Protein AF-A0AAV9I7T6-F1 (afdb_monomer)

pLDDT: mean 76.09, std 20.74, range [23.44, 98.38]

InterPro domains:
  IPR002125 Cytidine and deoxycytidylate deaminase domain [PF00383] (442-607)
  IPR002125 Cytidine and deoxycytidylate deaminase domain [PS51747] (498-638)
  IPR016193 Cytidine deaminase-like [SSF53927] (424-639)
  IPR018641 Transferase 1, rSAM/selenodomain-associated [PF09837] (99-188)
  IPR018641 Transferase 1, rSAM/selenodomain-associated [PTHR36529] (4-234)
  IPR029044 Nucleotide-diphospho-sugar transferases [G3DSA:3.90.550.10] (1-243)
  IPR029044 Nucleotide-diphospho-sugar transferases [SSF53448] (7-227)

Secondary structure (DSSP, 8-state):
--EEEEEEEE---TTTS-TTTHHHH-HHHHHHHHHHHHHHHHHHHHHHHHHHT--EEEEEEEESSS-HHHHHHHHHHHHHHHH-SPEEEETTEEEETTTEEEEEEEPPSS-HHHHHHHHHHHHHHTT-S-EEEEESS-TT--HHHHHHHHHHTTT-SEEEEEBTTSSEEEEEESS--GGGGTT--TTSTTHHHHHHHHHHHTT--EEEPPPB--S-SGGGGHHHHHHHHH-TGGGGGHHHHHHHHTTTS------SB-HHHHHT-SS--HHHHHHH-EEETTS--TTS-STT----TT-TT--S----EEEEEEEEE-HHHHHHHHHHHHHHSPPPGGGTTB-SEEEE---EEE-TTS-EEEPPPEEEEEEEEHHHHHT--HHHHHHHGGG---EEEEEEESS-BSSHHHHHHHHHHS-B-B-PPPPPPPPPPHHHHHHHHHHHHHHHHHHHHHHHHSSB---EEEEEETTTTEEEEEEE--SBGGGGS--S--GGGTT--TT--HHHHHHHHHHHHHHHHHHHTS-----------THHHHHHHHHTTSS--------B-TTSPBPPSS-TT--TTTT-EEEEEEPPBHHHHHHHHHHT-SEEEEEE--TTTBSSS-STT---GGG-TTSS---EEEEETTGGGTB--SS-TTS------

Sequence (661 aa):
MKNRLLFFCKAPQPGYAKSRLAPFLGESTAAELSGALTEYVLEQLLEHFCATNEEIDFVVCYTGEEQVSYWHNWLLPIFTHYFGKATVDDGDHFSFGRSFHLFFEEQSNGPLGDRLWRSFRNSFKVGAKKVVVVGTDIPDLDGFLVKTAFNSLETCDIVVGPSLDGGYYLLGMRTFCEEVFKDIPWSTCKVLNTTRNQAAVGGHKMDILPALEDIDEVENLFILERLAATTDKGKRWIKFLDKWFLEDRHTFPSCSFTLEEIGNKKEIDETLLAALNPRWVGEHNDNRNHSKKETDSRLANRCPASVDTISVYVSVVKPQLVGKLLRILGRLLPLGKELSHVKRVKRENGRSHLDQDGKRHRSEPHITVLLGSKEEFESLDSSVLHSLNEFELEPFIMSIPSRAATTREEYVSLCITWPVLYQPPPPPRQLPSNGEMLSILRYMSICFDVAWRHEKNSSFLGICAMMVRPSNEEIIAISCDTSCRAHMSCPREKEKCENCQPFRHAVMNCIESASRKVGSYKRRHSLHYKALSDCSSSFCDEAESFVTADSDLHSLESETDTEGNEKPLFPEDAYMCTGMDVYTTREPCLMCCMALVHARVKRVIFVSPNKCFGGLGGGPKGIQLHKLGALNHHFDVLHLEGFEKIWKPSVSTDNIKISPE

Mean predicted aligned error: 19.09 Å

Nearest PDB structures (foldseek):
  3cgx-assembly1_A  TM=8.755E-01  e=1.220E-19  Oleidesulfovibrio alaskensis G20
  7bv5-assembly2_D  TM=5.077E-01  e=1.236E-16  Saccharomyces cerevisiae S288C
  1wwr-assembly1_A  TM=8.696E-01  e=4.812E-09  Aquifex aeolicus
  7bv5-assembly1_C  TM=5.815E-01  e=3.924E-11  Saccharomyces cerevisiae S288C
  2a8n-assembly1_A  TM=8.457E-01  e=1.362E-07  Agrobacterium tumefaciens

Organism: NCBI:txid3028027

Structure (mmCIF, N/CA/C/O backbone):
data_AF-A0AAV9I7T6-F1
#
_entry.id   AF-A0AAV9I7T6-F1
#
loop_
_atom_site.group_PDB
_atom_site.id
_atom_site.type_symbol
_atom_site.label_atom_id
_atom_site.label_alt_id
_atom_site.label_comp_id
_atom_site.label_asym_id
_atom_site.label_entity_id
_atom_site.label_seq_id
_atom_site.pdbx_PDB_ins_code
_atom_site.Cartn_x
_atom_site.Cartn_y
_atom_site.Cartn_z
_atom_site.occupancy
_atom_site.B_iso_or_equiv
_atom_site.auth_seq_id
_atom_site.auth_comp_id
_atom_site.auth_asym_id
_atom_site.auth_atom_id
_atom_site.pdbx_PDB_model_num
ATOM 1 N N . MET A 1 1 ? 24.925 -1.494 -37.153 1.00 63.53 1 MET A N 1
ATOM 2 C CA . MET A 1 1 ? 23.567 -1.563 -36.574 1.00 63.53 1 MET A CA 1
ATOM 3 C C . MET A 1 1 ? 23.674 -2.260 -35.229 1.00 63.53 1 MET A C 1
ATOM 5 O O . MET A 1 1 ? 24.034 -3.437 -35.209 1.00 63.53 1 MET A O 1
ATOM 9 N N . LYS A 1 2 ? 23.471 -1.510 -34.143 1.00 85.31 2 LYS A N 1
ATOM 10 C CA . LYS A 1 2 ? 23.580 -1.978 -32.755 1.00 85.31 2 LYS A CA 1
ATOM 11 C C . LYS A 1 2 ? 22.185 -2.229 -32.169 1.00 85.31 2 LYS A C 1
ATOM 13 O O . LYS A 1 2 ? 21.173 -1.852 -32.771 1.00 85.31 2 LYS A O 1
ATOM 18 N N . ASN A 1 3 ? 22.134 -2.926 -31.040 1.00 94.38 3 ASN A N 1
ATOM 19 C CA . ASN A 1 3 ? 20.924 -3.013 -30.225 1.00 94.38 3 ASN A CA 1
ATOM 20 C C . ASN A 1 3 ? 20.733 -1.688 -29.474 1.00 94.38 3 ASN A C 1
ATOM 22 O O . ASN A 1 3 ? 21.719 -1.018 -29.173 1.00 94.38 3 ASN A O 1
ATOM 26 N N . ARG A 1 4 ? 19.484 -1.319 -29.173 1.00 96.75 4 ARG A N 1
ATOM 27 C CA . ARG A 1 4 ? 19.148 -0.127 -28.385 1.00 96.75 4 ARG A CA 1
ATOM 28 C C . ARG A 1 4 ? 18.435 -0.499 -27.091 1.00 96.75 4 ARG A C 1
ATOM 30 O O . ARG A 1 4 ? 17.449 -1.236 -27.136 1.00 96.75 4 ARG A O 1
ATOM 37 N N . LEU A 1 5 ? 18.907 0.045 -25.972 1.00 97.44 5 LEU A N 1
ATOM 38 C CA . LEU A 1 5 ? 18.234 0.002 -24.675 1.00 97.44 5 LEU A CA 1
ATOM 39 C C . LEU A 1 5 ? 17.729 1.401 -24.316 1.00 97.44 5 LEU A C 1
ATOM 41 O O . LEU A 1 5 ? 18.515 2.336 -24.181 1.00 97.44 5 LEU A O 1
ATOM 45 N N . LEU A 1 6 ? 16.415 1.532 -24.181 1.00 97.94 6 LEU A N 1
ATOM 46 C CA . LEU A 1 6 ? 15.717 2.774 -23.883 1.00 97.94 6 LEU A CA 1
ATOM 47 C C . LEU A 1 6 ? 15.342 2.801 -22.399 1.00 97.94 6 LEU A C 1
ATOM 49 O O . LEU A 1 6 ? 14.656 1.902 -21.916 1.00 97.94 6 LEU A O 1
ATOM 53 N N . PHE A 1 7 ? 15.729 3.862 -21.701 1.00 97.19 7 PHE A N 1
ATOM 54 C CA . PHE A 1 7 ? 15.300 4.155 -20.337 1.00 97.19 7 PHE A CA 1
ATOM 55 C C . PHE A 1 7 ? 14.178 5.183 -20.388 1.00 97.19 7 PHE A C 1
ATOM 57 O O . PHE A 1 7 ? 14.396 6.313 -20.822 1.00 97.19 7 PHE A O 1
ATOM 64 N N . PHE A 1 8 ? 12.971 4.804 -19.974 1.00 95.56 8 PHE A N 1
ATOM 65 C CA . PHE A 1 8 ? 11.846 5.735 -19.907 1.00 95.56 8 PHE A CA 1
ATOM 66 C C . PHE A 1 8 ? 11.838 6.445 -18.555 1.00 95.56 8 PHE A C 1
ATOM 68 O O . PHE A 1 8 ? 11.341 5.923 -17.562 1.00 95.56 8 PHE A O 1
ATOM 75 N N . CYS A 1 9 ? 12.387 7.658 -18.535 1.00 93.44 9 CYS A N 1
ATOM 76 C CA . CYS A 1 9 ? 12.597 8.438 -17.323 1.00 93.44 9 CYS A CA 1
ATOM 77 C C . CYS A 1 9 ? 11.566 9.562 -17.183 1.00 93.44 9 CYS A C 1
ATOM 79 O O . CYS A 1 9 ? 11.227 10.250 -18.150 1.00 93.44 9 CYS A O 1
ATOM 81 N N . LYS A 1 10 ? 11.129 9.814 -15.948 1.00 91.44 10 LYS A N 1
ATOM 82 C CA . LYS A 1 10 ? 10.330 10.984 -15.560 1.00 91.44 10 LYS A CA 1
ATOM 83 C C . LYS A 1 10 ? 11.135 11.845 -14.590 1.00 91.44 10 LYS A C 1
ATOM 85 O O . LYS A 1 10 ? 11.780 11.295 -13.702 1.00 91.44 10 LYS A O 1
ATOM 90 N N . ALA A 1 11 ? 11.117 13.170 -14.761 1.00 91.81 11 ALA A N 1
ATOM 91 C CA . ALA A 1 11 ? 11.880 14.071 -13.894 1.00 91.81 11 ALA A CA 1
ATOM 92 C C . ALA A 1 11 ? 11.489 13.883 -12.408 1.00 91.81 11 ALA A C 1
ATOM 94 O O . ALA A 1 11 ? 10.292 13.912 -12.097 1.00 91.81 11 ALA A O 1
ATOM 95 N N . PRO A 1 12 ? 12.450 13.704 -11.480 1.00 93.44 12 PRO A N 1
ATOM 96 C CA . PRO A 1 12 ? 12.180 13.531 -10.054 1.00 93.44 12 PRO A CA 1
ATOM 97 C C . PRO A 1 12 ? 11.866 14.880 -9.388 1.00 93.44 12 PRO A C 1
ATOM 99 O O . PRO A 1 12 ? 12.648 15.408 -8.601 1.00 93.44 12 PRO A O 1
ATOM 102 N N . GLN A 1 13 ? 10.712 15.459 -9.722 1.00 91.94 13 GLN A N 1
ATOM 103 C CA . GLN A 1 13 ? 10.249 16.739 -9.182 1.00 91.94 13 GLN A CA 1
ATOM 104 C C . GLN A 1 13 ? 9.115 16.545 -8.155 1.00 91.94 13 GLN A C 1
ATOM 106 O O . GLN A 1 13 ? 8.217 15.722 -8.392 1.00 91.94 13 GLN A O 1
ATOM 111 N N . PRO A 1 14 ? 9.110 17.303 -7.037 1.00 91.62 14 PRO A N 1
ATOM 112 C CA . PRO A 1 14 ? 8.014 17.295 -6.066 1.00 91.62 14 PRO A CA 1
ATOM 113 C C . PRO A 1 14 ? 6.663 17.583 -6.734 1.00 91.62 14 PRO A C 1
ATOM 115 O O . PRO A 1 14 ? 6.562 18.462 -7.585 1.00 91.62 14 PRO A O 1
ATOM 118 N N . GLY A 1 15 ? 5.637 16.797 -6.402 1.00 86.38 15 GLY A N 1
ATOM 119 C CA . GLY A 1 15 ? 4.295 16.909 -6.994 1.00 86.38 15 GLY A CA 1
ATOM 120 C C . GLY A 1 15 ? 4.160 16.333 -8.415 1.00 86.38 15 GLY A C 1
ATOM 121 O O . GLY A 1 15 ? 3.043 16.082 -8.868 1.00 86.38 15 GLY A O 1
ATOM 122 N N . TYR A 1 16 ? 5.270 16.046 -9.105 1.00 87.06 16 TYR A N 1
ATOM 123 C CA . TYR A 1 16 ? 5.276 15.461 -10.451 1.00 87.06 16 TYR A CA 1
ATOM 124 C C . TYR A 1 16 ? 5.600 13.960 -10.442 1.00 87.06 16 TYR A C 1
ATOM 126 O O . TYR A 1 16 ? 4.941 13.178 -11.137 1.00 87.06 16 TYR A O 1
ATOM 134 N N . ALA A 1 17 ? 6.590 13.532 -9.656 1.00 87.69 17 ALA A N 1
ATOM 135 C CA . ALA A 1 17 ? 6.995 12.131 -9.528 1.00 87.69 17 ALA A CA 1
ATOM 136 C C . ALA A 1 17 ? 6.334 11.443 -8.322 1.00 87.69 17 ALA A C 1
ATOM 138 O O . ALA A 1 17 ? 6.088 12.074 -7.296 1.00 87.69 17 ALA A O 1
ATOM 139 N N . LYS A 1 18 ? 6.049 10.138 -8.459 1.00 90.12 18 LYS A N 1
ATOM 140 C CA . LYS A 1 18 ? 5.516 9.262 -7.396 1.00 90.12 18 LYS A CA 1
ATOM 141 C C . LYS A 1 18 ? 4.368 9.894 -6.588 1.00 90.12 18 LYS A C 1
ATOM 143 O O . LYS A 1 18 ? 4.345 9.870 -5.359 1.00 90.12 18 LYS A O 1
ATOM 148 N N . SER A 1 19 ? 3.373 10.440 -7.292 1.00 89.12 19 SER A N 1
ATOM 149 C CA . SER A 1 19 ? 2.233 11.150 -6.691 1.00 89.12 19 SER A CA 1
ATOM 150 C C . SER A 1 19 ? 1.369 10.281 -5.769 1.00 89.12 19 SER A C 1
ATOM 152 O O . SER A 1 19 ? 0.716 10.818 -4.881 1.00 89.12 19 SER A O 1
ATOM 154 N N . ARG A 1 20 ? 1.383 8.950 -5.929 1.00 84.62 20 ARG A N 1
ATOM 155 C CA . ARG A 1 20 ? 0.713 8.004 -5.017 1.00 84.62 20 ARG A CA 1
ATOM 156 C C . ARG A 1 20 ? 1.456 7.820 -3.687 1.00 84.62 20 ARG A C 1
ATOM 158 O O . ARG A 1 20 ? 0.809 7.589 -2.668 1.00 84.62 20 ARG A O 1
ATOM 165 N N . LEU A 1 21 ? 2.780 8.001 -3.675 1.00 84.19 21 LEU A N 1
ATOM 166 C CA . LEU A 1 21 ? 3.615 7.976 -2.466 1.00 84.19 21 LEU A CA 1
ATOM 167 C C . LEU A 1 21 ? 3.682 9.337 -1.764 1.00 84.19 21 LEU A C 1
ATOM 169 O O . LEU A 1 21 ? 3.899 9.399 -0.555 1.00 84.19 21 LEU A O 1
ATOM 173 N N . ALA A 1 22 ? 3.483 10.434 -2.497 1.00 84.75 22 ALA A N 1
ATOM 174 C CA . ALA A 1 22 ? 3.571 11.792 -1.962 1.00 84.75 22 ALA A CA 1
ATOM 175 C C . ALA A 1 22 ? 2.680 12.068 -0.725 1.00 84.75 22 ALA A C 1
ATOM 177 O O . ALA A 1 22 ? 3.188 12.695 0.205 1.00 84.75 22 ALA A O 1
ATOM 178 N N . PRO A 1 23 ? 1.425 11.571 -0.617 1.00 78.12 23 PRO A N 1
ATOM 179 C CA . PRO A 1 23 ? 0.596 11.736 0.585 1.00 78.12 23 PRO A CA 1
ATOM 180 C C . PRO A 1 23 ? 1.191 11.128 1.859 1.00 78.12 23 PRO A C 1
ATOM 182 O O . PRO A 1 23 ? 0.733 11.435 2.956 1.00 78.12 23 PRO A O 1
ATOM 185 N N . PHE A 1 24 ? 2.171 10.242 1.709 1.00 71.62 24 PHE A N 1
ATOM 186 C CA . PHE A 1 24 ? 2.750 9.460 2.787 1.00 71.62 24 PHE A CA 1
ATOM 187 C C . PHE A 1 24 ? 4.179 9.889 3.111 1.00 71.62 24 PHE A C 1
ATOM 189 O O . PHE A 1 24 ? 4.513 10.102 4.270 1.00 71.62 24 PHE A O 1
ATOM 196 N N . LEU A 1 25 ? 5.016 10.049 2.085 1.00 74.38 25 LEU A N 1
ATOM 197 C CA . LEU A 1 25 ? 6.422 10.435 2.239 1.00 74.38 25 LEU A CA 1
ATOM 198 C C . LEU A 1 25 ? 6.621 11.961 2.258 1.00 74.38 25 LEU A C 1
ATOM 200 O O . LEU A 1 25 ? 7.693 12.450 2.627 1.00 74.38 25 LEU A O 1
ATOM 204 N N . GLY A 1 26 ? 5.611 12.716 1.825 1.00 81.50 26 GLY A N 1
ATOM 205 C CA . GLY A 1 26 ? 5.746 14.106 1.406 1.00 81.50 26 GLY A CA 1
ATOM 206 C C . GLY A 1 26 ? 6.277 14.212 -0.027 1.00 81.50 26 GLY A C 1
ATOM 207 O O . GLY A 1 26 ? 7.070 13.384 -0.480 1.00 81.50 26 GLY A O 1
ATOM 208 N N . GLU A 1 27 ? 5.861 15.258 -0.746 1.00 87.75 27 GLU A N 1
ATOM 209 C CA . GLU A 1 27 ? 6.204 15.464 -2.162 1.00 87.75 27 GLU A CA 1
ATOM 210 C C . GLU A 1 27 ? 7.719 15.498 -2.420 1.00 87.75 27 GLU A C 1
ATOM 212 O O . GLU A 1 27 ? 8.191 14.893 -3.379 1.00 87.75 27 GLU A O 1
ATOM 217 N N . SER A 1 28 ? 8.488 16.150 -1.539 1.00 89.00 28 SER A N 1
ATOM 218 C CA . SER A 1 28 ? 9.955 16.226 -1.645 1.00 89.00 28 SER A CA 1
ATOM 219 C C . SER A 1 28 ? 10.605 14.849 -1.527 1.00 89.00 28 SER A C 1
ATOM 221 O O . SER A 1 28 ? 11.393 14.454 -2.380 1.00 89.00 28 SER A O 1
ATOM 223 N N . THR A 1 29 ? 10.236 14.076 -0.503 1.00 86.56 29 THR A N 1
ATOM 224 C CA . THR A 1 29 ? 10.798 12.736 -0.286 1.00 86.56 29 THR A CA 1
ATOM 225 C C . THR A 1 29 ? 10.392 11.764 -1.395 1.00 86.56 29 THR A C 1
ATOM 227 O O . THR A 1 29 ? 11.197 10.929 -1.794 1.00 86.56 29 THR A O 1
ATOM 230 N N . ALA A 1 30 ? 9.159 11.857 -1.903 1.00 90.00 30 ALA A N 1
ATOM 231 C CA . ALA A 1 30 ? 8.694 11.012 -3.003 1.00 90.00 30 ALA A CA 1
ATOM 232 C C . ALA A 1 30 ? 9.481 11.281 -4.298 1.00 90.00 30 ALA A C 1
ATOM 234 O O . ALA A 1 30 ? 9.862 10.344 -5.001 1.00 90.00 30 ALA A O 1
ATOM 235 N N . ALA A 1 31 ? 9.788 12.550 -4.579 1.00 92.81 31 ALA A N 1
ATOM 236 C CA . ALA A 1 31 ? 10.644 12.938 -5.692 1.00 92.81 31 ALA A CA 1
ATOM 237 C C . ALA A 1 31 ? 12.092 12.451 -5.511 1.00 92.81 31 ALA A C 1
ATOM 239 O O . ALA A 1 31 ? 12.641 11.824 -6.417 1.00 92.81 31 ALA A O 1
ATOM 240 N N . GLU A 1 32 ? 12.682 12.645 -4.326 1.00 92.75 32 GLU A N 1
ATOM 241 C CA . GLU A 1 32 ? 14.018 12.127 -3.988 1.00 92.75 32 GLU A CA 1
ATOM 242 C C . GLU A 1 32 ? 14.101 10.600 -4.146 1.00 92.75 32 GLU A C 1
ATOM 244 O O . GLU A 1 32 ? 15.079 10.085 -4.691 1.00 92.75 32 GLU A O 1
ATOM 249 N N . LEU A 1 33 ? 13.067 9.873 -3.707 1.00 91.94 33 LEU A N 1
ATOM 250 C CA . LEU A 1 33 ? 12.977 8.424 -3.874 1.00 91.94 33 LEU A CA 1
ATOM 251 C C . LEU A 1 33 ? 12.934 8.039 -5.359 1.00 91.94 33 LEU A C 1
ATOM 253 O O . LEU A 1 33 ? 13.660 7.142 -5.775 1.00 91.94 33 LEU A O 1
ATOM 257 N N . SER A 1 34 ? 12.133 8.738 -6.169 1.00 94.44 34 SER A N 1
ATOM 258 C CA . SER A 1 34 ? 12.057 8.508 -7.618 1.00 94.44 34 SER A CA 1
ATOM 259 C C . SER A 1 34 ? 13.408 8.698 -8.316 1.00 94.44 34 SER A C 1
ATOM 261 O O . SER A 1 34 ? 13.761 7.916 -9.203 1.00 94.44 34 SER A O 1
ATOM 263 N N . GLY A 1 35 ? 14.166 9.727 -7.923 1.00 94.69 35 GLY A N 1
ATOM 264 C CA . GLY A 1 35 ? 15.515 9.966 -8.437 1.00 94.69 35 GLY A CA 1
ATOM 265 C C . GLY A 1 35 ? 16.467 8.837 -8.048 1.00 94.69 35 GLY A C 1
ATOM 266 O O . GLY A 1 35 ? 17.110 8.243 -8.911 1.00 94.69 35 GLY A O 1
ATOM 267 N N . ALA A 1 36 ? 16.471 8.460 -6.768 1.00 93.81 36 ALA A N 1
ATOM 268 C CA . ALA A 1 36 ? 17.314 7.381 -6.264 1.00 93.81 36 ALA A CA 1
ATOM 269 C C . ALA A 1 36 ? 16.996 6.015 -6.905 1.00 93.81 36 ALA A C 1
ATOM 271 O O . ALA A 1 36 ? 17.917 5.236 -7.146 1.00 93.81 36 ALA A O 1
ATOM 272 N N . LEU A 1 37 ? 15.722 5.720 -7.200 1.00 94.88 37 LEU A N 1
ATOM 273 C CA . LEU A 1 37 ? 15.313 4.521 -7.949 1.00 94.88 37 LEU A CA 1
ATOM 274 C C . LEU A 1 37 ? 15.903 4.511 -9.357 1.00 94.88 37 LEU A C 1
ATOM 276 O O . LEU A 1 37 ? 16.497 3.514 -9.762 1.00 94.88 37 LEU A O 1
ATOM 280 N N . THR A 1 38 ? 15.818 5.647 -10.052 1.00 95.62 38 THR A N 1
ATOM 281 C CA . THR A 1 38 ? 16.358 5.786 -11.409 1.00 95.62 38 THR A CA 1
ATOM 282 C C . THR A 1 38 ? 17.868 5.564 -11.433 1.00 95.62 38 THR A C 1
ATOM 284 O O . THR A 1 38 ? 18.362 4.790 -12.252 1.00 95.62 38 THR A O 1
ATOM 287 N N . GLU A 1 39 ? 18.596 6.180 -10.500 1.00 95.06 39 GLU A N 1
ATOM 288 C CA . GLU A 1 39 ? 20.039 5.974 -10.339 1.00 95.06 39 GLU A CA 1
ATOM 289 C C . GLU A 1 39 ? 20.372 4.509 -10.043 1.00 95.06 39 GLU A C 1
ATOM 291 O O . GLU A 1 39 ? 21.262 3.942 -10.670 1.00 95.06 39 GLU A O 1
ATOM 296 N N . TYR A 1 40 ? 19.635 3.875 -9.127 1.00 94.44 40 TYR A N 1
ATOM 297 C CA . TYR A 1 40 ? 19.872 2.486 -8.742 1.00 94.44 40 TYR A CA 1
ATOM 298 C C . TYR A 1 40 ? 19.688 1.520 -9.917 1.00 94.44 40 TYR A C 1
ATOM 300 O O . TYR A 1 40 ? 20.568 0.699 -10.168 1.00 94.44 40 TYR A O 1
ATOM 308 N N . VAL A 1 41 ? 18.583 1.636 -10.662 1.00 94.94 41 VAL A N 1
ATOM 309 C CA . VAL A 1 41 ? 18.317 0.790 -11.837 1.00 94.94 41 VAL A CA 1
ATOM 310 C C . VAL A 1 41 ? 19.379 1.014 -12.913 1.00 94.94 41 VAL A C 1
ATOM 312 O O . VAL A 1 41 ? 19.919 0.049 -13.453 1.00 94.94 41 VAL A O 1
ATOM 315 N N . LEU A 1 42 ? 19.742 2.270 -13.194 1.00 95.12 42 LEU A N 1
ATOM 316 C CA . LEU A 1 42 ? 20.812 2.578 -14.143 1.00 95.12 42 LEU A CA 1
ATOM 317 C C . LEU A 1 42 ? 22.134 1.944 -13.712 1.00 95.12 42 LEU A C 1
ATOM 319 O O . LEU A 1 42 ? 22.740 1.224 -14.495 1.00 95.12 42 LEU A O 1
ATOM 323 N N . GLU A 1 43 ? 22.568 2.143 -12.470 1.00 93.62 43 GLU A N 1
ATOM 324 C CA . GLU A 1 43 ? 23.813 1.563 -11.963 1.00 93.62 43 GLU A CA 1
ATOM 325 C C . GLU A 1 43 ? 23.854 0.034 -12.095 1.00 93.62 43 GLU A C 1
ATOM 327 O O . GLU A 1 43 ? 24.897 -0.504 -12.459 1.00 93.62 43 GLU A O 1
ATOM 332 N N . GLN A 1 44 ? 22.750 -0.667 -11.809 1.00 91.88 44 GLN A N 1
ATOM 333 C CA . GLN A 1 44 ? 22.666 -2.128 -11.954 1.00 91.88 44 GLN A CA 1
ATOM 334 C C . GLN A 1 44 ? 22.847 -2.567 -13.414 1.00 91.88 44 GLN A C 1
ATOM 336 O O . GLN A 1 44 ? 23.578 -3.514 -13.714 1.00 91.88 44 GLN A O 1
ATOM 341 N N . LEU A 1 45 ? 22.194 -1.864 -14.340 1.00 94.19 45 LEU A N 1
ATOM 342 C CA . LEU A 1 45 ? 22.250 -2.178 -15.764 1.00 94.19 45 LEU A CA 1
ATOM 343 C C . LEU A 1 45 ? 23.614 -1.824 -16.367 1.00 94.19 45 LEU A C 1
ATOM 345 O O . LEU A 1 45 ? 24.202 -2.631 -17.088 1.00 94.19 45 LEU A O 1
ATOM 349 N N . LEU A 1 46 ? 24.151 -0.649 -16.041 1.00 93.62 46 LEU A N 1
ATOM 350 C CA . LEU A 1 46 ? 25.436 -0.176 -16.553 1.00 93.62 46 LEU A CA 1
ATOM 351 C C . LEU A 1 46 ? 26.610 -1.015 -16.051 1.00 93.62 46 LEU A C 1
ATOM 353 O O . LEU A 1 46 ? 27.504 -1.318 -16.839 1.00 93.62 46 LEU A O 1
ATOM 357 N N . GLU A 1 47 ? 26.590 -1.449 -14.789 1.00 92.50 47 GLU A N 1
ATOM 358 C CA . GLU A 1 47 ? 27.600 -2.363 -14.247 1.00 92.50 47 GLU A CA 1
ATOM 359 C C . GLU A 1 47 ? 27.667 -3.662 -15.057 1.00 92.50 47 GLU A C 1
ATOM 361 O O . GLU A 1 47 ? 28.751 -4.100 -15.447 1.00 92.50 47 GLU A O 1
ATOM 366 N N . HIS A 1 48 ? 26.508 -4.240 -15.390 1.00 92.12 48 HIS A N 1
ATOM 367 C CA . HIS A 1 48 ? 26.442 -5.452 -16.199 1.00 92.12 48 HIS A CA 1
ATOM 368 C C . HIS A 1 48 ? 27.022 -5.245 -17.604 1.00 92.12 48 HIS A C 1
ATOM 370 O O . HIS A 1 48 ? 27.876 -6.020 -18.031 1.00 92.12 48 HIS A O 1
ATOM 376 N N . PHE A 1 49 ? 26.592 -4.202 -18.324 1.00 90.56 49 PHE A N 1
ATOM 377 C CA . PHE A 1 49 ? 27.071 -3.939 -19.689 1.00 90.56 49 PHE A CA 1
ATOM 378 C C . PHE A 1 49 ? 28.547 -3.533 -19.736 1.00 90.56 49 PHE A C 1
ATOM 380 O O . PHE A 1 49 ? 29.260 -3.901 -20.672 1.00 90.56 49 PHE A O 1
ATOM 387 N N . CYS A 1 50 ? 29.033 -2.833 -18.710 1.00 90.00 50 CYS A N 1
ATOM 388 C CA . CYS A 1 50 ? 30.453 -2.551 -18.546 1.00 90.00 50 CYS A CA 1
ATOM 389 C C . CYS A 1 50 ? 31.263 -3.844 -18.360 1.00 90.00 50 CYS A C 1
ATOM 391 O O . CYS A 1 50 ? 32.335 -3.984 -18.945 1.00 90.00 50 CYS A O 1
ATOM 393 N N . ALA A 1 51 ? 30.753 -4.801 -17.578 1.00 89.75 51 ALA A N 1
ATOM 394 C CA . ALA A 1 51 ? 31.433 -6.068 -17.319 1.00 89.75 51 ALA A CA 1
ATOM 395 C C . ALA A 1 51 ? 31.427 -7.022 -18.527 1.00 89.75 51 ALA A C 1
ATOM 397 O O . ALA A 1 51 ? 32.399 -7.745 -18.746 1.00 89.75 51 ALA A O 1
ATOM 398 N N . THR A 1 52 ? 30.349 -7.044 -19.318 1.00 87.00 52 THR A N 1
ATOM 399 C CA . THR A 1 52 ? 30.222 -7.937 -20.485 1.00 87.00 52 THR A CA 1
ATOM 400 C C . THR A 1 52 ? 30.831 -7.365 -21.765 1.00 87.00 52 THR A C 1
ATOM 402 O O . THR A 1 52 ? 31.114 -8.128 -22.689 1.00 87.00 52 THR A O 1
ATOM 405 N N . ASN A 1 53 ? 31.061 -6.048 -21.817 1.00 81.88 53 ASN A N 1
ATOM 406 C CA . ASN A 1 53 ? 31.571 -5.318 -22.980 1.00 81.88 53 ASN A CA 1
ATOM 407 C C . ASN A 1 53 ? 30.734 -5.543 -24.260 1.00 81.88 53 ASN A C 1
ATOM 409 O O . ASN A 1 53 ? 31.262 -5.582 -25.373 1.00 81.88 53 ASN A O 1
ATOM 413 N N . GLU A 1 54 ? 29.422 -5.731 -24.098 1.00 81.94 54 GLU A N 1
ATOM 414 C CA . GLU A 1 54 ? 28.485 -5.907 -25.208 1.00 81.94 54 GLU A CA 1
ATOM 415 C C . GLU A 1 54 ? 28.192 -4.568 -25.893 1.00 81.94 54 GLU A C 1
ATOM 417 O O . GLU A 1 54 ? 27.810 -3.599 -25.244 1.00 81.94 54 GLU A O 1
ATOM 422 N N . GLU A 1 55 ? 28.337 -4.506 -27.220 1.00 86.75 55 GLU A N 1
ATOM 423 C CA . GLU A 1 55 ? 28.041 -3.282 -27.970 1.00 86.75 55 GLU A CA 1
ATOM 424 C C . GLU A 1 55 ? 26.541 -2.962 -27.956 1.00 86.75 55 GLU A C 1
ATOM 426 O O . GLU A 1 55 ? 25.727 -3.658 -28.575 1.00 86.75 55 GLU A O 1
ATOM 431 N N . ILE A 1 56 ? 26.187 -1.858 -27.302 1.00 91.06 56 ILE A N 1
ATOM 432 C CA . ILE A 1 56 ? 24.809 -1.395 -27.175 1.00 91.06 56 ILE A CA 1
ATOM 433 C C . ILE A 1 56 ? 24.737 0.133 -27.184 1.00 91.06 56 ILE A C 1
ATOM 435 O O . ILE A 1 56 ? 25.629 0.825 -26.688 1.00 91.06 56 ILE A O 1
ATOM 439 N N . ASP A 1 57 ? 23.654 0.643 -27.760 1.00 94.56 57 ASP A N 1
ATOM 440 C CA . ASP A 1 57 ? 23.293 2.053 -27.714 1.00 94.56 57 ASP A CA 1
ATOM 441 C C . ASP A 1 57 ? 22.283 2.270 -26.581 1.00 94.56 57 ASP A C 1
ATOM 443 O O . ASP A 1 57 ? 21.220 1.644 -26.544 1.00 94.56 57 ASP A O 1
ATOM 447 N N . PHE A 1 58 ? 22.596 3.179 -25.669 1.00 96.12 58 PHE A N 1
ATOM 448 C CA . PHE A 1 58 ? 21.709 3.603 -24.597 1.00 96.12 58 PHE A CA 1
ATOM 449 C C . PHE A 1 58 ? 20.945 4.855 -25.014 1.00 96.12 58 PHE A C 1
ATOM 451 O O . PHE A 1 58 ? 21.522 5.792 -25.562 1.00 96.12 58 PHE A O 1
ATOM 458 N N . VAL A 1 59 ? 19.648 4.895 -24.729 1.00 96.75 59 VAL A N 1
ATOM 459 C CA . VAL A 1 59 ? 18.802 6.057 -25.010 1.00 96.75 59 VAL A CA 1
ATOM 460 C C . VAL A 1 59 ? 18.045 6.428 -23.744 1.00 96.75 59 VAL A C 1
ATOM 462 O O . VAL A 1 59 ? 17.236 5.648 -23.250 1.00 96.75 59 VAL A O 1
ATOM 465 N N . VAL A 1 60 ? 18.291 7.617 -23.208 1.00 96.69 60 VAL A N 1
ATOM 466 C CA . VAL A 1 60 ? 17.487 8.182 -22.123 1.00 96.69 60 VAL A CA 1
ATOM 467 C C . VAL A 1 60 ? 16.309 8.908 -22.755 1.00 96.69 60 VAL A C 1
ATOM 469 O O . VAL A 1 60 ? 16.456 10.001 -23.300 1.00 96.69 60 VAL A O 1
ATOM 472 N N . CYS A 1 61 ? 15.134 8.290 -22.681 1.00 96.19 61 CYS A N 1
ATOM 473 C CA . CYS A 1 61 ? 13.879 8.885 -23.110 1.00 96.19 61 CYS A CA 1
ATOM 474 C C . CYS A 1 61 ? 13.266 9.648 -21.933 1.00 96.19 61 CYS A C 1
ATOM 476 O O . CYS A 1 61 ? 12.723 9.025 -21.019 1.00 96.19 61 CYS A O 1
ATOM 478 N N . TYR A 1 62 ? 13.317 10.977 -21.932 1.00 93.69 62 TYR A N 1
ATOM 479 C CA . TYR A 1 62 ? 12.944 11.779 -20.762 1.00 93.69 62 TYR A CA 1
ATOM 480 C C . TYR A 1 62 ? 11.642 12.573 -20.927 1.00 93.69 62 TYR A C 1
ATOM 482 O O . TYR A 1 62 ? 11.272 12.959 -22.028 1.00 93.69 62 TYR A O 1
ATOM 490 N N . THR A 1 63 ? 10.945 12.856 -19.823 1.00 90.75 63 THR A N 1
ATOM 491 C CA . THR A 1 63 ? 9.781 13.763 -19.785 1.00 90.75 63 THR A CA 1
ATOM 492 C C . THR A 1 63 ? 9.852 14.706 -18.579 1.00 90.75 63 THR A C 1
ATOM 494 O O . THR A 1 63 ? 10.238 14.292 -17.481 1.00 90.75 63 THR A O 1
ATOM 497 N N . GLY A 1 64 ? 9.435 15.960 -18.771 1.00 80.88 64 GLY A N 1
ATOM 498 C CA . GLY A 1 64 ? 9.401 17.020 -17.756 1.00 80.88 64 GLY A CA 1
ATOM 499 C C . GLY A 1 64 ? 9.478 18.410 -18.398 1.00 80.88 64 GLY A C 1
ATOM 500 O O . GLY A 1 64 ? 9.724 18.508 -19.594 1.00 80.88 64 GLY A O 1
ATOM 501 N N . GLU A 1 65 ? 9.277 19.476 -17.618 1.00 75.25 65 GLU A N 1
ATOM 502 C CA . GLU A 1 65 ? 9.445 20.868 -18.096 1.00 75.25 65 GLU A CA 1
ATOM 503 C C . GLU A 1 65 ? 10.921 21.305 -18.168 1.00 75.25 65 GLU A C 1
ATOM 505 O O . GLU A 1 65 ? 11.241 22.399 -18.631 1.00 75.25 65 GLU A O 1
ATOM 510 N N . GLU A 1 66 ? 11.825 20.448 -17.697 1.00 78.88 66 GLU A N 1
ATOM 511 C CA . GLU A 1 66 ? 13.257 20.712 -17.659 1.00 78.88 66 GLU A CA 1
ATOM 512 C C . GLU A 1 66 ? 13.892 20.666 -19.048 1.00 78.88 66 GLU A C 1
ATOM 514 O O . GLU A 1 66 ? 13.543 19.853 -19.906 1.00 78.88 66 GLU A O 1
ATOM 519 N N . GLN A 1 67 ? 14.913 21.498 -19.235 1.00 83.25 67 GLN A N 1
ATOM 520 C CA . GLN A 1 67 ? 15.752 21.442 -20.428 1.00 83.25 67 GLN A CA 1
ATOM 521 C C . GLN A 1 67 ? 16.602 20.165 -20.437 1.00 83.25 67 GLN A C 1
ATOM 523 O O . GLN A 1 67 ? 16.959 19.629 -19.388 1.00 83.25 67 GLN A O 1
ATOM 528 N N . VAL A 1 68 ? 17.022 19.718 -21.623 1.00 86.44 68 VAL A N 1
ATOM 529 C CA . VAL A 1 68 ? 17.909 18.548 -21.785 1.00 86.44 68 VAL A CA 1
ATOM 530 C C . VAL A 1 68 ? 19.201 18.651 -20.954 1.00 86.44 68 VAL A C 1
ATOM 532 O O . VAL A 1 68 ? 19.712 17.656 -20.443 1.00 86.44 68 VAL A O 1
ATOM 535 N N . SER A 1 69 ? 19.679 19.875 -20.703 1.00 88.44 69 SER A N 1
ATOM 536 C CA . SER A 1 69 ? 20.847 20.161 -19.861 1.00 88.44 69 SER A CA 1
ATOM 537 C C . SER A 1 69 ? 20.708 19.656 -18.418 1.00 88.44 69 SER A C 1
ATOM 539 O O . SER A 1 69 ? 21.706 19.242 -17.827 1.00 88.44 69 SER A O 1
ATOM 541 N N . TYR A 1 70 ? 19.494 19.629 -17.858 1.00 92.00 70 TYR A N 1
ATOM 542 C CA . TYR A 1 70 ? 19.220 19.023 -16.551 1.00 92.00 70 TYR A CA 1
ATOM 543 C C . TYR A 1 70 ? 19.567 17.528 -16.558 1.00 92.00 70 TYR A C 1
ATOM 545 O O . TYR A 1 70 ? 20.298 17.044 -15.694 1.00 92.00 70 TYR A O 1
ATOM 553 N N . TRP A 1 71 ? 19.106 16.814 -17.586 1.00 93.38 71 TRP A N 1
ATOM 554 C CA . TRP A 1 71 ? 19.335 15.381 -17.757 1.00 93.38 71 TRP A CA 1
ATOM 555 C C . TRP A 1 71 ? 20.802 15.059 -18.019 1.00 93.38 71 TRP A C 1
ATOM 557 O O . TRP A 1 71 ? 21.323 14.098 -17.451 1.00 93.38 71 TRP A O 1
ATOM 567 N N . HIS A 1 72 ? 21.487 15.895 -18.805 1.00 92.69 72 HIS A N 1
ATOM 568 C CA . HIS A 1 72 ? 22.931 15.792 -19.003 1.00 92.69 72 HIS A CA 1
ATOM 569 C C . HIS A 1 72 ? 23.679 15.908 -17.675 1.00 92.69 72 HIS A C 1
ATOM 571 O O . HIS A 1 72 ? 24.482 15.041 -17.349 1.00 92.69 72 HIS A O 1
ATOM 577 N N . ASN A 1 73 ? 23.388 16.936 -16.877 1.00 93.25 73 ASN A N 1
ATOM 578 C CA . ASN A 1 73 ? 24.082 17.164 -15.609 1.00 93.25 73 ASN A CA 1
ATOM 579 C C . ASN A 1 73 ? 23.834 16.054 -14.580 1.00 93.25 73 ASN A C 1
ATOM 581 O O . ASN A 1 73 ? 24.696 15.809 -13.739 1.00 93.25 73 ASN A O 1
ATOM 585 N N . TRP A 1 74 ? 22.678 15.391 -14.644 1.00 94.69 74 TRP A N 1
ATOM 586 C CA . TRP A 1 74 ? 22.319 14.330 -13.709 1.00 94.69 74 TRP A CA 1
ATOM 587 C C . TRP A 1 74 ? 22.823 12.949 -14.141 1.00 94.69 74 TRP A C 1
ATOM 589 O O . TRP A 1 74 ? 23.533 12.290 -13.382 1.00 94.69 74 TRP A O 1
ATOM 599 N N . LEU A 1 75 ? 22.479 12.499 -15.351 1.00 95.38 75 LEU A N 1
ATOM 600 C CA . LEU A 1 75 ? 22.678 11.103 -15.748 1.00 95.38 75 LEU A CA 1
ATOM 601 C C . LEU A 1 75 ? 24.012 10.860 -16.457 1.00 95.38 75 LEU A C 1
ATOM 603 O O . LEU A 1 75 ? 24.613 9.807 -16.251 1.00 95.38 75 LEU A O 1
ATOM 607 N N . LEU A 1 76 ? 24.533 11.815 -17.238 1.00 94.12 76 LEU A N 1
ATOM 608 C CA . LEU A 1 76 ? 25.814 11.640 -17.944 1.00 94.12 76 LEU A CA 1
ATOM 609 C C . LEU A 1 76 ? 26.992 11.300 -17.004 1.00 94.12 76 LEU A C 1
ATOM 611 O O . LEU A 1 76 ? 27.806 10.447 -17.379 1.00 94.12 76 LEU A O 1
ATOM 615 N N . PRO A 1 77 ? 27.109 11.882 -15.789 1.00 95.69 77 PRO A N 1
ATOM 616 C CA . PRO A 1 77 ? 28.141 11.485 -14.832 1.00 95.69 77 PRO A CA 1
ATOM 617 C C . PRO A 1 77 ? 28.089 10.003 -14.443 1.00 95.69 77 PRO A C 1
ATOM 619 O O . PRO A 1 77 ? 29.142 9.392 -14.271 1.00 95.69 77 PRO A O 1
ATOM 622 N N . ILE A 1 78 ? 26.895 9.406 -14.358 1.00 95.44 78 ILE A N 1
ATOM 623 C CA . ILE A 1 78 ? 26.720 7.984 -14.024 1.00 95.44 78 ILE A CA 1
ATOM 624 C C . ILE A 1 78 ? 27.288 7.118 -15.153 1.00 95.44 78 ILE A C 1
ATOM 626 O O . ILE A 1 78 ? 28.094 6.227 -14.904 1.00 95.44 78 ILE A O 1
ATOM 630 N N . PHE A 1 79 ? 26.959 7.424 -16.410 1.00 95.25 79 PHE A N 1
ATOM 631 C CA . PHE A 1 79 ? 27.535 6.719 -17.562 1.00 95.25 79 PHE A CA 1
ATOM 632 C C . PHE A 1 79 ? 29.054 6.909 -17.649 1.00 95.25 79 PHE A C 1
ATOM 634 O O . PHE A 1 79 ? 29.783 5.955 -17.910 1.00 95.25 79 PHE A O 1
ATOM 641 N N . THR A 1 80 ? 29.538 8.119 -17.362 1.00 94.31 80 THR A N 1
ATOM 642 C CA . THR A 1 80 ? 30.972 8.443 -17.351 1.00 94.31 80 THR A CA 1
ATOM 643 C C . THR A 1 80 ? 31.734 7.657 -16.283 1.00 94.31 80 THR A C 1
ATOM 645 O O . THR A 1 80 ? 32.886 7.281 -16.495 1.00 94.31 80 THR A O 1
ATOM 648 N N . HIS A 1 81 ? 31.098 7.374 -15.143 1.00 94.12 81 HIS A N 1
ATOM 649 C CA . HIS A 1 81 ? 31.680 6.544 -14.093 1.00 94.12 81 HIS A CA 1
ATOM 650 C C . HIS A 1 81 ? 31.955 5.111 -14.575 1.00 94.12 81 HIS A C 1
ATOM 652 O O . HIS A 1 81 ? 33.034 4.588 -14.308 1.00 94.12 81 HIS A O 1
ATOM 658 N N . TYR A 1 82 ? 31.019 4.502 -15.312 1.00 92.31 82 TYR A N 1
ATOM 659 C CA . TYR A 1 82 ? 31.155 3.120 -15.787 1.00 92.31 82 TYR A CA 1
ATOM 660 C C . TYR A 1 82 ? 31.969 3.001 -17.083 1.00 92.31 82 TYR A C 1
ATOM 662 O O . TYR A 1 82 ? 32.817 2.122 -17.194 1.00 92.31 82 TYR A O 1
ATOM 670 N N . PHE A 1 83 ? 31.762 3.889 -18.059 1.00 91.88 83 PHE A N 1
ATOM 671 C CA . PHE A 1 83 ? 32.368 3.764 -19.394 1.00 91.88 83 PHE A CA 1
ATOM 672 C C . PHE A 1 83 ? 33.544 4.719 -19.651 1.00 91.88 83 PHE A C 1
ATOM 674 O O . PHE A 1 83 ? 34.129 4.714 -20.736 1.00 91.88 83 PHE A O 1
ATOM 681 N N . GLY A 1 84 ? 33.923 5.532 -18.663 1.00 90.31 84 GLY A N 1
ATOM 682 C CA . GLY A 1 84 ? 35.000 6.512 -18.779 1.00 90.31 84 GLY A CA 1
ATOM 683 C C . GLY A 1 84 ? 34.563 7.815 -19.452 1.00 90.31 84 GLY A C 1
ATOM 684 O O . GLY A 1 84 ? 33.384 8.132 -19.558 1.00 90.31 84 GLY A O 1
ATOM 685 N N . LYS A 1 85 ? 35.530 8.629 -19.885 1.00 89.69 85 LYS A N 1
ATOM 686 C CA . LYS A 1 85 ? 35.256 9.977 -20.405 1.00 89.69 85 LYS A CA 1
ATOM 687 C C . LYS A 1 85 ? 34.507 9.930 -21.744 1.00 89.69 85 LYS A C 1
ATOM 689 O O . LYS A 1 85 ? 35.018 9.365 -22.707 1.00 89.69 85 LYS A O 1
ATOM 694 N N . ALA A 1 86 ? 33.357 10.601 -21.807 1.00 90.69 86 ALA A N 1
ATOM 695 C CA . ALA A 1 86 ? 32.589 10.777 -23.036 1.00 90.69 86 ALA A CA 1
ATOM 696 C C . ALA A 1 86 ? 33.277 11.728 -24.033 1.00 90.69 86 ALA A C 1
ATOM 698 O O . ALA A 1 86 ? 33.859 12.747 -23.639 1.00 90.69 86 ALA A O 1
ATOM 699 N N . THR A 1 87 ? 33.141 11.440 -25.327 1.00 89.19 87 THR A N 1
ATOM 700 C CA . THR A 1 87 ? 33.265 12.431 -26.405 1.00 89.19 87 THR A CA 1
ATOM 701 C C . THR A 1 87 ? 31.876 12.924 -26.789 1.00 89.19 87 THR A C 1
ATOM 703 O O . THR A 1 87 ? 30.940 12.132 -26.868 1.00 89.19 87 THR A O 1
ATOM 706 N N . VAL A 1 88 ? 31.734 14.235 -26.982 1.00 87.25 88 VAL A N 1
ATOM 707 C CA . VAL A 1 88 ? 30.482 14.836 -27.459 1.00 87.25 88 VAL A CA 1
ATOM 708 C C . VAL A 1 88 ? 30.525 14.825 -28.979 1.00 87.25 88 VAL A C 1
ATOM 710 O O . VAL A 1 88 ? 31.407 15.464 -29.555 1.00 87.25 88 VAL A O 1
ATOM 713 N N . ASP A 1 89 ? 29.601 14.099 -29.601 1.00 78.56 89 ASP A N 1
ATOM 714 C CA . ASP A 1 89 ? 29.567 13.946 -31.057 1.00 78.56 89 ASP A CA 1
ATOM 715 C C . ASP A 1 89 ? 28.562 14.919 -31.691 1.00 78.56 89 ASP A C 1
ATOM 717 O O . ASP A 1 89 ? 28.898 15.612 -32.650 1.00 78.56 89 ASP A O 1
ATOM 721 N N . ASP A 1 90 ? 27.359 15.024 -31.120 1.00 75.50 90 ASP A N 1
ATOM 722 C CA . ASP A 1 90 ? 26.312 15.965 -31.537 1.00 75.50 90 ASP A CA 1
ATOM 723 C C . ASP A 1 90 ? 25.385 16.265 -30.357 1.00 75.50 90 ASP A C 1
ATOM 725 O O . ASP A 1 90 ? 24.548 15.428 -30.055 1.00 75.50 90 ASP A O 1
ATOM 729 N N . GLY A 1 91 ? 25.562 17.410 -29.681 1.00 79.50 91 GLY A N 1
ATOM 730 C CA . GLY A 1 91 ? 24.698 17.962 -28.615 1.00 79.50 91 GLY A CA 1
ATOM 731 C C . GLY A 1 91 ? 24.263 17.001 -27.495 1.00 79.50 91 GLY A C 1
ATOM 732 O O . GLY A 1 91 ? 24.758 17.083 -26.371 1.00 79.50 91 GLY A O 1
ATOM 733 N N . ASP A 1 92 ? 23.335 16.114 -27.838 1.00 87.44 92 ASP A N 1
ATOM 734 C CA . ASP A 1 92 ? 22.656 15.118 -27.011 1.00 87.44 92 ASP A CA 1
ATOM 735 C C . ASP A 1 92 ? 23.170 13.674 -27.255 1.00 87.44 92 ASP A C 1
ATOM 737 O O . ASP A 1 92 ? 22.635 12.710 -26.702 1.00 87.44 92 ASP A O 1
ATOM 741 N N . HIS A 1 93 ? 24.207 13.506 -28.088 1.00 91.88 93 HIS A N 1
ATOM 742 C CA . HIS A 1 93 ? 24.890 12.247 -28.402 1.00 91.88 93 HIS A CA 1
ATOM 743 C C . HIS A 1 93 ? 26.310 12.226 -27.826 1.00 91.88 93 HIS A C 1
ATOM 745 O O . HIS A 1 93 ? 27.177 13.033 -28.178 1.00 91.88 93 HIS A O 1
ATOM 751 N N . PHE A 1 94 ? 26.547 11.241 -26.963 1.00 93.06 94 PHE A N 1
ATOM 752 C CA . PHE A 1 94 ? 27.805 11.007 -26.270 1.00 93.06 94 PHE A CA 1
ATOM 753 C C . PHE A 1 94 ? 28.352 9.622 -26.611 1.00 93.06 94 PHE A C 1
ATOM 755 O O . PHE A 1 94 ? 27.624 8.629 -26.568 1.00 93.06 94 PHE A O 1
ATOM 762 N N . SER A 1 95 ? 29.648 9.535 -26.895 1.00 91.88 95 SER A N 1
ATOM 763 C CA . SER A 1 95 ? 30.325 8.273 -27.206 1.00 91.88 9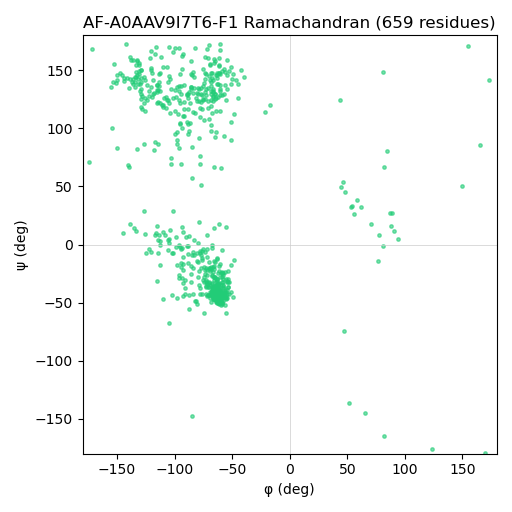5 SER A CA 1
ATOM 764 C C . SER A 1 95 ? 31.368 7.918 -26.154 1.00 91.88 95 SER A C 1
ATOM 766 O O . SER A 1 95 ? 32.155 8.761 -25.722 1.00 91.88 95 SER A O 1
ATOM 768 N N . PHE A 1 96 ? 31.403 6.643 -25.769 1.00 89.25 96 PHE A N 1
ATOM 769 C CA . PHE A 1 96 ? 32.376 6.085 -24.832 1.00 89.25 96 PHE A CA 1
ATOM 770 C C . PHE A 1 96 ? 33.212 5.026 -25.556 1.00 89.25 96 PHE A C 1
ATOM 772 O O . PHE A 1 96 ? 32.876 3.839 -25.621 1.00 89.25 96 PHE A O 1
ATOM 779 N N . GLY A 1 97 ? 34.297 5.481 -26.186 1.00 80.94 97 GLY A N 1
ATOM 780 C CA . GLY A 1 97 ? 35.079 4.647 -27.097 1.00 80.94 97 GLY A CA 1
ATOM 781 C C . GLY A 1 97 ? 34.282 4.261 -28.350 1.00 80.94 97 GLY A C 1
ATOM 782 O O . GLY A 1 97 ? 33.503 5.054 -28.867 1.00 80.94 97 GLY A O 1
ATOM 783 N N . ARG A 1 98 ? 34.500 3.047 -28.876 1.00 68.50 98 ARG A N 1
ATOM 784 C CA . ARG A 1 98 ? 33.772 2.534 -30.060 1.00 68.50 98 ARG A CA 1
ATOM 785 C C . ARG A 1 98 ? 32.541 1.692 -29.709 1.00 68.50 98 ARG A C 1
ATOM 787 O O . ARG A 1 98 ? 31.707 1.437 -30.579 1.00 68.50 98 ARG A O 1
ATOM 794 N N . SER A 1 99 ? 32.433 1.246 -28.460 1.00 76.88 99 SER A N 1
ATOM 795 C CA . SER A 1 99 ? 31.482 0.205 -28.067 1.00 76.88 99 SER A CA 1
ATOM 796 C C . SER A 1 99 ? 30.135 0.770 -27.624 1.00 76.88 99 SER A C 1
ATOM 798 O O . SER A 1 99 ? 29.109 0.213 -28.015 1.00 76.88 99 SER A O 1
ATOM 800 N N . PHE A 1 100 ? 30.119 1.907 -26.920 1.00 87.56 100 PHE A N 1
ATOM 801 C CA . PHE A 1 100 ? 28.914 2.436 -26.277 1.00 87.56 100 PHE A CA 1
ATOM 802 C C . PHE A 1 100 ? 28.590 3.858 -26.724 1.00 87.56 100 PHE A C 1
ATOM 804 O O . PHE A 1 100 ? 29.470 4.721 -26.783 1.00 87.56 100 PHE A O 1
ATOM 811 N N . HIS A 1 101 ? 27.308 4.099 -26.979 1.00 92.31 101 HIS A N 1
ATOM 812 C CA . HIS A 1 101 ? 26.768 5.422 -27.270 1.00 92.31 101 HIS A CA 1
ATOM 813 C C . HIS A 1 101 ? 25.605 5.713 -26.327 1.00 92.31 101 HIS A C 1
ATOM 815 O O . HIS A 1 101 ? 24.845 4.809 -25.986 1.00 92.31 101 HIS A O 1
ATOM 821 N N . LEU A 1 102 ? 25.469 6.969 -25.921 1.00 94.88 102 LEU A N 1
ATOM 822 C CA . LEU A 1 102 ? 24.371 7.479 -25.115 1.00 94.88 102 LEU A CA 1
ATOM 823 C C . LEU A 1 102 ? 23.686 8.612 -25.874 1.00 94.88 102 LEU A C 1
ATOM 825 O O . LEU A 1 102 ? 24.345 9.558 -26.299 1.00 94.88 102 LEU A O 1
ATOM 829 N N . PHE A 1 103 ? 22.371 8.510 -26.004 1.00 95.12 103 PHE A N 1
ATOM 830 C CA . PHE A 1 103 ? 21.512 9.516 -26.614 1.00 95.12 103 PHE A CA 1
ATOM 831 C C . PHE A 1 103 ? 20.494 10.017 -25.589 1.00 95.12 103 PHE A C 1
ATOM 833 O O . PHE A 1 103 ? 19.956 9.217 -24.820 1.00 95.12 103 PHE A O 1
ATOM 840 N N . PHE A 1 104 ? 20.189 11.310 -25.606 1.00 94.81 104 PHE A N 1
ATOM 841 C CA . PHE A 1 104 ? 19.055 11.877 -24.879 1.00 94.81 104 PHE A CA 1
ATOM 842 C C . PHE A 1 104 ? 17.946 12.229 -25.873 1.00 94.81 104 PHE A C 1
ATOM 844 O O . PHE A 1 104 ? 18.170 12.951 -26.838 1.00 94.81 104 PHE A O 1
ATOM 851 N N . GLU A 1 105 ? 16.746 11.690 -25.656 1.00 94.00 105 GLU A N 1
ATOM 852 C CA . GLU A 1 105 ? 15.588 11.912 -26.527 1.00 94.00 105 GLU A CA 1
ATOM 853 C C . GLU A 1 105 ? 14.380 12.349 -25.683 1.00 94.00 105 GLU A C 1
ATOM 855 O O . GLU A 1 105 ? 13.974 11.659 -24.746 1.00 94.00 105 GLU A O 1
ATOM 860 N N . GLU A 1 106 ? 13.767 13.487 -26.010 1.00 93.06 106 GLU A N 1
ATOM 861 C CA . GLU A 1 106 ? 12.539 13.919 -25.339 1.00 93.06 106 GLU A CA 1
ATOM 862 C C . GLU A 1 106 ? 11.376 12.980 -25.696 1.00 93.06 106 GLU A C 1
ATOM 864 O O . GLU A 1 106 ? 11.113 12.668 -26.864 1.00 93.06 106 GLU A O 1
ATOM 869 N N . GLN A 1 107 ? 10.635 12.538 -24.682 1.00 92.00 107 GLN A N 1
ATOM 870 C CA . GLN A 1 107 ? 9.384 11.834 -24.887 1.00 92.00 107 GLN A CA 1
ATOM 871 C C . GLN A 1 107 ? 8.362 12.812 -25.465 1.00 92.00 107 GLN A C 1
ATOM 873 O O . GLN A 1 107 ? 7.972 13.789 -24.839 1.00 92.00 107 GLN A O 1
ATOM 878 N N . SER A 1 108 ? 7.872 12.506 -26.661 1.00 85.19 108 SER A N 1
ATOM 879 C CA . SER A 1 108 ? 6.810 13.272 -27.315 1.00 85.19 108 SER A CA 1
ATOM 880 C C . SER A 1 108 ? 5.583 13.495 -26.418 1.00 85.19 108 SER A C 1
ATOM 882 O O . SER A 1 108 ? 5.233 12.629 -25.621 1.00 85.19 108 SER A O 1
ATOM 884 N N . ASN A 1 109 ? 4.830 14.569 -26.642 1.00 83.12 109 ASN A N 1
ATOM 885 C CA . ASN A 1 109 ? 3.558 14.772 -25.947 1.00 83.12 109 ASN A CA 1
ATOM 886 C C . ASN A 1 109 ? 2.538 13.649 -26.226 1.00 83.12 109 ASN A C 1
ATOM 888 O O . ASN A 1 109 ? 2.459 13.110 -27.337 1.00 83.12 109 ASN A O 1
ATOM 892 N N . GLY A 1 110 ? 1.717 13.343 -25.219 1.00 87.12 110 GLY A N 1
ATOM 893 C CA . GLY A 1 110 ? 0.579 12.429 -25.327 1.00 87.12 110 GLY A CA 1
ATOM 894 C C . GLY A 1 110 ? 0.600 11.255 -24.339 1.00 87.12 110 GLY A C 1
ATOM 895 O O . GLY A 1 110 ? 1.468 11.172 -23.463 1.00 87.12 110 GLY A O 1
ATOM 896 N N . PRO A 1 111 ? -0.381 10.342 -24.456 1.00 89.50 111 PRO A N 1
ATOM 897 C CA . PRO A 1 111 ? -0.470 9.129 -23.648 1.00 89.50 111 PRO A CA 1
ATOM 898 C C . PRO A 1 111 ? 0.801 8.271 -23.707 1.00 89.50 111 PRO A C 1
ATOM 900 O O . PRO A 1 111 ? 1.602 8.365 -24.635 1.00 89.50 111 PRO A O 1
ATOM 903 N N . LEU A 1 112 ? 0.991 7.404 -22.707 1.00 90.06 112 LEU A N 1
ATOM 904 C CA . LEU A 1 112 ? 2.165 6.523 -22.629 1.00 90.06 112 LEU A CA 1
ATOM 905 C C . LEU A 1 112 ? 2.340 5.650 -23.884 1.00 90.06 112 LEU A C 1
ATOM 907 O O . LEU A 1 112 ? 3.458 5.513 -24.371 1.00 90.06 112 LEU A O 1
ATOM 911 N N . GLY A 1 113 ? 1.247 5.117 -24.436 1.00 92.75 113 GLY A N 1
ATOM 912 C CA . GLY A 1 113 ? 1.294 4.306 -25.653 1.00 92.75 113 GLY A CA 1
ATOM 913 C C . GLY A 1 113 ? 1.876 5.032 -26.857 1.00 92.75 113 GLY A C 1
ATOM 914 O O . GLY A 1 113 ? 2.755 4.494 -27.522 1.00 92.75 113 GLY A O 1
ATOM 915 N N . ASP A 1 114 ? 1.457 6.276 -27.087 1.00 92.44 114 ASP A N 1
ATOM 916 C CA . ASP A 1 114 ? 1.965 7.096 -28.191 1.00 92.44 114 ASP A CA 1
ATOM 917 C C . ASP A 1 114 ? 3.455 7.398 -28.020 1.00 92.44 114 ASP A C 1
ATOM 919 O O . ASP A 1 114 ? 4.215 7.384 -28.990 1.00 92.44 114 ASP A O 1
ATOM 923 N N . ARG A 1 115 ? 3.882 7.650 -26.777 1.00 94.56 115 ARG A N 1
ATOM 924 C CA . ARG A 1 115 ? 5.290 7.877 -26.432 1.00 94.56 115 ARG A CA 1
ATOM 925 C C . ARG A 1 115 ? 6.140 6.653 -26.746 1.00 94.56 115 ARG A C 1
ATOM 927 O O . ARG A 1 115 ? 7.118 6.770 -27.480 1.00 94.56 115 ARG A O 1
ATOM 934 N N . LEU A 1 116 ? 5.724 5.479 -26.268 1.00 95.25 116 LEU A N 1
ATOM 935 C CA . LEU A 1 116 ? 6.394 4.209 -26.557 1.00 95.25 116 LEU A CA 1
ATOM 936 C C . LEU A 1 116 ? 6.439 3.934 -28.064 1.00 95.25 116 LEU A C 1
ATOM 938 O O . LEU A 1 116 ? 7.512 3.673 -28.608 1.00 95.25 116 LEU A O 1
ATOM 942 N N . TRP A 1 117 ? 5.302 4.060 -28.755 1.00 96.00 117 TRP A N 1
ATOM 943 C CA . TRP A 1 117 ? 5.205 3.852 -30.201 1.00 96.00 117 TRP A CA 1
ATOM 944 C C . TRP A 1 117 ? 6.207 4.724 -30.967 1.00 96.00 117 TRP A C 1
ATOM 946 O O . TRP A 1 117 ? 6.925 4.221 -31.835 1.00 96.00 117 TRP A O 1
ATOM 956 N N . ARG A 1 118 ? 6.317 6.018 -30.624 1.00 95.44 118 ARG A N 1
ATOM 957 C CA . ARG A 1 118 ? 7.252 6.944 -31.287 1.00 95.44 118 ARG A CA 1
ATOM 958 C C . ARG A 1 118 ? 8.706 6.580 -31.003 1.00 95.44 118 ARG A C 1
ATOM 960 O O . ARG A 1 118 ? 9.496 6.555 -31.945 1.00 95.44 118 ARG A O 1
ATOM 967 N N . SER A 1 119 ? 9.056 6.241 -29.762 1.00 95.81 119 SER A N 1
ATOM 968 C CA . SER A 1 119 ? 10.425 5.845 -29.403 1.00 95.81 119 SER A CA 1
ATOM 969 C C . SER A 1 119 ? 10.871 4.561 -30.111 1.00 95.81 119 SER A C 1
ATOM 971 O O . SER A 1 119 ? 11.985 4.504 -30.642 1.00 95.81 119 SER A O 1
ATOM 973 N N . PHE A 1 120 ? 9.992 3.556 -30.217 1.00 97.12 120 PHE A N 1
ATOM 974 C CA . PHE A 1 120 ? 10.266 2.352 -31.007 1.00 97.12 120 PHE A CA 1
ATOM 975 C C . PHE A 1 120 ? 10.415 2.676 -32.495 1.00 97.12 120 PHE A C 1
ATOM 977 O O . PHE A 1 120 ? 11.410 2.291 -33.114 1.00 97.12 120 PHE A O 1
ATOM 984 N N . ARG A 1 121 ? 9.468 3.429 -33.071 1.00 96.12 121 ARG A N 1
ATOM 985 C CA . ARG A 1 121 ? 9.503 3.815 -34.488 1.00 96.12 121 ARG A CA 1
ATOM 986 C C . ARG A 1 121 ? 10.788 4.562 -34.841 1.00 96.12 121 ARG A C 1
ATOM 988 O O . ARG A 1 121 ? 11.411 4.254 -35.856 1.00 96.12 121 ARG A O 1
ATOM 995 N N . ASN A 1 122 ? 11.193 5.522 -34.012 1.00 94.69 122 ASN A N 1
ATOM 996 C CA . ASN A 1 122 ? 12.409 6.305 -34.217 1.00 94.69 122 ASN A CA 1
ATOM 997 C C . ASN A 1 122 ? 13.661 5.428 -34.119 1.00 94.69 122 ASN A C 1
ATOM 999 O O . ASN A 1 122 ? 14.513 5.495 -35.003 1.00 94.69 122 ASN A O 1
ATOM 1003 N N . SER A 1 123 ? 13.726 4.542 -33.121 1.00 95.88 123 SER A N 1
ATOM 1004 C CA . SER A 1 123 ? 14.850 3.617 -32.938 1.00 95.88 123 SER A CA 1
ATOM 1005 C C . SER A 1 123 ? 15.034 2.668 -34.127 1.00 95.88 123 SER A C 1
ATOM 1007 O O . SER A 1 123 ? 16.156 2.465 -34.592 1.00 95.88 123 SER A O 1
ATOM 1009 N N . PHE A 1 124 ? 13.948 2.129 -34.687 1.00 96.62 124 PHE A N 1
ATOM 1010 C CA . PHE A 1 124 ? 14.036 1.307 -35.897 1.00 96.62 124 PHE A CA 1
ATOM 1011 C C . PHE A 1 124 ? 14.353 2.129 -37.152 1.00 96.62 124 PHE A C 1
ATOM 1013 O O . PHE A 1 124 ? 15.095 1.661 -38.015 1.00 96.62 124 PHE A O 1
ATOM 1020 N N . LYS A 1 125 ? 13.865 3.373 -37.249 1.00 95.06 125 LYS A N 1
ATOM 1021 C CA . LYS A 1 125 ? 14.155 4.273 -38.379 1.00 95.06 125 LYS A CA 1
ATOM 1022 C C . LYS A 1 125 ? 15.648 4.590 -38.513 1.00 95.06 125 LYS A C 1
ATOM 1024 O O . LYS A 1 125 ? 16.130 4.741 -39.632 1.00 95.06 125 LYS A O 1
ATOM 1029 N N . VAL A 1 126 ? 16.377 4.663 -37.400 1.00 92.25 126 VAL A N 1
ATOM 1030 C CA . VAL A 1 126 ? 17.838 4.870 -37.385 1.00 92.25 126 VAL A CA 1
ATOM 1031 C C . VAL A 1 126 ? 18.643 3.564 -37.474 1.00 92.25 126 VAL A C 1
ATOM 1033 O O . VAL A 1 126 ? 19.868 3.580 -37.375 1.00 92.25 126 VAL A O 1
ATOM 1036 N N . GLY A 1 127 ? 17.978 2.427 -37.709 1.00 94.50 127 GLY A N 1
ATOM 1037 C CA . GLY A 1 127 ? 18.626 1.147 -38.001 1.00 94.50 127 GLY A CA 1
ATOM 1038 C C . GLY A 1 127 ? 19.007 0.312 -36.775 1.00 94.50 127 GLY A C 1
ATOM 1039 O O . GLY A 1 127 ? 19.962 -0.466 -36.847 1.00 94.50 127 GLY A O 1
ATOM 1040 N N . ALA A 1 128 ? 18.306 0.452 -35.645 1.00 95.62 128 ALA A N 1
ATOM 1041 C CA . ALA A 1 128 ? 18.478 -0.467 -34.519 1.00 95.62 128 ALA A CA 1
ATOM 1042 C C . ALA A 1 128 ? 18.059 -1.897 -34.904 1.00 95.62 128 ALA A C 1
ATOM 1044 O O . ALA A 1 128 ? 17.034 -2.096 -35.555 1.00 95.62 128 ALA A O 1
ATOM 1045 N N . LYS A 1 129 ? 18.843 -2.902 -34.488 1.00 95.06 129 LYS A N 1
ATOM 1046 C CA . LYS A 1 129 ? 18.527 -4.322 -34.758 1.00 95.06 129 LYS A CA 1
ATOM 1047 C C . LYS A 1 129 ? 17.427 -4.860 -33.851 1.00 95.06 129 LYS A C 1
ATOM 1049 O O . LYS A 1 129 ? 16.579 -5.628 -34.283 1.00 95.06 129 LYS A O 1
ATOM 1054 N N . LYS A 1 130 ? 17.514 -4.499 -32.577 1.00 97.44 130 LYS A N 1
ATOM 1055 C CA . LYS A 1 130 ? 16.591 -4.861 -31.507 1.00 97.44 130 LYS A CA 1
ATOM 1056 C C . LYS A 1 130 ? 16.480 -3.667 -30.587 1.00 97.44 130 LYS A C 1
ATOM 1058 O O . LYS A 1 130 ? 17.487 -3.005 -30.325 1.00 97.44 130 LYS A O 1
ATOM 1063 N N . VAL A 1 131 ? 15.277 -3.412 -30.108 1.00 98.31 131 VAL A N 1
ATOM 1064 C CA . VAL A 1 131 ? 14.979 -2.287 -29.228 1.00 98.31 131 VAL A CA 1
ATOM 1065 C C . VAL A 1 131 ? 14.311 -2.851 -27.988 1.00 98.31 131 VAL A C 1
ATOM 1067 O O . VAL A 1 131 ? 13.336 -3.587 -28.106 1.00 98.31 131 VAL A O 1
ATOM 1070 N N . VAL A 1 132 ? 14.838 -2.531 -26.814 1.00 98.38 132 VAL A N 1
ATOM 1071 C CA . VAL A 1 132 ? 14.234 -2.866 -25.521 1.00 98.38 132 VAL A CA 1
ATOM 1072 C C . VAL A 1 132 ? 14.018 -1.565 -24.770 1.00 98.38 132 VAL A C 1
ATOM 1074 O O . VAL A 1 132 ? 14.924 -0.742 -24.717 1.00 98.38 132 VAL A O 1
ATOM 1077 N N . VAL A 1 133 ? 12.830 -1.369 -24.208 1.00 97.88 133 VAL A N 1
ATOM 1078 C CA . VAL A 1 133 ? 12.510 -0.251 -23.322 1.00 97.88 133 VAL A CA 1
ATOM 1079 C C . VAL A 1 133 ? 12.239 -0.766 -21.920 1.00 97.88 133 VAL A C 1
ATOM 1081 O O . VAL A 1 133 ? 11.590 -1.802 -21.763 1.00 97.88 133 VAL A O 1
ATOM 1084 N N . VAL A 1 134 ? 12.733 -0.041 -20.919 1.00 97.31 134 VAL A N 1
ATOM 1085 C CA . VAL A 1 134 ? 12.551 -0.349 -19.499 1.00 97.31 134 VAL A CA 1
ATOM 1086 C C . VAL A 1 134 ? 12.091 0.880 -18.715 1.00 97.31 134 VAL A C 1
ATOM 1088 O O . VAL A 1 134 ? 12.479 2.011 -19.031 1.00 97.31 134 VAL A O 1
ATOM 1091 N N . GLY A 1 135 ? 11.268 0.649 -17.692 1.00 92.62 135 GLY A N 1
ATOM 1092 C CA . GLY A 1 135 ? 11.002 1.630 -16.637 1.00 92.62 135 GLY A CA 1
ATOM 1093 C C . GLY A 1 135 ? 12.193 1.776 -15.684 1.00 92.62 135 GLY A C 1
ATOM 1094 O O . GLY A 1 135 ? 13.071 0.913 -15.635 1.00 92.62 135 GLY A O 1
ATOM 1095 N N . THR A 1 136 ? 12.238 2.876 -14.930 1.00 92.12 136 THR A N 1
ATOM 1096 C CA . THR A 1 136 ? 13.351 3.192 -14.011 1.00 92.12 136 THR A CA 1
ATOM 1097 C C . THR A 1 136 ? 12.983 3.098 -12.530 1.00 92.12 136 THR A C 1
ATOM 1099 O O . THR A 1 136 ? 13.752 3.500 -11.662 1.00 92.12 136 THR A O 1
ATOM 1102 N N . ASP A 1 137 ? 11.814 2.549 -12.227 1.00 91.50 137 ASP A N 1
ATOM 1103 C CA . ASP A 1 137 ? 11.227 2.428 -10.895 1.00 91.50 137 ASP A CA 1
ATOM 1104 C C . ASP A 1 137 ? 11.058 0.981 -10.409 1.00 91.50 137 ASP A C 1
ATOM 1106 O O . ASP A 1 137 ? 10.368 0.725 -9.421 1.00 91.50 137 ASP A O 1
ATOM 1110 N N . ILE A 1 138 ? 11.748 0.049 -11.069 1.00 92.44 138 ILE A N 1
ATOM 1111 C CA . ILE A 1 138 ? 11.730 -1.387 -10.787 1.00 92.44 138 ILE A CA 1
ATOM 1112 C C . ILE A 1 138 ? 13.122 -1.798 -10.306 1.00 92.44 138 ILE A C 1
ATOM 1114 O O . ILE A 1 138 ? 13.961 -2.189 -11.116 1.00 92.44 138 ILE A O 1
ATOM 1118 N N . PRO A 1 139 ? 13.428 -1.695 -9.004 1.00 91.38 139 PRO A N 1
ATOM 1119 C CA . PRO A 1 139 ? 14.792 -1.900 -8.520 1.00 91.38 139 PRO A CA 1
ATOM 1120 C C . PRO A 1 139 ? 15.258 -3.363 -8.599 1.00 91.38 139 PRO A C 1
ATOM 1122 O O . PRO A 1 139 ? 16.454 -3.615 -8.517 1.00 91.38 139 PRO A O 1
ATOM 1125 N N . ASP A 1 140 ? 14.351 -4.325 -8.788 1.00 89.88 140 ASP A N 1
ATOM 1126 C CA . ASP A 1 140 ? 14.714 -5.726 -9.054 1.00 89.88 140 ASP A CA 1
ATOM 1127 C C . ASP A 1 140 ? 15.160 -5.981 -10.500 1.00 89.88 140 ASP A C 1
ATOM 1129 O O . ASP A 1 140 ? 15.594 -7.086 -10.826 1.00 89.88 140 ASP A O 1
ATOM 1133 N N . LEU A 1 141 ? 15.044 -4.986 -11.384 1.00 93.81 141 LEU A N 1
ATOM 1134 C CA . LEU A 1 141 ? 15.532 -5.098 -12.749 1.00 93.81 141 LEU A CA 1
ATOM 1135 C C . LEU A 1 141 ? 17.065 -5.094 -12.762 1.00 93.81 141 LEU A C 1
ATOM 1137 O O . LEU A 1 141 ? 17.700 -4.099 -12.413 1.00 93.81 141 LEU A O 1
ATOM 1141 N N . ASP A 1 142 ? 17.652 -6.191 -13.234 1.00 90.81 142 ASP A N 1
ATOM 1142 C CA . ASP A 1 142 ? 19.094 -6.339 -13.396 1.00 90.81 142 ASP A CA 1
ATOM 1143 C C . ASP A 1 142 ? 19.510 -6.514 -14.867 1.00 90.81 142 ASP A C 1
ATOM 1145 O O . ASP A 1 142 ? 18.696 -6.692 -15.784 1.00 90.81 142 ASP A O 1
ATOM 1149 N N . GLY A 1 143 ? 20.822 -6.444 -15.111 1.00 92.00 143 GLY A N 1
ATOM 1150 C CA . GLY A 1 143 ? 21.362 -6.563 -16.464 1.00 92.00 143 GLY A CA 1
ATOM 1151 C C . GLY A 1 143 ? 21.187 -7.959 -17.063 1.00 92.00 143 GLY A C 1
ATOM 1152 O O . GLY A 1 143 ? 21.061 -8.090 -18.281 1.00 92.00 143 GLY A O 1
ATOM 1153 N N . PHE A 1 144 ? 21.103 -8.997 -16.225 1.00 91.19 144 PHE A N 1
ATOM 1154 C CA . PHE A 1 144 ? 20.867 -10.365 -16.680 1.00 91.19 144 PHE A CA 1
ATOM 1155 C C . PHE A 1 144 ? 19.479 -10.507 -17.315 1.00 91.19 144 PHE A C 1
ATOM 1157 O O . PHE A 1 144 ? 19.336 -11.133 -18.370 1.00 91.19 144 PHE A O 1
ATOM 1164 N N . LEU A 1 145 ? 18.462 -9.884 -16.725 1.00 94.62 145 LEU A N 1
ATOM 1165 C CA . LEU A 1 145 ? 17.096 -9.913 -17.226 1.00 94.62 145 LEU A CA 1
ATOM 1166 C C . LEU A 1 145 ? 16.954 -9.137 -18.540 1.00 94.62 145 LEU A C 1
ATOM 1168 O O . LEU A 1 145 ? 16.323 -9.623 -19.480 1.00 94.62 145 LEU A O 1
ATOM 1172 N N . VAL A 1 146 ? 17.611 -7.978 -18.655 1.00 96.44 146 VAL A N 1
ATOM 1173 C CA . VAL A 1 146 ? 17.658 -7.209 -19.911 1.00 96.44 146 VAL A CA 1
ATOM 1174 C C . VAL A 1 146 ? 18.388 -7.986 -21.011 1.00 96.44 146 VAL A C 1
ATOM 1176 O O . VAL A 1 146 ? 17.913 -8.055 -22.146 1.00 96.44 146 VAL A O 1
ATOM 1179 N N . LYS A 1 147 ? 19.505 -8.644 -20.688 1.00 94.94 147 LYS A N 1
ATOM 1180 C CA . LYS A 1 147 ? 20.209 -9.529 -21.625 1.00 94.94 147 LYS A CA 1
ATOM 1181 C C . LYS A 1 147 ? 19.344 -10.714 -22.054 1.00 94.94 147 LYS A C 1
ATOM 1183 O O . LYS A 1 147 ? 19.305 -11.057 -23.235 1.00 94.94 147 LYS A O 1
ATOM 1188 N N . THR A 1 148 ? 18.607 -11.308 -21.117 1.00 95.69 148 THR A N 1
ATOM 1189 C CA . THR A 1 148 ? 17.631 -12.365 -21.410 1.00 95.69 148 THR A CA 1
ATOM 1190 C C . THR A 1 148 ? 16.576 -11.863 -22.393 1.00 95.69 148 THR A C 1
ATOM 1192 O O . THR A 1 148 ? 16.304 -12.545 -23.376 1.00 95.69 148 THR A O 1
ATOM 1195 N N . ALA A 1 149 ? 16.080 -10.633 -22.223 1.00 97.44 149 ALA A N 1
ATOM 1196 C CA . ALA A 1 149 ? 15.160 -10.009 -23.170 1.00 97.44 149 ALA A CA 1
ATOM 1197 C C . ALA A 1 149 ? 15.752 -9.918 -24.590 1.00 97.44 149 ALA A C 1
ATOM 1199 O O . ALA A 1 149 ? 15.117 -10.332 -25.563 1.00 97.44 149 ALA A O 1
ATOM 1200 N N . PHE A 1 150 ? 16.992 -9.435 -24.729 1.00 97.19 150 PHE A N 1
ATOM 1201 C CA . PHE A 1 150 ? 17.666 -9.377 -26.032 1.00 97.19 150 PHE A CA 1
ATOM 1202 C C . PHE A 1 150 ? 17.884 -10.762 -26.658 1.00 97.19 150 PHE A C 1
ATOM 1204 O O . PHE A 1 150 ? 17.738 -10.905 -27.878 1.00 97.19 150 PHE A O 1
ATOM 1211 N N . ASN A 1 151 ? 18.191 -11.776 -25.847 1.00 95.69 151 ASN A N 1
ATOM 1212 C CA . ASN A 1 151 ? 18.346 -13.159 -26.299 1.00 95.69 151 ASN A CA 1
ATOM 1213 C C . ASN A 1 151 ? 17.011 -13.761 -26.760 1.00 95.69 151 ASN A C 1
ATOM 1215 O O . ASN A 1 151 ? 16.961 -14.389 -27.817 1.00 95.69 151 ASN A O 1
ATOM 1219 N N . SER A 1 152 ? 15.911 -13.520 -26.041 1.00 97.12 152 SER A N 1
ATOM 1220 C CA . SER A 1 152 ? 14.567 -13.949 -26.455 1.00 97.12 152 SER A CA 1
ATOM 1221 C C . SER A 1 152 ? 14.194 -13.394 -27.831 1.00 97.12 152 SER A C 1
ATOM 1223 O O . SER A 1 152 ? 13.648 -14.114 -28.672 1.00 97.12 152 SER A O 1
ATOM 1225 N N . LEU A 1 153 ? 14.598 -12.153 -28.123 1.00 97.62 153 LEU A N 1
ATOM 1226 C CA . LEU A 1 153 ? 14.424 -11.520 -29.432 1.00 97.62 153 LEU A CA 1
ATOM 1227 C C . LEU A 1 153 ? 15.269 -12.150 -30.561 1.00 97.62 153 LEU A C 1
ATOM 1229 O O . LEU A 1 153 ? 15.165 -11.730 -31.709 1.00 97.62 153 LEU A O 1
ATOM 1233 N N . GLU A 1 154 ? 16.129 -13.144 -30.298 1.00 95.69 154 GLU A N 1
ATOM 1234 C CA . GLU A 1 154 ? 16.710 -13.989 -31.361 1.00 95.69 154 GLU A CA 1
ATOM 1235 C C . GLU A 1 154 ? 15.688 -14.981 -31.932 1.00 95.69 154 GLU A C 1
ATOM 1237 O O . GLU A 1 154 ? 15.780 -15.375 -33.093 1.00 95.69 154 GLU A O 1
ATOM 1242 N N . THR A 1 155 ? 14.659 -15.354 -31.167 1.00 95.19 155 THR A N 1
ATOM 1243 C CA . THR A 1 155 ? 13.683 -16.382 -31.576 1.00 95.19 155 THR A CA 1
ATOM 1244 C C . THR A 1 155 ? 12.229 -15.919 -31.534 1.00 95.19 155 THR A C 1
ATOM 1246 O O . THR A 1 155 ? 11.357 -16.652 -32.009 1.00 95.19 155 THR A O 1
ATOM 1249 N N . CYS A 1 156 ? 11.967 -14.724 -31.004 1.00 96.25 156 CYS A N 1
ATOM 1250 C CA . CYS A 1 156 ? 10.648 -14.106 -30.875 1.00 96.25 156 CYS A CA 1
ATOM 1251 C C . CYS A 1 156 ? 10.673 -12.666 -31.402 1.00 96.25 156 CYS A C 1
ATOM 1253 O O . CYS A 1 156 ? 11.727 -12.032 -31.457 1.00 96.25 156 CYS A O 1
ATOM 1255 N N . ASP A 1 157 ? 9.517 -12.157 -31.808 1.00 97.19 157 ASP A N 1
ATOM 1256 C CA . ASP A 1 157 ? 9.385 -10.818 -32.390 1.00 97.19 157 ASP A CA 1
ATOM 1257 C C . ASP A 1 157 ? 9.222 -9.760 -31.303 1.00 97.19 157 ASP A C 1
ATOM 1259 O O . ASP A 1 157 ? 9.718 -8.641 -31.448 1.00 97.19 157 ASP A O 1
ATOM 1263 N N . ILE A 1 158 ? 8.578 -10.156 -30.201 1.00 98.19 158 ILE A N 1
ATOM 1264 C CA . ILE A 1 158 ? 8.252 -9.317 -29.052 1.00 98.19 158 ILE A CA 1
ATOM 1265 C C . ILE A 1 158 ? 8.657 -10.045 -27.768 1.00 98.19 158 ILE A C 1
ATOM 1267 O O . ILE A 1 158 ? 8.483 -11.257 -27.650 1.00 98.19 158 ILE A O 1
ATOM 1271 N N . VAL A 1 159 ? 9.166 -9.308 -26.788 1.00 98.31 159 VAL A N 1
ATOM 1272 C CA . VAL A 1 159 ? 9.386 -9.790 -25.421 1.00 98.31 159 VAL A CA 1
ATOM 1273 C C . VAL A 1 159 ? 8.765 -8.810 -24.437 1.00 98.31 159 VAL A C 1
ATOM 1275 O O . VAL A 1 159 ? 8.846 -7.599 -24.641 1.00 98.31 159 VAL A O 1
ATOM 1278 N N . VAL A 1 160 ? 8.135 -9.315 -23.380 1.00 97.62 160 VAL A N 1
ATOM 1279 C CA . VAL A 1 160 ? 7.569 -8.479 -22.318 1.00 97.62 160 VAL A CA 1
ATOM 1280 C C . VAL A 1 160 ? 8.025 -8.953 -20.950 1.00 97.62 160 VAL A C 1
ATOM 1282 O O . VAL A 1 160 ? 7.959 -10.140 -20.647 1.00 97.62 160 VAL A O 1
ATOM 1285 N N . GLY A 1 161 ? 8.453 -8.004 -20.124 1.00 95.81 161 GLY A N 1
ATOM 1286 C CA . GLY A 1 161 ? 8.605 -8.163 -18.685 1.00 95.81 161 GLY A CA 1
ATOM 1287 C C . GLY A 1 161 ? 7.354 -7.660 -17.972 1.00 95.81 161 GLY A C 1
ATOM 1288 O O . GLY A 1 161 ? 7.154 -6.446 -17.932 1.00 95.81 161 GLY A O 1
ATOM 1289 N N . PRO A 1 162 ? 6.485 -8.548 -17.464 1.00 92.25 162 PRO A N 1
ATOM 1290 C CA . PRO A 1 162 ? 5.216 -8.150 -16.872 1.00 92.25 162 PRO A CA 1
ATOM 1291 C C . PRO A 1 162 ? 5.413 -7.511 -15.494 1.00 92.25 162 PRO A C 1
ATOM 1293 O O . PRO A 1 162 ? 6.253 -7.956 -14.713 1.00 92.25 162 PRO A O 1
ATOM 1296 N N . SER A 1 163 ? 4.615 -6.489 -15.186 1.00 86.88 163 SER A N 1
ATOM 1297 C CA . SER A 1 163 ? 4.474 -5.972 -13.822 1.00 86.88 163 SER A CA 1
ATOM 1298 C C . SER A 1 163 ? 3.285 -6.639 -13.130 1.00 86.88 163 SER A C 1
ATOM 1300 O O . SER A 1 163 ? 2.329 -7.075 -13.785 1.00 86.88 163 SER A O 1
ATOM 1302 N N . LEU A 1 164 ? 3.343 -6.770 -11.805 1.00 79.12 164 LEU A N 1
ATOM 1303 C CA . LEU A 1 164 ? 2.293 -7.438 -11.025 1.00 79.12 164 LEU A CA 1
ATOM 1304 C C . LEU A 1 164 ? 0.964 -6.659 -10.985 1.00 79.12 164 LEU A C 1
ATOM 1306 O O . LEU A 1 164 ? -0.089 -7.268 -10.794 1.00 79.12 164 LEU A O 1
ATOM 1310 N N . ASP A 1 165 ? 0.981 -5.358 -11.284 1.00 76.69 165 ASP A N 1
ATOM 1311 C CA . ASP A 1 165 ? -0.212 -4.517 -11.455 1.00 76.69 165 ASP A CA 1
ATOM 1312 C C . ASP A 1 165 ? -0.983 -4.776 -12.776 1.00 76.69 165 ASP A C 1
ATOM 1314 O O . ASP A 1 165 ? -2.078 -4.246 -12.989 1.00 76.69 165 ASP A O 1
ATOM 1318 N N . GLY A 1 166 ? -0.438 -5.621 -13.663 1.00 77.50 166 GLY A N 1
ATOM 1319 C CA . GLY A 1 166 ? -1.007 -5.995 -14.962 1.00 77.50 166 GLY A CA 1
ATOM 1320 C C . GLY A 1 166 ? -0.518 -5.162 -16.157 1.00 77.50 166 GLY A C 1
ATOM 1321 O O . GLY A 1 166 ? -1.004 -5.359 -17.281 1.00 77.50 166 GLY A O 1
ATOM 1322 N N . GLY A 1 167 ? 0.436 -4.255 -15.936 1.00 88.50 167 GLY A N 1
ATOM 1323 C CA . GLY A 1 167 ? 1.230 -3.583 -16.962 1.00 88.50 167 GLY A CA 1
ATOM 1324 C C . GLY A 1 167 ? 2.464 -4.382 -17.404 1.00 88.50 167 GLY A C 1
ATOM 1325 O O . GLY A 1 167 ? 2.463 -5.617 -17.462 1.00 88.50 167 GLY A O 1
ATOM 1326 N N . TYR A 1 168 ? 3.529 -3.660 -17.755 1.00 92.12 168 TYR A N 1
ATOM 1327 C CA . TYR A 1 168 ? 4.849 -4.235 -17.994 1.00 92.12 168 TYR A CA 1
ATOM 1328 C C . TYR A 1 168 ? 5.966 -3.239 -17.668 1.00 92.12 168 TYR A C 1
ATOM 1330 O O . TYR A 1 168 ? 5.894 -2.067 -18.036 1.00 92.12 168 TYR A O 1
ATOM 1338 N N . TYR A 1 169 ? 7.029 -3.735 -17.035 1.00 94.06 169 TYR A N 1
ATOM 1339 C CA . TYR A 1 169 ? 8.246 -2.971 -16.752 1.00 94.06 169 TYR A CA 1
ATOM 1340 C C . TYR A 1 169 ? 9.223 -2.964 -17.935 1.00 94.06 169 TYR A C 1
ATOM 1342 O O . TYR A 1 169 ? 10.109 -2.111 -18.005 1.00 94.06 169 TYR A O 1
ATOM 1350 N N . LEU A 1 170 ? 9.081 -3.927 -18.855 1.00 97.12 170 LEU A N 1
ATOM 1351 C CA . LEU A 1 170 ? 9.932 -4.085 -20.030 1.00 97.12 170 LEU A CA 1
ATOM 1352 C C . LEU A 1 170 ? 9.093 -4.457 -21.250 1.00 97.12 170 LEU A C 1
ATOM 1354 O O . LEU A 1 170 ? 8.276 -5.375 -21.199 1.00 97.12 170 LEU A O 1
ATOM 1358 N N . LEU A 1 171 ? 9.358 -3.793 -22.372 1.00 98.06 171 LEU A N 1
ATOM 1359 C CA . LEU A 1 171 ? 8.866 -4.191 -23.690 1.00 98.06 171 LEU A CA 1
ATOM 1360 C C . LEU A 1 171 ? 10.047 -4.212 -24.657 1.00 98.06 171 LEU A C 1
ATOM 1362 O O . LEU A 1 171 ? 10.837 -3.277 -24.709 1.00 98.06 171 LEU A O 1
ATOM 1366 N N . GLY A 1 172 ? 10.191 -5.277 -25.430 1.00 98.25 172 GLY A N 1
ATOM 1367 C CA . GLY A 1 172 ? 11.257 -5.411 -26.410 1.00 98.25 172 GLY A CA 1
ATOM 1368 C C . GLY A 1 172 ? 10.733 -5.913 -27.739 1.00 98.25 172 GLY A C 1
ATOM 1369 O O . GLY A 1 172 ? 9.771 -6.675 -27.786 1.00 98.25 172 GLY A O 1
ATOM 1370 N N . MET A 1 173 ? 11.372 -5.478 -28.820 1.00 98.19 173 MET A N 1
ATOM 1371 C CA . MET A 1 173 ? 11.002 -5.836 -30.181 1.00 98.19 173 MET A CA 1
ATOM 1372 C C . MET A 1 173 ? 12.236 -6.052 -31.053 1.00 98.19 173 MET A C 1
ATOM 1374 O O . MET A 1 173 ? 13.229 -5.323 -30.953 1.00 98.19 173 MET A O 1
ATOM 1378 N N . ARG A 1 174 ? 12.154 -7.028 -31.957 1.00 96.38 174 ARG A N 1
ATOM 1379 C CA . ARG A 1 174 ? 13.139 -7.244 -33.030 1.00 96.38 174 ARG A CA 1
ATOM 1380 C C . ARG A 1 174 ? 12.775 -6.492 -34.310 1.00 96.38 174 ARG A C 1
ATOM 1382 O O . ARG A 1 174 ? 13.652 -6.084 -35.061 1.00 96.38 174 ARG A O 1
ATOM 1389 N N . THR A 1 175 ? 11.488 -6.301 -34.555 1.00 92.75 175 THR A N 1
ATOM 1390 C CA . THR A 1 175 ? 10.944 -5.514 -35.666 1.00 92.75 175 THR A CA 1
ATOM 1391 C C . THR A 1 175 ? 9.853 -4.605 -35.135 1.00 92.75 175 THR A C 1
ATOM 1393 O O . THR A 1 175 ? 9.236 -4.920 -34.123 1.00 92.75 175 THR A O 1
ATOM 1396 N N . PHE A 1 176 ? 9.594 -3.480 -35.798 1.00 95.50 176 PHE A N 1
ATOM 1397 C CA . PHE A 1 176 ? 8.543 -2.573 -35.350 1.00 95.50 176 PHE A CA 1
ATOM 1398 C C . PHE A 1 176 ? 7.152 -3.198 -35.543 1.00 95.50 176 PHE A C 1
ATOM 1400 O O . PHE A 1 176 ? 6.646 -3.244 -36.662 1.00 95.50 176 PHE A O 1
ATOM 1407 N N . CYS A 1 177 ? 6.554 -3.675 -34.451 1.00 94.38 177 CYS A N 1
ATOM 1408 C CA . CYS A 1 177 ? 5.209 -4.248 -34.418 1.00 94.38 177 CYS A CA 1
ATOM 1409 C C . CYS A 1 177 ? 4.227 -3.170 -33.945 1.00 94.38 177 CYS A C 1
ATOM 1411 O O . CYS A 1 177 ? 4.105 -2.912 -32.750 1.00 94.38 177 CYS A O 1
ATOM 1413 N N . GLU A 1 178 ? 3.548 -2.494 -34.869 1.00 94.44 178 GLU A N 1
ATOM 1414 C CA . GLU A 1 178 ? 2.649 -1.381 -34.537 1.00 94.44 178 GLU A CA 1
ATOM 1415 C C . GLU A 1 178 ? 1.355 -1.849 -33.846 1.00 94.44 178 GLU A C 1
ATOM 1417 O O . GLU A 1 178 ? 0.752 -1.106 -33.069 1.00 94.44 178 GLU A O 1
ATOM 1422 N N . GLU A 1 179 ? 0.927 -3.087 -34.099 1.00 93.19 179 GLU A N 1
ATOM 1423 C CA . GLU A 1 179 ? -0.339 -3.640 -33.610 1.00 93.19 179 GLU A CA 1
ATOM 1424 C C . GLU A 1 179 ? -0.439 -3.609 -32.085 1.00 93.19 179 GLU A C 1
ATOM 1426 O O . GLU A 1 179 ? -1.506 -3.322 -31.546 1.00 93.19 179 GLU A O 1
ATOM 1431 N N . VAL A 1 180 ? 0.673 -3.825 -31.378 1.00 94.19 180 VAL A N 1
ATOM 1432 C CA . VAL A 1 180 ? 0.679 -3.948 -29.911 1.00 94.19 180 VAL A CA 1
ATOM 1433 C C . VAL A 1 180 ? 0.435 -2.641 -29.160 1.00 94.19 180 VAL A C 1
ATOM 1435 O O . VAL A 1 180 ? 0.316 -2.660 -27.937 1.00 94.19 180 VAL A O 1
ATOM 1438 N N . PHE A 1 181 ? 0.323 -1.522 -29.878 1.00 94.25 181 PHE A N 1
ATOM 1439 C CA . PHE A 1 181 ? -0.051 -0.220 -29.327 1.00 94.25 181 PHE A CA 1
ATOM 1440 C C . PHE A 1 181 ? -1.517 0.155 -29.604 1.00 94.25 181 PHE A C 1
ATOM 1442 O O . PHE A 1 181 ? -1.994 1.156 -29.068 1.00 94.25 181 PHE A O 1
ATOM 1449 N N . LYS A 1 182 ? -2.247 -0.625 -30.415 1.00 90.19 182 LYS A N 1
ATOM 1450 C CA . LYS A 1 182 ? -3.632 -0.321 -30.808 1.00 90.19 182 LYS A CA 1
ATOM 1451 C C . LYS A 1 182 ? -4.625 -0.720 -29.717 1.00 90.19 182 LYS A C 1
ATOM 1453 O O . LYS A 1 182 ? -4.602 -1.846 -29.224 1.00 90.19 182 LYS A O 1
ATOM 1458 N N . ASP A 1 183 ? -5.513 0.213 -29.371 1.00 89.44 183 ASP A N 1
ATOM 1459 C CA . ASP A 1 183 ? -6.630 0.023 -28.432 1.00 89.44 183 ASP A CA 1
ATOM 1460 C C . ASP A 1 183 ? -6.224 -0.552 -27.061 1.00 89.44 183 ASP A C 1
ATOM 1462 O O . ASP A 1 183 ? -6.979 -1.283 -26.419 1.00 89.44 183 ASP A O 1
ATOM 1466 N N . ILE A 1 184 ? -5.016 -0.220 -26.594 1.00 91.56 184 ILE A N 1
ATOM 1467 C CA . ILE A 1 184 ? -4.529 -0.646 -25.280 1.00 91.56 184 ILE A CA 1
ATOM 1468 C C . ILE A 1 184 ? -5.144 0.246 -24.190 1.00 91.56 184 ILE A C 1
ATOM 1470 O O . ILE A 1 184 ? -4.953 1.467 -24.220 1.00 91.56 184 ILE A O 1
ATOM 1474 N N . PRO A 1 185 ? -5.839 -0.324 -23.189 1.00 89.38 185 PRO A N 1
ATOM 1475 C CA . PRO A 1 185 ? -6.359 0.432 -22.056 1.00 89.38 185 PRO A CA 1
ATOM 1476 C C . PRO A 1 185 ? -5.228 0.731 -21.061 1.00 89.38 185 PRO A C 1
ATOM 1478 O O . PRO A 1 185 ? -5.099 0.065 -20.033 1.00 89.38 185 PRO A O 1
ATOM 1481 N N . TRP A 1 186 ? -4.375 1.705 -21.390 1.00 88.12 186 TRP A N 1
ATOM 1482 C CA . TRP A 1 186 ? -3.240 2.128 -20.559 1.00 88.12 186 TRP A CA 1
ATOM 1483 C C . TRP A 1 186 ? -3.657 2.457 -19.121 1.00 88.12 186 TRP A C 1
ATOM 1485 O O . TRP A 1 186 ? -4.768 2.929 -18.882 1.00 88.12 186 TRP A O 1
ATOM 1495 N N . SER A 1 187 ? -2.743 2.230 -18.171 1.00 81.25 187 SER A N 1
ATOM 1496 C CA . SER A 1 187 ? -2.980 2.433 -16.731 1.00 81.25 187 SER A CA 1
ATOM 1497 C C . SER A 1 187 ? -4.094 1.546 -16.150 1.00 81.25 187 SER A C 1
ATOM 1499 O O . SER A 1 187 ? -4.794 1.947 -15.222 1.00 81.25 187 SER A O 1
ATOM 1501 N N . THR A 1 188 ? -4.265 0.335 -16.689 1.00 82.56 188 THR A N 1
ATOM 1502 C CA . THR A 1 188 ? -5.179 -0.684 -16.153 1.00 82.56 188 THR A CA 1
ATOM 1503 C C . THR A 1 188 ? -4.491 -2.045 -16.069 1.00 82.56 188 THR A C 1
ATOM 1505 O O . THR A 1 188 ? -3.581 -2.332 -16.844 1.00 82.56 188 THR A O 1
ATOM 1508 N N . CYS A 1 189 ? -5.006 -2.948 -15.232 1.00 83.12 189 CYS A N 1
ATOM 1509 C CA . CYS A 1 189 ? -4.506 -4.325 -15.131 1.00 83.12 189 CYS A CA 1
ATOM 1510 C C . CYS A 1 189 ? -4.755 -5.192 -16.384 1.00 83.12 189 CYS A C 1
ATOM 1512 O O . CYS A 1 189 ? -4.404 -6.370 -16.423 1.00 83.12 189 CYS A O 1
ATOM 1514 N N . LYS A 1 190 ? -5.395 -4.633 -17.423 1.00 82.38 190 LYS A N 1
ATOM 1515 C CA . LYS A 1 190 ? -5.689 -5.314 -18.693 1.00 82.38 190 LYS A CA 1
ATOM 1516 C C . LYS A 1 190 ? -4.634 -5.059 -19.768 1.00 82.38 190 LYS A C 1
ATOM 1518 O O . LYS A 1 190 ? -4.761 -5.636 -20.851 1.00 82.38 190 LYS A O 1
ATOM 1523 N N . VAL A 1 191 ? -3.634 -4.213 -19.506 1.00 90.00 191 VAL A N 1
ATOM 1524 C CA . VAL A 1 191 ? -2.614 -3.812 -20.489 1.00 90.00 191 VAL A CA 1
ATOM 1525 C C . VAL A 1 191 ? -1.915 -5.038 -21.069 1.00 90.00 191 VAL A C 1
ATOM 1527 O O . VAL A 1 191 ? -2.061 -5.289 -22.263 1.00 90.00 191 VAL A O 1
ATOM 1530 N N . LEU A 1 192 ? -1.277 -5.867 -20.236 1.00 90.56 192 LEU A N 1
ATOM 1531 C CA . LEU A 1 192 ? -0.531 -7.044 -20.693 1.00 90.56 192 LEU A CA 1
ATOM 1532 C C . LEU A 1 192 ? -1.384 -7.998 -21.539 1.00 90.56 192 LEU A C 1
ATOM 1534 O O . LEU A 1 192 ? -0.964 -8.451 -22.606 1.00 90.56 192 LEU A O 1
ATOM 1538 N N . ASN A 1 193 ? -2.597 -8.302 -21.070 1.00 90.19 193 ASN A N 1
ATOM 1539 C CA . ASN A 1 193 ? -3.482 -9.233 -21.765 1.00 90.19 193 ASN A CA 1
ATOM 1540 C C . ASN A 1 193 ? -3.941 -8.674 -23.121 1.00 90.19 193 ASN A C 1
ATOM 1542 O O . ASN A 1 193 ? -4.013 -9.404 -24.106 1.00 90.19 193 ASN A O 1
ATOM 1546 N N . THR A 1 194 ? -4.202 -7.367 -23.192 1.00 91.94 194 THR A N 1
ATOM 1547 C CA . THR A 1 194 ? -4.588 -6.704 -24.445 1.00 91.94 194 THR A CA 1
ATOM 1548 C C . THR A 1 194 ? -3.411 -6.655 -25.420 1.00 91.94 194 THR A C 1
ATOM 1550 O O . THR A 1 194 ? -3.579 -7.019 -26.581 1.00 91.94 194 THR A O 1
ATOM 1553 N N . THR A 1 195 ? -2.204 -6.323 -24.951 1.00 93.94 195 THR A N 1
ATOM 1554 C CA . THR A 1 195 ? -0.964 -6.360 -25.746 1.00 93.94 195 THR A CA 1
ATOM 1555 C C . THR A 1 195 ? -0.712 -7.750 -26.327 1.00 93.94 195 THR A C 1
ATOM 1557 O O . THR A 1 195 ? -0.410 -7.875 -27.513 1.00 93.94 195 THR A O 1
ATOM 1560 N N . ARG A 1 196 ? -0.906 -8.811 -25.532 1.00 94.00 196 ARG A N 1
ATOM 1561 C CA . ARG A 1 196 ? -0.775 -10.201 -25.992 1.00 94.00 196 ARG A CA 1
ATOM 1562 C C . ARG A 1 196 ? -1.774 -10.542 -27.097 1.00 94.00 196 ARG A C 1
ATOM 1564 O O . ARG A 1 196 ? -1.399 -11.169 -28.085 1.00 94.00 196 ARG A O 1
ATOM 1571 N N . ASN A 1 197 ? -3.026 -10.114 -26.948 1.00 93.44 197 ASN A N 1
ATOM 1572 C CA . ASN A 1 197 ? -4.050 -10.326 -27.969 1.00 93.44 197 ASN A CA 1
ATOM 1573 C C . ASN A 1 197 ? -3.704 -9.588 -29.266 1.00 93.44 197 ASN A C 1
ATOM 1575 O O . ASN A 1 197 ? -3.805 -10.176 -30.338 1.00 93.44 197 ASN A O 1
ATOM 1579 N N . GLN A 1 198 ? -3.232 -8.342 -29.177 1.00 95.00 198 GLN A N 1
ATOM 1580 C CA . GLN A 1 198 ? -2.804 -7.585 -30.355 1.00 95.00 198 GLN A CA 1
ATOM 1581 C C . GLN A 1 198 ? -1.587 -8.212 -31.045 1.00 95.00 198 GLN A C 1
ATOM 1583 O O . GLN A 1 198 ? -1.546 -8.286 -32.272 1.00 95.00 198 GLN A O 1
ATOM 1588 N N . ALA A 1 199 ? -0.622 -8.726 -30.276 1.00 94.38 199 ALA A N 1
ATOM 1589 C CA . ALA A 1 199 ? 0.515 -9.459 -30.827 1.00 94.38 199 ALA A CA 1
ATOM 1590 C C . ALA A 1 199 ? 0.054 -10.706 -31.601 1.00 94.38 199 ALA A C 1
ATOM 1592 O O . ALA A 1 199 ? 0.500 -10.932 -32.724 1.00 94.38 199 ALA A O 1
ATOM 1593 N N . ALA A 1 200 ? -0.893 -11.468 -31.041 1.00 92.88 200 ALA A N 1
ATOM 1594 C CA . ALA A 1 200 ? -1.464 -12.645 -31.693 1.00 92.88 200 ALA A CA 1
ATOM 1595 C C . ALA A 1 200 ? -2.245 -12.293 -32.971 1.00 92.88 200 ALA A C 1
ATOM 1597 O O . ALA A 1 200 ? -2.087 -12.972 -33.984 1.00 92.88 200 ALA A O 1
ATOM 1598 N N . VAL A 1 201 ? -3.040 -11.216 -32.953 1.00 92.19 201 VAL A N 1
ATOM 1599 C CA . VAL A 1 201 ? -3.749 -10.701 -34.141 1.00 92.19 201 VAL A CA 1
ATOM 1600 C C . VAL A 1 201 ? -2.763 -10.292 -35.240 1.00 92.19 201 VAL A C 1
ATOM 1602 O O . VAL A 1 201 ? -3.012 -10.564 -36.411 1.00 92.19 201 VAL A O 1
ATOM 1605 N N . GLY A 1 202 ? -1.630 -9.691 -34.868 1.00 91.69 202 GLY A N 1
ATOM 1606 C CA . GLY A 1 202 ? -0.546 -9.341 -35.790 1.00 91.69 202 GLY A CA 1
ATOM 1607 C C . GLY A 1 202 ? 0.312 -10.523 -36.260 1.00 91.69 202 GLY A C 1
ATOM 1608 O O . GLY A 1 202 ? 1.192 -10.330 -37.092 1.00 91.69 202 GLY A O 1
ATOM 1609 N N . GLY A 1 203 ? 0.078 -11.740 -35.751 1.00 94.75 203 GLY A N 1
ATOM 1610 C CA . GLY A 1 203 ? 0.877 -12.926 -36.076 1.00 94.75 203 GLY A CA 1
ATOM 1611 C C . GLY A 1 203 ? 2.291 -12.919 -35.482 1.00 94.75 203 GLY A C 1
ATOM 1612 O O . GLY A 1 203 ? 3.144 -13.675 -35.942 1.00 94.75 203 GLY A O 1
ATOM 1613 N N . HIS A 1 204 ? 2.545 -12.082 -34.472 1.00 96.25 204 HIS A N 1
ATOM 1614 C CA . HIS A 1 204 ? 3.860 -11.910 -33.852 1.00 96.25 204 HIS A CA 1
ATOM 1615 C C . HIS A 1 204 ? 4.091 -12.939 -32.748 1.00 96.25 204 HIS A C 1
ATOM 1617 O O . HIS A 1 204 ? 3.237 -13.154 -31.881 1.00 96.25 204 HIS A O 1
ATOM 1623 N N . LYS A 1 205 ? 5.281 -13.546 -32.721 1.00 95.94 205 LYS A N 1
ATOM 1624 C CA . LYS A 1 205 ? 5.673 -14.441 -31.631 1.00 95.94 205 LYS A CA 1
ATOM 1625 C C . LYS A 1 205 ? 6.149 -13.624 -30.432 1.00 95.94 205 LYS A C 1
ATOM 1627 O O . LYS A 1 205 ? 7.097 -12.847 -30.540 1.00 95.94 205 LYS A O 1
ATOM 1632 N N . MET A 1 206 ? 5.520 -13.845 -29.282 1.00 96.75 206 MET A N 1
ATOM 1633 C CA . MET A 1 206 ? 5.773 -13.100 -28.051 1.00 96.75 206 MET A CA 1
ATOM 1634 C C . MET A 1 206 ? 6.351 -14.004 -26.960 1.00 96.75 206 MET A C 1
ATOM 1636 O O . MET A 1 206 ? 5.800 -15.074 -26.699 1.00 96.75 206 MET A O 1
ATOM 1640 N N . ASP A 1 207 ? 7.417 -13.548 -26.306 1.00 96.75 207 ASP A N 1
ATOM 1641 C CA . ASP A 1 207 ? 7.989 -14.169 -25.109 1.00 96.75 207 ASP A CA 1
ATOM 1642 C C . ASP A 1 207 ? 7.676 -13.350 -23.846 1.00 96.75 207 ASP A C 1
ATOM 1644 O O . ASP A 1 207 ? 7.477 -12.134 -23.921 1.00 96.75 207 ASP A O 1
ATOM 1648 N N . ILE A 1 208 ? 7.619 -14.013 -22.690 1.00 94.38 208 ILE A N 1
ATOM 1649 C CA . ILE A 1 208 ? 7.271 -13.402 -21.400 1.00 94.38 208 ILE A CA 1
ATOM 1650 C C . ILE A 1 208 ? 8.367 -13.710 -20.378 1.00 94.38 208 ILE A C 1
ATOM 1652 O O . ILE A 1 208 ? 8.643 -14.871 -20.084 1.00 94.38 208 ILE A O 1
ATOM 1656 N N . LEU A 1 209 ? 8.962 -12.661 -19.815 1.00 92.81 209 LEU A N 1
ATOM 1657 C CA . LEU A 1 209 ? 9.963 -12.743 -18.752 1.00 92.81 209 LEU A CA 1
ATOM 1658 C C . LEU A 1 209 ? 9.294 -12.900 -17.369 1.00 92.81 209 LEU A C 1
ATOM 1660 O O . LEU A 1 209 ? 8.075 -12.743 -17.251 1.00 92.81 209 LEU A O 1
ATOM 1664 N N . PRO A 1 210 ? 10.065 -13.205 -16.307 1.00 91.31 210 PRO A N 1
ATOM 1665 C CA . PRO A 1 210 ? 9.576 -13.158 -14.931 1.00 91.31 210 PRO A CA 1
ATOM 1666 C C . PRO A 1 210 ? 8.871 -11.844 -14.582 1.00 91.31 210 PRO A C 1
ATOM 1668 O O . PRO A 1 210 ? 9.293 -10.773 -15.012 1.00 91.31 210 PRO A O 1
ATOM 1671 N N . ALA A 1 211 ? 7.810 -11.934 -13.781 1.00 88.94 211 ALA A N 1
ATOM 1672 C CA . ALA A 1 211 ? 7.106 -10.755 -13.297 1.00 88.94 211 ALA A CA 1
ATOM 1673 C C . ALA A 1 211 ? 7.901 -10.047 -12.196 1.00 88.94 211 ALA A C 1
ATOM 1675 O O . ALA A 1 211 ? 8.411 -10.710 -11.291 1.00 88.94 211 ALA A O 1
ATOM 1676 N N . LEU A 1 212 ? 7.962 -8.718 -12.270 1.00 88.56 212 LEU A N 1
ATOM 1677 C CA . LEU A 1 212 ? 8.548 -7.853 -11.245 1.00 88.56 212 LEU A CA 1
ATOM 1678 C C . LEU A 1 212 ? 7.504 -6.863 -10.716 1.00 88.56 212 LEU A C 1
ATOM 1680 O O . LEU A 1 212 ? 6.435 -6.696 -11.299 1.00 88.56 212 LEU A O 1
ATOM 1684 N N . GLU A 1 213 ? 7.822 -6.211 -9.605 1.00 85.12 213 GLU A N 1
ATOM 1685 C CA . GLU A 1 213 ? 6.981 -5.191 -8.978 1.00 85.12 213 GLU A CA 1
ATOM 1686 C C . GLU A 1 213 ? 7.711 -3.845 -9.023 1.00 85.12 213 GLU A C 1
ATOM 1688 O O . GLU A 1 213 ? 8.893 -3.754 -8.673 1.00 85.12 213 GLU A O 1
ATOM 1693 N N . ASP A 1 214 ? 7.014 -2.810 -9.470 1.00 89.56 214 ASP A N 1
ATOM 1694 C CA . ASP A 1 214 ? 7.452 -1.423 -9.406 1.00 89.56 214 ASP A CA 1
ATOM 1695 C C . ASP A 1 214 ? 7.090 -0.790 -8.055 1.00 89.56 214 ASP A C 1
ATOM 1697 O O . ASP A 1 214 ? 6.220 -1.254 -7.321 1.00 89.56 214 ASP A O 1
ATOM 1701 N N . ILE A 1 215 ? 7.798 0.276 -7.677 1.00 89.38 215 ILE A N 1
ATOM 1702 C CA . ILE A 1 215 ? 7.524 0.973 -6.413 1.00 89.38 215 ILE A CA 1
ATOM 1703 C C . ILE A 1 215 ? 6.653 2.190 -6.681 1.00 89.38 215 ILE A C 1
ATOM 1705 O O . ILE A 1 215 ? 7.171 3.293 -6.861 1.00 89.38 215 ILE A O 1
ATOM 1709 N N . ASP A 1 216 ? 5.338 1.995 -6.701 1.00 86.50 216 ASP A N 1
ATOM 1710 C CA . ASP A 1 216 ? 4.354 3.050 -6.973 1.00 86.50 216 ASP A CA 1
ATOM 1711 C C . ASP A 1 216 ? 3.442 3.355 -5.780 1.00 86.50 216 ASP A C 1
ATOM 1713 O O . ASP A 1 216 ? 3.041 4.507 -5.582 1.00 86.50 216 ASP A O 1
ATOM 1717 N N . GLU A 1 217 ? 3.151 2.353 -4.954 1.00 82.62 217 GLU A N 1
ATOM 1718 C CA . GLU A 1 217 ? 2.294 2.458 -3.777 1.00 82.62 217 GLU A CA 1
ATOM 1719 C C . GLU A 1 217 ? 3.071 2.157 -2.490 1.00 82.62 217 GLU A C 1
ATOM 1721 O O . GLU A 1 217 ? 4.199 1.656 -2.500 1.00 82.62 217 GLU A O 1
ATOM 1726 N N . VAL A 1 218 ? 2.497 2.531 -1.346 1.00 75.06 218 VAL A N 1
ATOM 1727 C CA . VAL A 1 218 ? 3.173 2.391 -0.043 1.00 75.06 218 VAL A CA 1
ATOM 1728 C C . VAL A 1 218 ? 3.438 0.932 0.280 1.00 75.06 218 VAL A C 1
ATOM 1730 O O . VAL A 1 218 ? 4.465 0.581 0.857 1.00 75.06 218 VAL A O 1
ATOM 1733 N N . GLU A 1 219 ? 2.520 0.085 -0.152 1.00 70.12 219 GLU A N 1
ATOM 1734 C CA . GLU A 1 219 ? 2.579 -1.354 -0.085 1.00 70.12 219 GLU A CA 1
ATOM 1735 C C . GLU A 1 219 ? 3.801 -1.896 -0.824 1.00 70.12 219 GLU A C 1
ATOM 1737 O O . GLU A 1 219 ? 4.275 -2.948 -0.439 1.00 70.12 219 GLU A O 1
ATOM 1742 N N . ASN A 1 220 ? 4.370 -1.193 -1.810 1.00 79.69 220 ASN A N 1
ATOM 1743 C CA . ASN A 1 220 ? 5.577 -1.634 -2.512 1.00 79.69 220 ASN A CA 1
ATOM 1744 C C . ASN A 1 220 ? 6.879 -1.249 -1.780 1.00 79.69 220 ASN A C 1
ATOM 1746 O O . ASN A 1 220 ? 7.954 -1.727 -2.141 1.00 79.69 220 ASN A O 1
ATOM 1750 N N . LEU A 1 221 ? 6.832 -0.421 -0.725 1.00 79.69 221 LEU A N 1
ATOM 1751 C CA . LEU A 1 221 ? 8.044 0.039 -0.026 1.00 79.69 221 LEU A CA 1
ATOM 1752 C C . LEU A 1 221 ? 8.808 -1.088 0.694 1.00 79.69 221 LEU A C 1
ATOM 1754 O O . LEU A 1 221 ? 10.005 -0.926 0.939 1.00 79.69 221 LEU A O 1
ATOM 1758 N N . PHE A 1 222 ? 8.191 -2.250 0.962 1.00 73.56 222 PHE A N 1
ATOM 1759 C CA . PHE A 1 222 ? 8.916 -3.417 1.504 1.00 73.56 222 PHE A CA 1
ATOM 1760 C C . PHE A 1 222 ? 10.039 -3.891 0.566 1.00 73.56 222 PHE A C 1
ATOM 1762 O O . PHE A 1 222 ? 11.004 -4.506 1.017 1.00 73.56 222 PHE A O 1
ATOM 1769 N N . ILE A 1 223 ? 9.947 -3.600 -0.738 1.00 79.56 223 ILE A N 1
ATOM 1770 C CA . ILE A 1 223 ? 10.990 -3.925 -1.719 1.00 79.56 223 ILE A CA 1
ATOM 1771 C C . ILE A 1 223 ? 12.298 -3.231 -1.336 1.00 79.56 223 ILE A C 1
ATOM 1773 O O . ILE A 1 223 ? 13.362 -3.851 -1.353 1.00 79.56 223 ILE A O 1
ATOM 1777 N N . LEU A 1 224 ? 12.220 -1.964 -0.924 1.00 82.81 224 LEU A N 1
ATOM 1778 C CA . LEU A 1 224 ? 13.379 -1.198 -0.473 1.00 82.81 224 LEU A CA 1
ATOM 1779 C C . LEU A 1 224 ? 13.990 -1.801 0.791 1.00 82.81 224 LEU A C 1
ATOM 1781 O O . LEU A 1 224 ? 15.211 -1.856 0.911 1.00 82.81 224 LEU A O 1
ATOM 1785 N N . GLU A 1 225 ? 13.152 -2.273 1.714 1.00 72.44 225 GLU A N 1
ATOM 1786 C CA . GLU A 1 225 ? 13.589 -2.923 2.952 1.00 72.44 225 GLU A CA 1
ATOM 1787 C C . GLU A 1 225 ? 14.319 -4.235 2.684 1.00 72.44 225 GLU A C 1
ATOM 1789 O O . GLU A 1 225 ? 15.426 -4.447 3.189 1.00 72.44 225 GLU A O 1
ATOM 1794 N N . ARG A 1 226 ? 13.757 -5.069 1.805 1.00 80.31 226 ARG A N 1
ATOM 1795 C CA . ARG A 1 226 ? 14.420 -6.286 1.344 1.00 80.31 226 ARG A CA 1
ATOM 1796 C C . ARG A 1 226 ? 15.785 -5.950 0.747 1.00 80.31 226 ARG A C 1
ATOM 1798 O O . ARG A 1 226 ? 16.786 -6.522 1.168 1.00 80.31 226 ARG A O 1
ATOM 1805 N N . LEU A 1 227 ? 15.840 -5.003 -0.194 1.00 78.81 227 LEU A N 1
ATOM 1806 C CA . LEU A 1 227 ? 17.082 -4.615 -0.872 1.00 78.81 227 LEU A CA 1
ATOM 1807 C C . LEU A 1 227 ? 18.126 -4.041 0.091 1.00 78.81 227 LEU A C 1
ATOM 1809 O O . LEU A 1 227 ? 19.315 -4.328 -0.069 1.00 78.81 227 LEU A O 1
ATOM 1813 N N . ALA A 1 228 ? 17.693 -3.266 1.091 1.00 77.62 228 ALA A N 1
ATOM 1814 C CA . ALA A 1 228 ? 18.551 -2.698 2.129 1.00 77.62 228 ALA A CA 1
ATOM 1815 C C . ALA A 1 228 ? 19.317 -3.750 2.926 1.00 77.62 228 ALA A C 1
ATOM 1817 O O . ALA A 1 228 ? 20.445 -3.498 3.353 1.00 77.62 228 ALA A O 1
ATOM 1818 N N . ALA A 1 229 ? 18.721 -4.923 3.106 1.00 66.50 229 ALA A N 1
ATOM 1819 C CA . ALA A 1 229 ? 19.337 -5.997 3.859 1.00 66.50 229 ALA A CA 1
ATOM 1820 C C . ALA A 1 229 ? 20.063 -7.034 3.011 1.00 66.50 229 ALA A C 1
ATOM 1822 O O . ALA A 1 229 ? 20.984 -7.682 3.510 1.00 66.50 229 ALA A O 1
ATOM 1823 N N . THR A 1 230 ? 19.661 -7.214 1.754 1.00 65.94 230 THR A N 1
ATOM 1824 C CA . THR A 1 230 ? 20.229 -8.257 0.893 1.00 65.94 230 THR A CA 1
ATOM 1825 C C . THR A 1 230 ? 21.402 -7.778 0.046 1.00 65.94 230 THR A C 1
ATOM 1827 O O . THR A 1 230 ? 22.203 -8.609 -0.374 1.00 65.94 230 THR A O 1
ATOM 1830 N N . THR A 1 231 ? 21.544 -6.470 -0.205 1.00 72.62 231 THR A N 1
ATOM 1831 C CA . THR A 1 231 ? 22.567 -5.942 -1.125 1.00 72.62 231 THR A CA 1
ATOM 1832 C C . THR A 1 231 ? 23.327 -4.751 -0.545 1.00 72.62 231 THR A C 1
ATOM 1834 O O . THR A 1 231 ? 22.748 -3.881 0.105 1.00 72.62 231 THR A O 1
ATOM 1837 N N . ASP A 1 232 ? 24.628 -4.651 -0.838 1.00 77.56 232 ASP A N 1
ATOM 1838 C CA . ASP A 1 232 ? 25.434 -3.498 -0.412 1.00 77.56 232 ASP A CA 1
ATOM 1839 C C . ASP A 1 232 ? 24.942 -2.186 -1.035 1.00 77.56 232 ASP A C 1
ATOM 1841 O O . ASP A 1 232 ? 24.798 -1.189 -0.327 1.00 77.56 232 ASP A O 1
ATOM 1845 N N . LYS A 1 233 ? 24.594 -2.187 -2.332 1.00 80.94 233 LYS A N 1
ATOM 1846 C CA . LYS A 1 233 ? 23.992 -1.016 -2.994 1.00 80.94 233 LYS A CA 1
ATOM 1847 C C . LYS A 1 233 ? 22.644 -0.643 -2.379 1.00 80.94 233 LYS A C 1
ATOM 1849 O O . LYS A 1 233 ? 22.327 0.544 -2.310 1.00 80.94 233 LYS A O 1
ATOM 1854 N N . GLY A 1 234 ? 21.867 -1.628 -1.926 1.00 79.81 234 GLY A N 1
ATOM 1855 C CA . GLY A 1 234 ? 20.557 -1.421 -1.320 1.00 79.81 234 GLY A CA 1
ATOM 1856 C C . GLY A 1 234 ? 20.615 -0.770 0.058 1.00 79.81 234 GLY A C 1
ATOM 1857 O O . GLY A 1 234 ? 19.650 -0.118 0.445 1.00 79.81 234 GLY A O 1
ATOM 1858 N N . LYS A 1 235 ? 21.747 -0.813 0.777 1.00 78.88 235 LYS A N 1
ATOM 1859 C CA . LYS A 1 235 ? 21.913 -0.074 2.047 1.00 78.88 235 LYS A CA 1
ATOM 1860 C C . LYS A 1 235 ? 21.610 1.424 1.910 1.00 78.88 235 LYS A C 1
ATOM 1862 O O . LYS A 1 235 ? 21.229 2.057 2.891 1.00 78.88 235 LYS A O 1
ATOM 1867 N N . ARG A 1 236 ? 21.698 1.996 0.698 1.00 85.62 236 ARG A N 1
ATOM 1868 C CA . ARG A 1 236 ? 21.287 3.385 0.416 1.00 85.62 236 ARG A CA 1
ATOM 1869 C C . ARG A 1 236 ? 19.824 3.662 0.761 1.00 85.62 236 ARG A C 1
ATOM 1871 O O . ARG A 1 236 ? 19.485 4.805 1.055 1.00 85.62 236 ARG A O 1
ATOM 1878 N N . TRP A 1 237 ? 18.972 2.637 0.736 1.00 86.06 237 TRP A N 1
ATOM 1879 C CA . TRP A 1 237 ? 17.555 2.753 1.054 1.00 86.06 237 TRP A CA 1
ATOM 1880 C C . TRP A 1 237 ? 17.305 2.976 2.539 1.00 86.06 237 TRP A C 1
ATOM 1882 O O . TRP A 1 237 ? 16.293 3.580 2.876 1.00 86.06 237 TRP A O 1
ATOM 1892 N N . ILE A 1 238 ? 18.248 2.601 3.413 1.00 73.19 238 ILE A N 1
ATOM 1893 C CA . ILE A 1 238 ? 18.133 2.783 4.866 1.00 73.19 238 ILE A CA 1
ATOM 1894 C C . ILE A 1 238 ? 17.825 4.240 5.213 1.00 73.19 238 ILE A C 1
ATOM 1896 O O . ILE A 1 238 ? 17.001 4.468 6.075 1.00 73.19 238 ILE A O 1
ATOM 1900 N N . LYS A 1 239 ? 18.364 5.239 4.500 1.00 76.56 239 LYS A N 1
ATOM 1901 C CA . LYS A 1 239 ? 18.041 6.654 4.776 1.00 76.56 239 LYS A CA 1
ATOM 1902 C C . LYS A 1 239 ? 16.564 7.006 4.522 1.00 76.56 239 LYS A C 1
ATOM 1904 O O . LYS A 1 239 ? 15.987 7.813 5.245 1.00 76.56 239 LYS A O 1
ATOM 1909 N N . PHE A 1 240 ? 15.956 6.412 3.491 1.00 74.06 240 PHE A N 1
ATOM 1910 C CA . PHE A 1 240 ? 14.547 6.620 3.143 1.00 74.06 240 PHE A CA 1
ATOM 1911 C C . PHE A 1 240 ? 13.645 5.817 4.077 1.00 74.06 240 PHE A C 1
ATOM 1913 O O . PHE A 1 240 ? 12.654 6.333 4.586 1.00 74.06 240 PHE A O 1
ATOM 1920 N N . LEU A 1 241 ? 14.048 4.576 4.348 1.00 68.50 241 LEU A N 1
ATOM 1921 C CA . LEU A 1 241 ? 13.394 3.688 5.292 1.00 68.50 241 LEU A CA 1
ATOM 1922 C C . LEU A 1 241 ? 13.472 4.234 6.712 1.00 68.50 241 LEU A C 1
ATOM 1924 O O . LEU A 1 241 ? 12.481 4.182 7.406 1.00 68.50 241 LEU A O 1
ATOM 1928 N N . ASP A 1 242 ? 14.575 4.826 7.152 1.00 62.34 242 ASP A N 1
ATOM 1929 C CA . ASP A 1 242 ? 14.680 5.441 8.471 1.00 62.34 242 ASP A CA 1
ATOM 1930 C C . ASP A 1 242 ? 13.739 6.636 8.579 1.00 62.34 242 ASP A C 1
ATOM 1932 O O . ASP A 1 242 ? 13.071 6.764 9.595 1.00 62.34 242 ASP A O 1
ATOM 1936 N N . LYS A 1 243 ? 13.597 7.458 7.533 1.00 56.97 243 LYS A N 1
ATOM 1937 C CA . LYS A 1 243 ? 12.619 8.559 7.504 1.00 56.97 243 LYS A CA 1
ATOM 1938 C C . LYS A 1 243 ? 11.166 8.054 7.571 1.00 56.97 243 LYS A C 1
ATOM 1940 O O . LYS A 1 243 ? 10.333 8.713 8.178 1.00 56.97 243 LYS A O 1
ATOM 1945 N N . TRP A 1 244 ? 10.886 6.878 7.003 1.00 56.50 244 TRP A N 1
ATOM 1946 C CA . TRP A 1 244 ? 9.575 6.212 7.014 1.00 56.50 244 TRP A CA 1
ATOM 1947 C C . TRP A 1 244 ? 9.286 5.458 8.328 1.00 56.50 244 TRP A C 1
ATOM 1949 O O . TRP A 1 244 ? 8.277 5.676 8.992 1.00 56.50 244 TRP A O 1
ATOM 1959 N N . PHE A 1 245 ? 10.219 4.615 8.763 1.00 47.22 245 PHE A N 1
ATOM 1960 C CA . PHE A 1 245 ? 10.158 3.803 9.973 1.00 47.22 245 PHE A CA 1
ATOM 1961 C C . PHE A 1 245 ? 10.431 4.599 11.252 1.00 47.22 245 PHE A C 1
ATOM 1963 O O . PHE A 1 245 ? 10.031 4.140 12.313 1.00 47.22 245 PHE A O 1
ATOM 1970 N N . LEU A 1 246 ? 11.071 5.775 11.241 1.00 38.28 246 LEU A N 1
ATOM 1971 C CA . LEU A 1 246 ? 11.130 6.632 12.444 1.00 38.28 246 LEU A CA 1
ATOM 1972 C C . LEU A 1 246 ? 9.732 7.084 12.888 1.00 38.28 246 LEU A C 1
ATOM 1974 O O . LEU A 1 246 ? 9.537 7.330 14.073 1.00 38.28 246 LEU A O 1
ATOM 1978 N N . GLU A 1 247 ? 8.759 7.124 11.977 1.00 41.59 247 GLU A N 1
ATOM 1979 C CA . GLU A 1 247 ? 7.372 7.457 12.301 1.00 41.59 247 GLU A CA 1
ATOM 1980 C C . GLU A 1 247 ? 6.470 6.246 12.600 1.00 41.59 247 GLU A C 1
ATOM 1982 O O . GLU A 1 247 ? 5.337 6.447 13.048 1.00 41.59 247 GLU A O 1
ATOM 1987 N N . ASP A 1 248 ? 6.937 5.018 12.340 1.00 38.75 248 ASP A N 1
ATOM 1988 C CA . ASP A 1 248 ? 6.178 3.766 12.531 1.00 38.75 248 ASP A CA 1
ATOM 1989 C C . ASP A 1 248 ? 6.876 2.777 13.495 1.00 38.75 248 ASP A C 1
ATOM 1991 O O . ASP A 1 248 ? 6.324 1.732 13.849 1.00 38.75 248 ASP A O 1
ATOM 1995 N N . ARG A 1 249 ? 8.088 3.101 13.969 1.00 43.19 249 ARG A N 1
ATOM 1996 C CA . ARG A 1 249 ? 8.746 2.414 15.084 1.00 43.19 249 ARG A CA 1
ATOM 1997 C C . ARG A 1 249 ? 7.966 2.723 16.357 1.00 43.19 249 ARG A C 1
ATOM 1999 O O . ARG A 1 249 ? 7.763 3.888 16.696 1.00 43.19 249 ARG A O 1
ATOM 2006 N N . HIS A 1 250 ? 7.616 1.674 17.102 1.00 45.19 250 HIS A N 1
ATOM 2007 C CA . HIS A 1 250 ? 7.412 1.803 18.541 1.00 45.19 250 HIS A CA 1
ATOM 2008 C C . HIS A 1 250 ? 8.706 2.360 19.130 1.00 45.19 250 HIS A C 1
ATOM 2010 O O . HIS A 1 250 ? 9.660 1.633 19.388 1.00 45.19 250 HIS A O 1
ATOM 2016 N N . THR A 1 251 ? 8.782 3.675 19.268 1.00 41.97 251 THR A N 1
ATOM 2017 C CA . THR A 1 251 ? 9.772 4.286 20.137 1.00 41.97 251 THR A CA 1
ATOM 2018 C C . THR A 1 251 ? 9.144 4.238 21.513 1.00 41.97 251 THR A C 1
ATOM 2020 O O . THR A 1 251 ? 8.097 4.837 21.714 1.00 41.97 251 THR A O 1
ATOM 2023 N N . PHE A 1 252 ? 9.720 3.461 22.432 1.00 48.19 252 PHE A N 1
ATOM 2024 C CA . PHE A 1 252 ? 9.403 3.570 23.854 1.00 48.19 252 PHE A CA 1
ATOM 2025 C C . PHE A 1 252 ? 9.968 4.922 24.318 1.00 48.19 252 PHE A C 1
ATOM 2027 O O . PHE A 1 252 ? 11.184 5.028 24.508 1.00 48.19 252 PHE A O 1
ATOM 2034 N N . PRO A 1 253 ? 9.162 5.991 24.410 1.00 42.75 253 PRO A N 1
ATOM 2035 C CA . PRO A 1 253 ? 9.634 7.290 24.855 1.00 42.75 253 PRO A CA 1
ATOM 2036 C C . PRO A 1 253 ? 10.015 7.196 26.337 1.00 42.75 253 PRO A C 1
ATOM 2038 O O . PRO A 1 253 ? 9.414 6.459 27.113 1.00 42.75 253 PRO A O 1
ATOM 2041 N N . SER A 1 254 ? 11.013 7.963 26.759 1.00 38.97 254 SER A N 1
ATOM 2042 C CA . SER A 1 254 ? 11.438 8.035 28.158 1.00 38.97 254 SER A CA 1
ATOM 2043 C C . SER A 1 254 ? 10.646 9.112 28.920 1.00 38.97 254 SER A C 1
ATOM 2045 O O . SER A 1 254 ? 11.036 10.273 28.875 1.00 38.97 254 SER A O 1
ATOM 2047 N N . CYS A 1 255 ? 9.562 8.757 29.619 1.00 46.25 255 CYS A N 1
ATOM 2048 C CA . CYS A 1 255 ? 8.739 9.628 30.497 1.00 46.25 255 CYS A CA 1
ATOM 2049 C C . CYS A 1 255 ? 7.727 8.746 31.258 1.00 46.25 255 CYS A C 1
ATOM 2051 O O . CYS A 1 255 ? 7.538 7.616 30.857 1.00 46.25 255 CYS A O 1
ATOM 2053 N N . SER A 1 256 ? 6.978 9.126 32.297 1.00 48.78 256 SER A N 1
ATOM 2054 C CA . SER A 1 256 ? 7.266 9.865 33.538 1.00 48.78 256 SER A CA 1
ATOM 2055 C C . SER A 1 256 ? 6.927 8.990 34.760 1.00 48.78 256 SER A C 1
ATOM 2057 O O . SER A 1 256 ? 7.282 9.402 35.858 1.00 48.78 256 SER A O 1
ATOM 2059 N N . PHE A 1 257 ? 6.317 7.804 34.560 1.00 50.50 257 PHE A N 1
ATOM 2060 C CA . PHE A 1 257 ? 5.777 6.955 35.622 1.00 50.50 257 PHE A CA 1
ATOM 2061 C C . PHE A 1 257 ? 6.249 5.490 35.563 1.00 50.50 257 PHE A C 1
ATOM 2063 O O . PHE A 1 257 ? 6.379 4.931 34.472 1.00 50.50 257 PHE A O 1
ATOM 2070 N N . THR A 1 258 ? 6.474 4.855 36.718 1.00 55.19 258 THR A N 1
ATOM 2071 C CA . THR A 1 258 ? 6.753 3.406 36.845 1.00 55.19 258 THR A CA 1
ATOM 2072 C C . THR A 1 258 ? 5.477 2.585 37.103 1.00 55.19 258 THR A C 1
ATOM 2074 O O . THR A 1 258 ? 4.437 3.122 37.489 1.00 55.19 258 THR A O 1
ATOM 2077 N N . LEU A 1 259 ? 5.551 1.259 36.912 1.00 53.28 259 LEU A N 1
ATOM 2078 C CA . LEU A 1 259 ? 4.491 0.302 37.285 1.00 53.28 259 LEU A CA 1
ATOM 2079 C C . LEU A 1 259 ? 4.032 0.478 38.745 1.00 53.28 259 LEU A C 1
ATOM 2081 O O . LEU A 1 259 ? 2.831 0.470 39.012 1.00 53.28 259 LEU A O 1
ATOM 2085 N N . GLU A 1 260 ? 4.976 0.703 39.664 1.00 55.47 260 GLU A N 1
ATOM 2086 C CA . GLU A 1 260 ? 4.703 0.965 41.084 1.00 55.47 260 GLU A CA 1
ATOM 2087 C C . GLU A 1 260 ? 3.901 2.258 41.286 1.00 55.47 260 GLU A C 1
ATOM 2089 O O . GLU A 1 260 ? 2.955 2.298 42.071 1.00 55.47 260 GLU A O 1
ATOM 2094 N N . GLU A 1 261 ? 4.221 3.324 40.550 1.00 61.38 261 GLU A N 1
ATOM 2095 C CA . GLU A 1 261 ? 3.515 4.604 40.656 1.00 61.38 261 GLU A CA 1
ATOM 2096 C C . GLU A 1 261 ? 2.082 4.530 40.112 1.00 61.38 261 GLU A C 1
ATOM 2098 O O . GLU A 1 261 ? 1.183 5.154 40.677 1.00 61.38 261 GLU A O 1
ATOM 2103 N N . ILE A 1 262 ? 1.841 3.738 39.059 1.00 61.00 262 ILE A N 1
ATOM 2104 C CA . ILE A 1 262 ? 0.489 3.476 38.535 1.00 61.00 262 ILE A CA 1
ATOM 2105 C C . ILE A 1 262 ? -0.297 2.580 39.503 1.00 61.00 262 ILE A C 1
ATOM 2107 O O . ILE A 1 262 ? -1.461 2.865 39.784 1.00 61.00 262 ILE A O 1
ATOM 2111 N N . GLY A 1 263 ? 0.334 1.534 40.048 1.00 55.62 263 GLY A N 1
ATOM 2112 C CA . GLY A 1 263 ? -0.279 0.617 41.015 1.00 55.62 263 GLY A CA 1
ATOM 2113 C C . GLY A 1 263 ? -0.676 1.286 42.336 1.00 55.62 263 GLY A C 1
ATOM 2114 O O . GLY A 1 263 ? -1.673 0.898 42.943 1.00 55.62 263 GLY A O 1
ATOM 2115 N N . ASN A 1 264 ? 0.049 2.333 42.741 1.00 62.94 264 ASN A N 1
ATOM 2116 C CA . ASN A 1 264 ? -0.211 3.096 43.964 1.00 62.94 264 ASN A CA 1
ATOM 2117 C C . ASN A 1 264 ? -1.287 4.191 43.813 1.00 62.94 264 ASN A C 1
ATOM 2119 O O . ASN A 1 264 ? -1.716 4.773 44.817 1.00 62.94 264 ASN A O 1
ATOM 2123 N N . LYS A 1 265 ? -1.755 4.499 42.591 1.00 64.81 265 LYS A N 1
ATOM 2124 C CA . LYS A 1 265 ? -2.828 5.485 42.390 1.00 64.81 265 LYS A CA 1
ATOM 2125 C C . LYS A 1 265 ? -4.190 4.903 42.774 1.00 64.81 265 LYS A C 1
ATOM 2127 O O . LYS A 1 265 ? -4.638 3.902 42.227 1.00 64.81 265 LYS A O 1
ATOM 2132 N N . LYS A 1 266 ? -4.892 5.597 43.677 1.00 61.91 266 LYS A N 1
ATOM 2133 C CA . LYS A 1 266 ? -6.279 5.274 44.065 1.00 61.91 266 LYS A CA 1
ATOM 2134 C C . LYS A 1 266 ? -7.321 5.748 43.048 1.00 61.91 266 LYS A C 1
ATOM 2136 O O . LYS A 1 266 ? -8.424 5.214 43.026 1.00 61.91 266 LYS A O 1
ATOM 2141 N N . GLU A 1 267 ? -6.988 6.749 42.234 1.00 72.62 267 GLU A N 1
ATOM 2142 C CA . GLU A 1 267 ? -7.885 7.341 41.240 1.00 72.62 267 GLU A CA 1
ATOM 2143 C C . GLU A 1 267 ? -7.090 7.938 40.068 1.00 72.62 267 GLU A C 1
ATOM 2145 O O . GLU A 1 267 ? -5.916 8.297 40.213 1.00 72.62 267 GLU A O 1
ATOM 2150 N N . ILE A 1 268 ? -7.731 8.039 38.902 1.00 73.88 268 ILE A N 1
ATOM 2151 C CA . ILE A 1 268 ? -7.191 8.719 37.723 1.00 73.88 268 ILE A CA 1
ATOM 2152 C C . ILE A 1 268 ? -7.681 10.163 37.743 1.00 73.88 268 ILE A C 1
ATOM 2154 O O . ILE A 1 268 ? -8.863 10.434 37.549 1.00 73.88 268 ILE A O 1
ATOM 2158 N N . ASP A 1 269 ? -6.755 11.087 37.980 1.00 76.69 269 ASP A N 1
ATOM 2159 C CA . ASP A 1 269 ? -7.020 12.521 37.898 1.00 76.69 269 ASP A CA 1
ATOM 2160 C C . ASP A 1 269 ? -7.224 12.993 36.440 1.00 76.69 269 ASP A C 1
ATOM 2162 O O . ASP A 1 269 ? -6.807 12.336 35.480 1.00 76.69 269 ASP A O 1
ATOM 2166 N N . GLU A 1 270 ? -7.856 14.160 36.264 1.00 75.62 270 GLU A N 1
ATOM 2167 C CA . GLU A 1 270 ? -8.132 14.739 34.937 1.00 75.62 270 GLU A CA 1
ATOM 2168 C C . GLU A 1 270 ? -6.859 14.963 34.106 1.00 75.62 270 GLU A C 1
ATOM 2170 O O . GLU A 1 270 ? -6.892 14.866 32.879 1.00 75.62 270 GLU A O 1
ATOM 2175 N N . THR A 1 271 ? -5.723 15.213 34.762 1.00 76.19 271 THR A N 1
ATOM 2176 C CA . THR A 1 271 ? -4.435 15.437 34.093 1.00 76.19 271 THR A CA 1
ATOM 2177 C C . THR A 1 271 ? -3.924 14.150 33.450 1.00 76.19 271 THR A C 1
ATOM 2179 O O . THR A 1 271 ? -3.516 14.153 32.289 1.00 76.19 271 THR A O 1
ATOM 2182 N N . LEU A 1 272 ? -3.977 13.032 34.178 1.00 74.62 272 LEU A N 1
ATOM 2183 C CA . LEU A 1 272 ? -3.590 11.715 33.688 1.00 74.62 272 LEU A CA 1
ATOM 2184 C C . LEU A 1 272 ? -4.563 11.224 32.613 1.00 74.62 272 LEU A C 1
ATOM 2186 O O . LEU A 1 272 ? -4.124 10.670 31.607 1.00 74.62 272 LEU A O 1
ATOM 2190 N N . LEU A 1 273 ? -5.864 11.475 32.774 1.00 79.50 273 LEU A N 1
ATOM 2191 C CA . LEU A 1 273 ? -6.859 11.140 31.754 1.00 79.50 273 LEU A CA 1
ATOM 2192 C C . LEU A 1 273 ? -6.616 11.916 30.447 1.00 79.50 273 LEU A C 1
ATOM 2194 O O . LEU A 1 273 ? -6.650 11.325 29.366 1.00 79.50 273 LEU A O 1
ATOM 2198 N N . ALA A 1 274 ? -6.308 13.214 30.542 1.00 76.75 274 ALA A N 1
ATOM 2199 C CA . ALA A 1 274 ? -5.942 14.042 29.394 1.00 76.75 274 ALA A CA 1
ATOM 2200 C C . ALA A 1 274 ? -4.633 13.575 28.739 1.00 76.75 274 ALA A C 1
ATOM 2202 O O . ALA A 1 274 ? -4.531 13.558 27.512 1.00 76.75 274 ALA A O 1
ATOM 2203 N N . ALA A 1 275 ? -3.652 13.152 29.544 1.00 76.94 275 ALA A N 1
ATOM 2204 C CA . ALA A 1 275 ? -2.398 12.602 29.046 1.00 76.94 275 ALA A CA 1
ATOM 2205 C C . ALA A 1 275 ? -2.605 11.273 28.310 1.00 76.94 275 ALA A C 1
ATOM 2207 O O . ALA A 1 275 ? -2.004 11.085 27.262 1.00 76.94 275 ALA A O 1
ATOM 2208 N N . LEU A 1 276 ? -3.465 10.384 28.818 1.00 80.25 276 LEU A N 1
ATOM 2209 C CA . LEU A 1 276 ? -3.787 9.083 28.221 1.00 80.25 276 LEU A CA 1
ATOM 2210 C C . LEU A 1 276 ? -4.610 9.190 26.934 1.00 80.25 276 LEU A C 1
ATOM 2212 O O . LEU A 1 276 ? -4.465 8.346 26.047 1.00 80.25 276 LEU A O 1
ATOM 2216 N N . ASN A 1 277 ? -5.472 10.208 26.847 1.00 85.12 277 ASN A N 1
ATOM 2217 C CA . ASN A 1 277 ? -6.390 10.450 25.733 1.00 85.12 277 ASN A CA 1
ATOM 2218 C C . ASN A 1 277 ? -7.145 9.174 25.276 1.00 85.12 277 ASN A C 1
ATOM 2220 O O . ASN A 1 277 ? -7.081 8.807 24.095 1.00 85.12 277 ASN A O 1
ATOM 2224 N N . PRO A 1 278 ? -7.828 8.457 26.196 1.00 88.19 278 PRO A N 1
ATOM 2225 C CA . PRO A 1 278 ? -8.544 7.234 25.858 1.00 88.19 278 PRO A CA 1
ATOM 2226 C C . PRO A 1 278 ? -9.723 7.547 24.932 1.00 88.19 278 PRO A C 1
ATOM 2228 O O . PRO A 1 278 ? -10.531 8.434 25.209 1.00 88.19 278 PRO A O 1
ATOM 2231 N N . ARG A 1 279 ? -9.853 6.799 23.833 1.00 88.19 279 ARG A N 1
ATOM 2232 C CA . ARG A 1 279 ? -10.958 6.967 22.873 1.00 88.19 279 ARG A CA 1
ATOM 2233 C C . ARG A 1 279 ? -11.536 5.633 22.423 1.00 88.19 279 ARG A C 1
ATOM 2235 O O . ARG A 1 279 ? -10.790 4.704 22.118 1.00 88.19 279 ARG A O 1
ATOM 2242 N N . TRP A 1 280 ? -12.858 5.563 22.304 1.00 87.75 280 TRP A N 1
ATOM 2243 C CA . TRP A 1 280 ? -13.518 4.478 21.583 1.00 87.75 280 TRP A CA 1
ATOM 2244 C C . TRP A 1 280 ? -13.309 4.663 20.076 1.00 87.75 280 TRP A C 1
ATOM 2246 O O . TRP A 1 280 ? -13.540 5.745 19.534 1.00 87.75 280 TRP A O 1
ATOM 2256 N N . VAL A 1 281 ? -12.835 3.623 19.389 1.00 83.94 281 VAL A N 1
ATOM 2257 C CA . VAL A 1 281 ? -12.568 3.686 17.946 1.00 83.94 281 VAL A CA 1
ATOM 2258 C C . VAL A 1 281 ? -13.824 3.325 17.153 1.00 83.94 281 VAL A C 1
ATOM 2260 O O . VAL A 1 281 ? -14.471 2.304 17.405 1.00 83.94 281 VAL A O 1
ATOM 2263 N N . GLY A 1 282 ? -14.159 4.161 16.167 1.00 68.69 282 GLY A N 1
ATOM 2264 C CA . GLY A 1 282 ? -15.376 4.027 15.361 1.00 68.69 282 GLY A CA 1
ATOM 2265 C C . GLY A 1 282 ? -16.608 4.717 15.952 1.00 68.69 282 GLY A C 1
ATOM 2266 O O . GLY A 1 282 ? -17.724 4.417 15.534 1.00 68.69 282 GLY A O 1
ATOM 2267 N N . GLU A 1 283 ? -16.425 5.622 16.917 1.00 64.38 283 GLU A N 1
ATOM 2268 C CA . GLU A 1 283 ? -17.447 6.593 17.318 1.00 64.38 283 GLU A CA 1
ATOM 2269 C C . GLU A 1 283 ? -17.097 7.964 16.727 1.00 64.38 283 GLU A C 1
ATOM 2271 O O . GLU A 1 283 ? -15.941 8.394 16.772 1.00 64.38 283 GLU A O 1
ATOM 2276 N N . HIS A 1 284 ? -18.085 8.637 16.131 1.00 45.22 284 HIS A N 1
ATOM 2277 C CA . HIS A 1 284 ? -17.937 10.004 15.638 1.00 45.22 284 HIS A CA 1
ATOM 2278 C C . HIS A 1 284 ? -17.682 10.943 16.821 1.00 45.22 284 HIS A C 1
ATOM 2280 O O . HIS A 1 284 ? -18.604 11.462 17.440 1.00 45.22 284 HIS A O 1
ATOM 2286 N N . ASN A 1 285 ? -16.411 11.180 17.133 1.00 36.00 285 ASN A N 1
ATOM 2287 C CA . ASN A 1 285 ? -16.009 12.399 17.814 1.00 36.00 285 ASN A CA 1
ATOM 2288 C C . ASN A 1 285 ? -15.960 13.501 16.752 1.00 36.00 285 ASN A C 1
ATOM 2290 O O . ASN A 1 285 ? -14.916 13.723 16.138 1.00 36.00 285 ASN A O 1
ATOM 2294 N N . ASP A 1 286 ? -17.069 14.219 16.568 1.00 32.53 286 ASP A N 1
ATOM 2295 C CA . ASP A 1 286 ? -17.181 15.420 15.717 1.00 32.53 286 ASP A CA 1
ATOM 2296 C C . ASP A 1 286 ? -16.279 16.598 16.167 1.00 32.53 286 ASP A C 1
ATOM 2298 O O . ASP A 1 286 ? -16.451 17.734 15.738 1.00 32.53 286 ASP A O 1
ATOM 2302 N N . ASN A 1 287 ? -15.260 16.344 16.994 1.00 30.56 287 ASN A N 1
ATOM 2303 C CA . ASN A 1 287 ? -14.334 17.345 17.519 1.00 30.56 287 ASN A CA 1
ATOM 2304 C C . ASN A 1 287 ? -12.880 17.199 17.038 1.00 30.56 287 ASN A C 1
ATOM 2306 O O . ASN A 1 287 ? -12.032 17.984 17.460 1.00 30.56 287 ASN A O 1
ATOM 2310 N N . ARG A 1 288 ? -12.546 16.265 16.132 1.00 29.84 288 ARG A N 1
ATOM 2311 C CA . ARG A 1 288 ? -11.228 16.281 15.463 1.00 29.84 288 ARG A CA 1
ATOM 2312 C C . ARG A 1 288 ? -11.337 16.995 14.103 1.00 29.84 288 ARG A C 1
ATOM 2314 O O . ARG A 1 288 ? -11.791 16.419 13.125 1.00 29.84 288 ARG A O 1
ATOM 2321 N N . ASN A 1 289 ? -10.847 18.242 14.071 1.00 31.17 289 ASN A N 1
ATOM 2322 C CA . ASN A 1 289 ? -10.503 19.069 12.897 1.00 31.17 289 ASN A CA 1
ATOM 2323 C C . ASN A 1 289 ? -11.620 19.846 12.162 1.00 31.17 289 ASN A C 1
ATOM 2325 O O . ASN A 1 289 ? -11.829 19.689 10.959 1.00 31.17 289 ASN A O 1
ATOM 2329 N N . HIS A 1 290 ? -12.203 20.844 12.836 1.00 29.53 290 HIS A N 1
ATOM 2330 C CA . HIS A 1 290 ? -12.659 22.078 12.165 1.00 29.53 290 HIS A CA 1
ATOM 2331 C C . HIS A 1 290 ? -11.623 23.219 12.176 1.00 29.53 290 HIS A C 1
ATOM 2333 O O . HIS A 1 290 ? -11.819 24.232 11.510 1.00 29.53 290 HIS A O 1
ATOM 2339 N N . SER A 1 291 ? -10.465 23.049 12.820 1.00 29.45 291 SER A N 1
ATOM 2340 C CA . SER A 1 291 ? -9.374 24.034 12.811 1.00 29.45 291 SER A CA 1
ATOM 2341 C C . SER A 1 291 ? -8.237 23.616 11.870 1.00 29.45 291 SER A C 1
ATOM 2343 O O . SER A 1 291 ? -7.200 23.138 12.322 1.00 29.45 291 SER A O 1
ATOM 2345 N N . LYS A 1 292 ? -8.489 23.755 10.563 1.00 27.16 292 LYS A N 1
ATOM 2346 C CA . LYS A 1 292 ? -7.561 23.811 9.401 1.00 27.16 292 LYS A CA 1
ATOM 2347 C C . LYS A 1 292 ? -8.249 23.232 8.155 1.00 27.16 292 LYS A C 1
ATOM 2349 O O . LYS A 1 292 ? -7.712 22.390 7.448 1.00 27.16 292 LYS A O 1
ATOM 2354 N N . LYS A 1 293 ? -9.463 23.703 7.858 1.00 26.39 293 LYS A N 1
ATOM 2355 C CA . LYS A 1 293 ? -9.767 24.014 6.461 1.00 26.39 293 LYS A CA 1
ATOM 2356 C C . LYS A 1 293 ? -9.320 25.449 6.287 1.00 26.39 293 LYS A C 1
ATOM 2358 O O . LYS A 1 293 ? -9.951 26.361 6.817 1.00 26.39 293 LYS A O 1
ATOM 2363 N N . GLU A 1 294 ? -8.170 25.615 5.645 1.00 26.44 294 GLU A N 1
ATOM 2364 C CA . GLU A 1 294 ? -7.819 26.889 5.045 1.00 26.44 294 GLU A CA 1
ATOM 2365 C C . GLU A 1 294 ? -9.032 27.426 4.290 1.00 26.44 294 GLU A C 1
ATOM 2367 O O . GLU A 1 294 ? -9.806 26.697 3.665 1.00 26.44 294 GLU A O 1
ATOM 2372 N N . THR A 1 295 ? -9.214 28.722 4.464 1.00 27.73 295 THR A N 1
ATOM 2373 C CA . THR A 1 295 ? -10.225 29.573 3.870 1.00 27.73 295 THR A CA 1
ATOM 2374 C C . THR A 1 295 ? -10.272 29.403 2.356 1.00 27.73 295 THR A C 1
ATOM 2376 O O . THR A 1 295 ? -9.627 30.151 1.628 1.00 27.73 295 THR A O 1
ATOM 2379 N N . ASP A 1 296 ? -11.092 28.475 1.876 1.00 24.59 296 ASP A N 1
ATOM 2380 C CA . ASP A 1 296 ? -11.628 28.545 0.525 1.00 24.59 296 ASP A CA 1
ATOM 2381 C C . ASP A 1 296 ? -13.018 29.184 0.605 1.00 24.59 296 ASP A C 1
ATOM 2383 O O . ASP A 1 296 ? -14.064 28.534 0.690 1.00 24.59 296 ASP A O 1
ATOM 2387 N N . SER A 1 297 ? -13.022 30.517 0.632 1.00 25.23 297 SER A N 1
ATOM 2388 C CA . SER A 1 297 ? -14.213 31.376 0.639 1.00 25.23 297 SER A CA 1
ATOM 2389 C C . SER A 1 297 ? -15.037 31.292 -0.658 1.00 25.23 297 SER A C 1
ATOM 2391 O O . SER A 1 297 ? -15.926 32.110 -0.887 1.00 25.23 297 SER A O 1
ATOM 2393 N N . ARG A 1 298 ? -14.794 30.281 -1.503 1.00 28.06 298 ARG A N 1
ATOM 2394 C CA . ARG A 1 298 ? -15.527 30.009 -2.747 1.00 28.06 298 ARG A CA 1
ATOM 2395 C C . ARG A 1 298 ? -16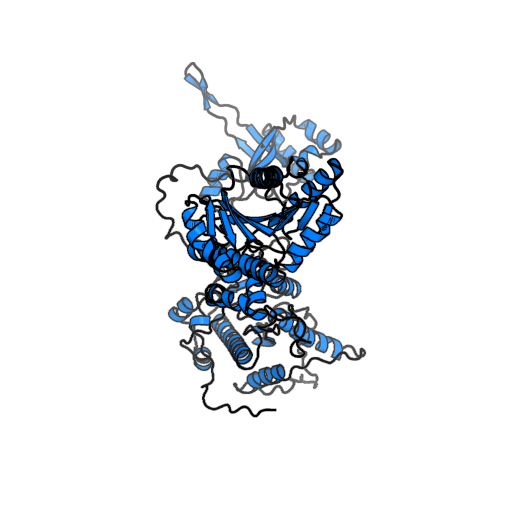.490 28.818 -2.673 1.00 28.06 298 ARG A C 1
ATOM 2397 O O . ARG A 1 298 ? -17.138 28.510 -3.670 1.00 28.06 298 ARG A O 1
ATOM 2404 N N . LEU A 1 299 ? -16.661 28.185 -1.508 1.00 30.33 299 LEU A N 1
ATOM 2405 C CA . LEU A 1 299 ? -17.577 27.042 -1.327 1.00 30.33 299 LEU A CA 1
ATOM 2406 C C . LEU A 1 299 ? -18.851 27.334 -0.510 1.00 30.33 299 LEU A C 1
ATOM 2408 O O . LEU A 1 299 ? -19.642 26.425 -0.274 1.00 30.33 299 LEU A O 1
ATOM 2412 N N . ALA A 1 300 ? -19.127 28.594 -0.165 1.00 24.78 300 ALA A N 1
ATOM 2413 C CA . ALA A 1 300 ? -20.307 28.998 0.615 1.00 24.78 300 ALA A CA 1
ATOM 2414 C C . ALA A 1 300 ? -21.634 29.077 -0.180 1.00 24.78 300 ALA A C 1
ATOM 2416 O O . ALA A 1 300 ? -22.573 29.720 0.272 1.00 24.78 300 ALA A O 1
ATOM 2417 N N . ASN A 1 301 ? -21.737 28.435 -1.351 1.00 28.28 301 ASN A N 1
ATOM 2418 C CA . ASN A 1 301 ? -22.965 28.435 -2.164 1.00 28.28 301 ASN A CA 1
ATOM 2419 C C . ASN A 1 301 ? -23.314 27.077 -2.800 1.00 28.28 301 ASN A C 1
ATOM 2421 O O . ASN A 1 301 ? -24.113 27.019 -3.735 1.00 28.28 301 ASN A O 1
ATOM 2425 N N . ARG A 1 302 ? -22.748 25.960 -2.319 1.00 28.50 302 ARG A N 1
ATOM 2426 C CA . ARG A 1 302 ? -23.206 24.636 -2.768 1.00 28.50 302 ARG A CA 1
ATOM 2427 C C 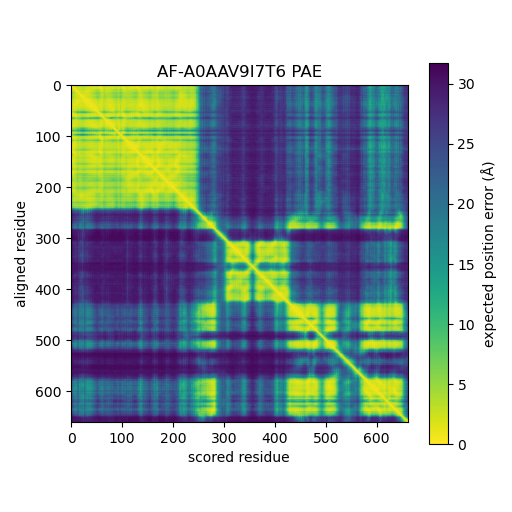. ARG A 1 302 ? -24.355 24.154 -1.888 1.00 28.50 302 ARG A C 1
ATOM 2429 O O . ARG A 1 302 ? -24.239 24.110 -0.668 1.00 28.50 302 ARG A O 1
ATOM 2436 N N . CYS A 1 303 ? -25.457 23.810 -2.553 1.00 27.81 303 CYS A N 1
ATOM 2437 C CA . CYS A 1 303 ? -26.582 23.051 -2.014 1.00 27.81 303 CYS A CA 1
ATOM 2438 C C . CYS A 1 303 ? -26.089 21.871 -1.150 1.00 27.81 303 CYS A C 1
ATOM 2440 O O . CYS A 1 303 ? -25.006 21.346 -1.432 1.00 27.81 303 CYS A O 1
ATOM 2442 N N . PRO A 1 304 ? -26.855 21.437 -0.129 1.00 34.44 304 PRO A N 1
ATOM 2443 C CA . PRO A 1 304 ? -26.489 20.274 0.676 1.00 34.44 304 PRO A CA 1
ATOM 2444 C C . PRO A 1 304 ? -26.162 19.087 -0.240 1.00 34.44 304 PRO A C 1
ATOM 2446 O O . PRO A 1 304 ? -26.815 18.905 -1.269 1.00 34.44 304 PRO A O 1
ATOM 2449 N N . ALA A 1 305 ? -25.100 18.357 0.117 1.00 39.22 305 ALA A N 1
ATOM 2450 C CA . ALA A 1 305 ? -24.523 17.245 -0.636 1.00 39.22 305 ALA A CA 1
ATOM 2451 C C . ALA A 1 305 ? -25.590 16.339 -1.272 1.00 39.22 305 ALA A C 1
ATOM 2453 O O . ALA A 1 305 ? -26.647 16.121 -0.681 1.00 39.22 305 ALA A O 1
ATOM 2454 N N . SER A 1 306 ? -25.307 15.812 -2.469 1.00 51.97 306 SER A N 1
ATOM 2455 C CA . SER A 1 306 ? -26.179 14.869 -3.175 1.00 51.97 306 SER A CA 1
ATOM 2456 C C . SER A 1 306 ? -26.550 13.717 -2.244 1.00 51.97 306 SER A C 1
ATOM 2458 O O . SER A 1 306 ? -25.714 12.876 -1.930 1.00 51.97 306 SER A O 1
ATOM 2460 N N . VAL A 1 307 ? -27.787 13.720 -1.756 1.00 64.19 307 VAL A N 1
ATOM 2461 C CA . VAL A 1 307 ? -28.321 12.645 -0.923 1.00 64.19 307 VAL A CA 1
ATOM 2462 C C . VAL A 1 307 ? -28.422 11.404 -1.802 1.00 64.19 307 VAL A C 1
ATOM 2464 O O . VAL A 1 307 ? -29.029 11.472 -2.871 1.00 64.19 307 VAL A O 1
ATOM 2467 N N . ASP A 1 308 ? -27.848 10.285 -1.363 1.00 74.44 308 ASP A N 1
ATOM 2468 C CA . ASP A 1 308 ? -28.015 9.003 -2.046 1.00 74.44 308 ASP A CA 1
ATOM 2469 C C . ASP A 1 308 ? -29.506 8.651 -2.108 1.00 74.44 308 ASP A C 1
ATOM 2471 O O . ASP A 1 308 ? -30.225 8.705 -1.103 1.00 74.44 308 ASP A O 1
ATOM 2475 N N . THR A 1 309 ? -29.991 8.328 -3.305 1.00 83.75 309 THR A N 1
ATOM 2476 C CA . THR A 1 309 ? -31.411 8.047 -3.536 1.00 83.75 309 THR A CA 1
ATOM 2477 C C . THR A 1 309 ? -31.632 6.644 -4.073 1.00 83.75 309 THR A C 1
ATOM 2479 O O . THR A 1 309 ? -30.792 6.094 -4.778 1.00 83.75 309 THR A O 1
ATOM 2482 N N . ILE A 1 310 ? -32.791 6.080 -3.741 1.00 86.56 310 ILE A N 1
ATOM 2483 C CA . ILE A 1 310 ? -33.283 4.797 -4.236 1.00 86.56 310 ILE A CA 1
ATOM 2484 C C . ILE A 1 310 ? -34.513 5.070 -5.102 1.00 86.56 310 ILE A C 1
ATOM 2486 O O . ILE A 1 310 ? -35.378 5.871 -4.733 1.00 86.56 310 ILE A O 1
ATOM 2490 N N . SER A 1 311 ? -34.594 4.410 -6.257 1.00 90.25 311 SER A N 1
ATOM 2491 C CA . SER A 1 311 ? -35.766 4.469 -7.132 1.00 90.25 311 SER A CA 1
ATOM 2492 C C . SER A 1 311 ? -36.860 3.518 -6.647 1.00 90.25 311 SER A C 1
ATOM 2494 O O . SER A 1 311 ? -36.639 2.318 -6.485 1.00 90.25 311 SER A O 1
ATOM 2496 N N . VAL A 1 312 ? -38.058 4.057 -6.447 1.00 91.31 312 VAL A N 1
ATOM 2497 C CA . VAL A 1 312 ? -39.220 3.337 -5.912 1.00 91.31 312 VAL A CA 1
ATOM 2498 C C . VAL A 1 312 ? -40.459 3.572 -6.769 1.00 91.31 312 VAL A C 1
ATOM 2500 O O . VAL A 1 312 ? -40.577 4.618 -7.410 1.00 91.31 312 VAL A O 1
ATOM 2503 N N . TYR A 1 313 ? -41.405 2.629 -6.741 1.00 91.69 313 TYR A N 1
ATOM 2504 C CA . TYR A 1 313 ? -42.732 2.834 -7.324 1.00 91.69 313 TYR A CA 1
ATOM 2505 C C . TYR A 1 313 ? -43.682 3.455 -6.303 1.00 91.69 313 TYR A C 1
ATOM 2507 O O . TYR A 1 313 ? -43.847 2.961 -5.182 1.00 91.69 313 TYR A O 1
ATOM 2515 N N . VAL A 1 314 ? -44.341 4.533 -6.716 1.00 92.25 314 VAL A N 1
ATOM 2516 C CA . VAL A 1 314 ? -45.365 5.234 -5.942 1.00 92.25 314 VAL A CA 1
ATOM 2517 C C . VAL A 1 314 ? -46.620 5.417 -6.791 1.00 92.25 314 VAL A C 1
ATOM 2519 O O . VAL A 1 314 ? -46.532 5.535 -8.007 1.00 92.25 314 VAL A O 1
ATOM 2522 N N . SER A 1 315 ? -47.794 5.453 -6.165 1.00 92.00 315 SER A N 1
ATOM 2523 C CA . SER A 1 315 ? -49.058 5.758 -6.850 1.00 92.00 315 SER A CA 1
ATOM 2524 C C . SER A 1 315 ? -49.865 6.760 -6.044 1.00 92.00 315 SER A C 1
ATOM 2526 O O . SER A 1 315 ? -49.882 6.711 -4.810 1.00 92.00 315 SER A O 1
ATOM 2528 N N . VAL A 1 316 ? -50.572 7.650 -6.738 1.00 89.25 316 VAL A N 1
ATOM 2529 C CA . VAL A 1 316 ? -51.594 8.498 -6.118 1.00 89.25 316 VAL A CA 1
ATOM 2530 C C . VAL A 1 316 ? -52.845 7.656 -5.883 1.00 89.25 316 VAL A C 1
ATOM 2532 O O . VAL A 1 316 ? -53.239 6.872 -6.740 1.00 89.25 316 VAL A O 1
ATOM 2535 N N . VAL A 1 317 ? -53.445 7.771 -4.698 1.00 88.94 317 VAL A N 1
ATOM 2536 C CA . VAL A 1 317 ? -54.580 6.948 -4.269 1.00 88.94 317 VAL A CA 1
ATOM 2537 C C . VAL A 1 317 ? -55.635 7.822 -3.599 1.00 88.94 317 VAL A C 1
ATOM 2539 O O . VAL A 1 317 ? -55.332 8.692 -2.775 1.00 88.94 317 VAL A O 1
ATOM 2542 N N . LYS A 1 318 ? -56.907 7.559 -3.919 1.00 83.62 318 LYS A N 1
ATOM 2543 C CA . LYS A 1 318 ? -58.055 8.229 -3.292 1.00 83.62 318 LYS A CA 1
ATOM 2544 C C . LYS A 1 318 ? -58.061 7.951 -1.777 1.00 83.62 318 LYS A C 1
ATOM 2546 O O . LYS A 1 318 ? -57.951 6.786 -1.384 1.00 83.62 318 LYS A O 1
ATOM 2551 N N . PRO A 1 319 ? -58.261 8.958 -0.902 1.00 83.94 319 PRO A N 1
ATOM 2552 C CA . PRO A 1 319 ? -58.146 8.790 0.553 1.00 83.94 319 PRO A CA 1
ATOM 2553 C C . PRO A 1 319 ? -58.975 7.647 1.161 1.00 83.94 319 PRO A C 1
ATOM 2555 O O . PRO A 1 319 ? -58.537 7.016 2.121 1.00 83.94 319 PRO A O 1
ATOM 2558 N N . GLN A 1 320 ? -60.143 7.348 0.583 1.00 84.62 320 GLN A N 1
ATOM 2559 C CA . GLN A 1 320 ? -61.049 6.281 1.029 1.00 84.62 320 GLN A CA 1
ATOM 2560 C C . GLN A 1 320 ? -60.456 4.871 0.852 1.00 84.62 320 GLN A C 1
ATOM 2562 O O . GLN A 1 320 ? -60.776 3.966 1.620 1.00 84.62 320 GLN A O 1
ATOM 2567 N N . LEU A 1 321 ? -59.567 4.685 -0.128 1.00 86.50 321 LEU A N 1
ATOM 2568 C CA . LEU A 1 321 ? -59.007 3.382 -0.495 1.00 86.50 321 LEU A CA 1
ATOM 2569 C C . LEU A 1 321 ? -57.659 3.088 0.184 1.00 86.50 321 LEU A C 1
ATOM 2571 O O . LEU A 1 321 ? -57.276 1.925 0.314 1.00 86.50 321 LEU A O 1
ATOM 2575 N N . VAL A 1 322 ? -56.963 4.118 0.684 1.00 88.88 322 VAL A N 1
ATOM 2576 C CA . VAL A 1 322 ? -55.608 4.011 1.263 1.00 88.88 322 VAL A CA 1
ATOM 2577 C C . VAL A 1 322 ? -55.543 2.987 2.396 1.00 88.88 322 VAL A C 1
ATOM 2579 O O . VAL A 1 322 ? -54.631 2.167 2.436 1.00 88.88 322 VAL A O 1
ATOM 2582 N N . GLY A 1 323 ? -56.516 2.991 3.311 1.00 88.38 323 GLY A N 1
ATOM 2583 C CA . GLY A 1 323 ? -56.519 2.063 4.446 1.00 88.38 323 GLY A CA 1
ATOM 2584 C C . GLY A 1 323 ? -56.609 0.594 4.021 1.00 88.38 323 GLY A C 1
ATOM 2585 O O . GLY A 1 323 ? -55.930 -0.255 4.600 1.00 88.38 323 GLY A O 1
ATOM 2586 N N . LYS A 1 324 ? -57.411 0.293 2.990 1.00 89.31 324 LYS A N 1
ATOM 2587 C CA . LYS A 1 324 ? -57.543 -1.060 2.432 1.00 89.31 324 LYS A CA 1
ATOM 2588 C C . LYS A 1 324 ? -56.272 -1.454 1.670 1.00 89.31 324 LYS A C 1
ATOM 2590 O O . LYS A 1 324 ? -55.753 -2.544 1.905 1.00 89.31 324 LYS A O 1
ATOM 2595 N N . LEU A 1 325 ? -55.720 -0.542 0.867 1.00 90.19 325 LEU A N 1
ATOM 2596 C CA . LEU A 1 325 ? -54.473 -0.753 0.129 1.00 90.19 325 LEU A CA 1
ATOM 2597 C C . LEU A 1 325 ? -53.292 -1.051 1.063 1.00 90.19 325 LEU A C 1
ATOM 2599 O O . LEU A 1 325 ? -52.577 -2.024 0.856 1.00 90.19 325 LEU A O 1
ATOM 2603 N N . LEU A 1 326 ? -53.110 -0.275 2.137 1.00 91.25 326 LEU A N 1
ATOM 2604 C CA . LEU A 1 326 ? -52.005 -0.480 3.082 1.00 91.25 326 LEU A CA 1
ATOM 2605 C C . LEU A 1 326 ? -52.052 -1.841 3.780 1.00 91.25 326 LEU A C 1
ATOM 2607 O O . LEU A 1 326 ? -50.998 -2.412 4.048 1.00 91.25 326 LEU A O 1
ATOM 2611 N N . ARG A 1 327 ? -53.249 -2.375 4.063 1.00 89.56 327 ARG A N 1
ATOM 2612 C CA . ARG A 1 327 ? -53.399 -3.720 4.644 1.00 89.56 327 ARG A CA 1
ATOM 2613 C C . ARG A 1 327 ? -52.964 -4.805 3.663 1.00 89.56 327 ARG A C 1
ATOM 2615 O O . ARG A 1 327 ? -52.292 -5.747 4.068 1.00 89.56 327 ARG A O 1
ATOM 2622 N N . ILE A 1 328 ? -53.327 -4.660 2.388 1.00 88.31 328 ILE A N 1
ATOM 2623 C CA . ILE A 1 328 ? -52.944 -5.604 1.332 1.00 88.31 328 ILE A CA 1
ATOM 2624 C C . ILE A 1 328 ? -51.441 -5.524 1.079 1.00 88.31 328 ILE A C 1
ATOM 2626 O O . ILE A 1 328 ? -50.765 -6.547 1.146 1.00 88.31 328 ILE A O 1
ATOM 2630 N N . LEU A 1 329 ? -50.900 -4.315 0.900 1.00 88.69 329 LEU A N 1
ATOM 2631 C CA . LEU A 1 329 ? -49.463 -4.109 0.735 1.00 88.69 329 LEU A CA 1
ATOM 2632 C C . LEU A 1 329 ? -48.688 -4.603 1.960 1.00 88.69 329 LEU A C 1
ATOM 2634 O O . LEU A 1 329 ? -47.643 -5.203 1.804 1.00 88.69 329 LEU A O 1
ATOM 2638 N N . GLY A 1 330 ? -49.167 -4.396 3.189 1.00 86.19 330 GLY A N 1
ATOM 2639 C CA . GLY A 1 330 ? -48.481 -4.895 4.388 1.00 86.19 330 GLY A CA 1
ATOM 2640 C C . GLY A 1 330 ? -48.385 -6.424 4.453 1.00 86.19 330 GLY A C 1
ATOM 2641 O O . GLY A 1 330 ? -47.429 -6.943 5.018 1.00 86.19 330 GLY A O 1
ATOM 2642 N N . ARG A 1 331 ? -49.354 -7.137 3.865 1.00 86.44 331 ARG A N 1
ATOM 2643 C CA . ARG A 1 331 ? -49.393 -8.605 3.835 1.00 86.44 331 ARG A CA 1
ATOM 2644 C C . ARG A 1 331 ? -48.636 -9.200 2.648 1.00 86.44 331 ARG A C 1
ATOM 2646 O O . ARG A 1 331 ? -47.973 -10.213 2.820 1.00 86.44 331 ARG A O 1
ATOM 2653 N N . LEU A 1 332 ? -48.805 -8.623 1.459 1.00 84.06 332 LEU A N 1
ATOM 2654 C CA . LEU A 1 332 ? -48.275 -9.174 0.208 1.00 84.06 332 LEU A CA 1
ATOM 2655 C C . LEU A 1 332 ? -46.907 -8.596 -0.163 1.00 84.06 332 LEU A C 1
ATOM 2657 O O . LEU A 1 332 ? -46.129 -9.275 -0.816 1.00 84.06 332 LEU A O 1
ATOM 2661 N N . LEU A 1 333 ? -46.622 -7.358 0.250 1.00 84.06 333 LEU A N 1
ATOM 2662 C CA . LEU A 1 333 ? -45.413 -6.612 -0.101 1.00 84.06 333 LEU A CA 1
ATOM 2663 C C . LEU A 1 333 ? -44.895 -5.816 1.103 1.00 84.06 333 LEU A C 1
ATOM 2665 O O . LEU A 1 333 ? -45.023 -4.589 1.124 1.00 84.06 333 LEU A O 1
ATOM 2669 N N . PRO A 1 334 ? -44.388 -6.457 2.168 1.00 86.00 334 PRO A N 1
ATOM 2670 C CA . PRO A 1 334 ? -43.765 -5.731 3.272 1.00 86.00 334 PRO A CA 1
ATOM 2671 C C . PRO A 1 334 ? -42.535 -4.953 2.776 1.00 86.00 334 PRO A C 1
ATOM 2673 O O . PRO A 1 334 ? -41.860 -5.387 1.852 1.00 86.00 334 PRO A O 1
ATOM 2676 N N . LEU A 1 335 ? -42.240 -3.794 3.374 1.00 84.00 335 LEU A N 1
ATOM 2677 C CA . LEU A 1 335 ? -41.034 -3.041 3.006 1.00 84.00 335 LEU A CA 1
ATOM 2678 C C . LEU A 1 335 ? -39.785 -3.826 3.423 1.00 84.00 335 LEU A C 1
ATOM 2680 O O . LEU A 1 335 ? -39.665 -4.205 4.591 1.00 84.00 335 LEU A O 1
ATOM 2684 N N . GLY A 1 336 ? -38.858 -4.031 2.484 1.00 78.56 336 GLY A N 1
ATOM 2685 C CA . GLY A 1 336 ? -37.537 -4.586 2.765 1.00 78.56 336 GLY A CA 1
ATOM 2686 C C . GLY A 1 336 ? -36.725 -3.720 3.739 1.00 78.56 336 GLY A C 1
ATOM 2687 O O . GLY A 1 336 ? -37.070 -2.567 4.021 1.00 78.56 336 GLY A O 1
ATOM 2688 N N . LYS A 1 337 ? -35.610 -4.262 4.256 1.00 77.44 337 LYS A N 1
ATOM 2689 C CA . LYS A 1 337 ? -34.731 -3.551 5.212 1.00 77.44 337 LYS A CA 1
ATOM 2690 C C . LYS A 1 337 ? -34.290 -2.178 4.691 1.00 77.44 337 LYS A C 1
ATOM 2692 O O . LYS A 1 337 ? -34.247 -1.229 5.471 1.00 77.44 337 LYS A O 1
ATOM 2697 N N . GLU A 1 338 ? -34.056 -2.070 3.387 1.00 81.75 338 GLU A N 1
ATOM 2698 C CA . GLU A 1 338 ? -33.623 -0.850 2.694 1.00 81.75 338 GLU A CA 1
ATOM 2699 C C . GLU A 1 338 ? -34.664 0.273 2.675 1.00 81.75 338 GLU A C 1
ATOM 2701 O O . GLU A 1 338 ? -34.306 1.421 2.465 1.00 81.75 338 GLU A O 1
ATOM 2706 N N . LEU A 1 339 ? -35.947 -0.028 2.899 1.00 85.19 339 LEU A N 1
ATOM 2707 C CA . LEU A 1 339 ? -37.037 0.955 2.920 1.00 85.19 339 LEU A CA 1
ATOM 2708 C C . LEU A 1 339 ? -37.702 1.052 4.301 1.00 85.19 339 LEU A C 1
ATOM 2710 O O . LEU A 1 339 ? -38.740 1.694 4.464 1.00 85.19 339 LEU A O 1
ATOM 2714 N N . SER A 1 340 ? -37.118 0.428 5.323 1.00 84.75 340 SER A N 1
ATOM 2715 C CA . SER A 1 340 ? -37.673 0.425 6.682 1.00 84.75 340 SER A CA 1
ATOM 2716 C C . SER A 1 340 ? -37.669 1.813 7.339 1.00 84.75 340 SER A C 1
ATOM 2718 O O . SER A 1 340 ? -38.486 2.089 8.221 1.00 84.75 340 SER A O 1
ATOM 2720 N N . HIS A 1 341 ? -36.790 2.712 6.887 1.00 86.56 341 HIS A N 1
ATOM 2721 C CA . HIS A 1 341 ? -36.682 4.085 7.375 1.00 86.56 341 HIS A CA 1
ATOM 2722 C C . HIS A 1 341 ? -37.663 5.062 6.723 1.00 86.56 341 HIS A C 1
ATOM 2724 O O . HIS A 1 341 ? -37.709 6.216 7.145 1.00 86.56 341 HIS A O 1
ATOM 2730 N N . VAL A 1 342 ? -38.435 4.662 5.708 1.00 90.50 342 VAL A N 1
ATOM 2731 C CA . VAL A 1 342 ? -39.378 5.558 5.019 1.00 90.50 342 VAL A CA 1
ATOM 2732 C C . VAL A 1 342 ? -40.823 5.279 5.416 1.00 90.50 342 VAL A C 1
ATOM 2734 O O . VAL A 1 342 ? -41.235 4.142 5.640 1.00 90.50 342 VAL A O 1
ATOM 2737 N N . LYS A 1 343 ? -41.651 6.326 5.489 1.00 90.56 343 LYS A N 1
ATOM 2738 C CA . LYS A 1 343 ? -43.091 6.145 5.706 1.00 90.56 343 LYS A CA 1
ATOM 2739 C C . LYS A 1 343 ? -43.746 5.743 4.391 1.00 90.56 343 LYS A C 1
ATOM 2741 O O . LYS A 1 343 ? -43.558 6.395 3.370 1.00 90.56 343 LYS A O 1
ATOM 2746 N N . ARG A 1 344 ? -44.601 4.721 4.429 1.00 91.94 344 ARG A N 1
ATOM 2747 C CA . ARG A 1 344 ? -45.308 4.204 3.243 1.00 91.94 344 ARG A CA 1
ATOM 2748 C C . ARG A 1 344 ? -46.314 5.192 2.625 1.00 91.94 344 ARG A C 1
ATOM 2750 O O . ARG A 1 344 ? -46.767 4.979 1.507 1.00 91.94 344 ARG A O 1
ATOM 2757 N N . VAL A 1 345 ? -46.676 6.265 3.332 1.00 92.38 345 VAL A N 1
ATOM 2758 C CA . VAL A 1 345 ? -47.686 7.240 2.895 1.00 92.38 345 VAL A CA 1
ATOM 2759 C C . VAL A 1 345 ? -47.152 8.662 2.993 1.00 92.38 345 VAL A C 1
ATOM 2761 O O . VAL A 1 345 ? -46.719 9.089 4.066 1.00 92.38 345 VAL A O 1
ATOM 2764 N N . LYS A 1 346 ? -47.297 9.421 1.907 1.00 90.38 346 LYS A N 1
ATOM 2765 C CA . LYS A 1 346 ? -47.090 10.869 1.852 1.00 90.38 346 LYS A CA 1
ATOM 2766 C C . LYS A 1 346 ? -48.432 11.553 1.596 1.00 90.38 346 LYS A C 1
ATOM 2768 O O . LYS A 1 346 ? -49.115 11.262 0.619 1.00 90.38 346 LYS A O 1
ATOM 2773 N N . ARG A 1 347 ? -48.843 12.439 2.505 1.00 87.56 347 ARG A N 1
ATOM 2774 C CA . ARG A 1 347 ? -50.058 13.251 2.339 1.00 87.56 347 ARG A CA 1
ATOM 2775 C C . ARG A 1 347 ? -49.664 14.592 1.747 1.00 87.56 347 ARG A C 1
ATOM 2777 O O . ARG A 1 347 ? -48.874 15.303 2.364 1.00 87.56 347 ARG A O 1
ATOM 2784 N N . GLU A 1 348 ? -50.227 14.941 0.599 1.00 77.88 348 GLU A N 1
ATOM 2785 C CA . GLU A 1 348 ? -50.006 16.247 -0.010 1.00 77.88 348 GLU A CA 1
ATOM 2786 C C . GLU A 1 348 ? -51.265 17.097 0.136 1.00 77.88 348 GLU A C 1
ATOM 2788 O O . GLU A 1 348 ? -52.350 16.768 -0.348 1.00 77.88 348 GLU A O 1
ATOM 2793 N N . ASN A 1 349 ? -51.125 18.203 0.864 1.00 69.31 349 ASN A N 1
ATOM 2794 C CA . ASN A 1 349 ? -52.205 19.163 1.003 1.00 69.31 349 ASN A CA 1
ATOM 2795 C C . ASN A 1 349 ? -52.335 19.936 -0.312 1.00 69.31 349 ASN A C 1
ATOM 2797 O O . ASN A 1 349 ? -51.345 20.450 -0.832 1.00 69.31 349 ASN A O 1
ATOM 2801 N N . GLY A 1 350 ? -53.563 20.043 -0.816 1.00 61.94 350 GLY A N 1
ATOM 2802 C CA . GLY A 1 350 ? -53.889 20.783 -2.027 1.00 61.94 350 GLY A CA 1
ATOM 2803 C C . GLY A 1 350 ? -53.222 22.156 -2.108 1.00 61.94 350 GLY A C 1
ATOM 2804 O O . GLY A 1 350 ? -53.365 22.977 -1.191 1.00 61.94 350 GLY A O 1
ATOM 2805 N N . ARG A 1 351 ? -52.506 22.413 -3.208 1.00 58.69 351 ARG A N 1
ATOM 2806 C CA . ARG A 1 351 ? -51.841 23.693 -3.471 1.00 58.69 351 ARG A CA 1
ATOM 2807 C C . ARG A 1 351 ? -52.885 24.709 -3.926 1.00 58.69 351 ARG A C 1
ATOM 2809 O O . ARG A 1 351 ? -53.683 24.444 -4.825 1.00 58.69 351 ARG A O 1
ATOM 2816 N N . SER A 1 352 ? -52.885 25.878 -3.293 1.00 56.84 352 SER A N 1
ATOM 2817 C CA . SER A 1 352 ? -53.682 27.019 -3.740 1.00 56.84 352 SER A CA 1
ATOM 2818 C C . SER A 1 352 ? -52.984 27.688 -4.918 1.00 56.84 352 SER A C 1
ATOM 2820 O O . SER A 1 352 ? -51.876 28.196 -4.751 1.00 56.84 352 SER A O 1
ATOM 2822 N N . HIS A 1 353 ? -53.625 27.704 -6.079 1.00 63.62 353 HIS A N 1
ATOM 2823 C CA . HIS A 1 353 ? -53.194 28.463 -7.245 1.00 63.62 353 HIS A CA 1
ATOM 2824 C C . HIS A 1 353 ? -54.213 29.568 -7.531 1.00 63.62 353 HIS A C 1
ATOM 2826 O O . HIS A 1 353 ? -55.401 29.427 -7.238 1.00 63.62 353 HIS A O 1
ATOM 2832 N N . LEU A 1 354 ? -53.726 30.701 -8.028 1.00 60.72 354 LEU A N 1
ATOM 2833 C CA . LEU A 1 354 ? -54.570 31.782 -8.524 1.00 60.72 354 LEU A CA 1
ATOM 2834 C C . LEU A 1 354 ? -54.831 31.504 -10.002 1.00 60.72 354 LEU A C 1
ATOM 2836 O O . LEU A 1 354 ? -53.880 31.237 -10.738 1.00 60.72 354 LEU A O 1
ATOM 2840 N N . ASP A 1 355 ? -56.091 31.522 -10.421 1.00 66.50 355 ASP A N 1
ATOM 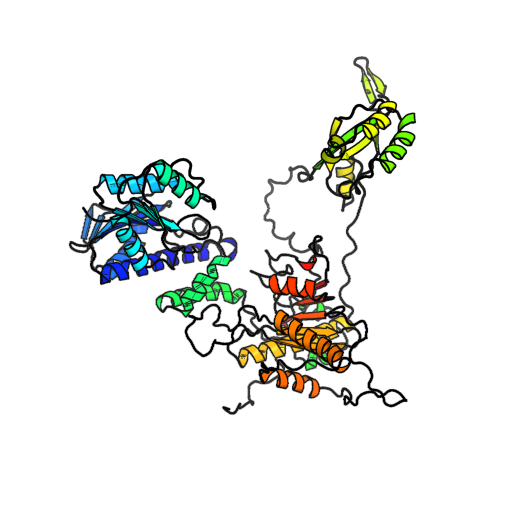2841 C CA . ASP A 1 355 ? -56.422 31.524 -11.845 1.00 66.50 355 ASP A CA 1
ATOM 2842 C C . ASP A 1 355 ? -56.075 32.899 -12.470 1.00 66.50 355 ASP A C 1
ATOM 2844 O O . ASP A 1 355 ? -55.738 33.847 -11.753 1.00 66.50 355 ASP A O 1
ATOM 2848 N N . GLN A 1 356 ? -56.091 32.995 -13.802 1.00 65.44 356 GLN A N 1
ATOM 2849 C CA . GLN A 1 356 ? -55.813 34.223 -14.557 1.00 65.44 356 GLN A CA 1
ATOM 2850 C C . GLN A 1 356 ? -56.733 35.404 -14.162 1.00 65.44 356 GLN A C 1
ATOM 2852 O O . GLN A 1 356 ? -56.307 36.552 -14.259 1.00 65.44 356 GLN A O 1
ATOM 2857 N N . ASP A 1 357 ? -57.919 35.130 -13.609 1.00 69.38 357 ASP A N 1
ATOM 2858 C CA . ASP A 1 357 ? -58.887 36.085 -13.051 1.00 69.38 357 ASP A CA 1
ATOM 2859 C C . ASP A 1 357 ? -58.685 36.368 -11.543 1.00 69.38 357 ASP A C 1
ATOM 2861 O O . ASP A 1 357 ? -59.497 37.036 -10.896 1.00 69.38 357 ASP A O 1
ATOM 2865 N N . GLY A 1 358 ? -57.613 35.850 -10.931 1.00 62.12 358 GLY A N 1
ATOM 2866 C CA . GLY A 1 358 ? -57.255 36.108 -9.533 1.00 62.12 358 GLY A CA 1
ATOM 2867 C C . GLY A 1 358 ? -58.065 35.329 -8.488 1.00 62.12 358 GLY A C 1
ATOM 2868 O O . GLY A 1 358 ? -57.912 35.580 -7.287 1.00 62.12 358 GLY A O 1
ATOM 2869 N N . LYS A 1 359 ? -58.903 34.358 -8.884 1.00 63.84 359 LYS A N 1
ATOM 2870 C CA . LYS A 1 359 ? -59.591 33.466 -7.934 1.00 63.84 359 LYS A CA 1
ATOM 2871 C C . LYS A 1 359 ? -58.673 32.346 -7.454 1.00 63.84 359 LYS A C 1
ATOM 2873 O O . LYS A 1 359 ? -57.979 31.697 -8.231 1.00 63.84 359 LYS A O 1
ATOM 2878 N N . ARG A 1 360 ? -58.687 32.091 -6.141 1.00 61.19 360 ARG A N 1
ATOM 2879 C CA . ARG A 1 360 ? -57.938 30.987 -5.522 1.00 61.19 360 ARG A CA 1
ATOM 2880 C C . ARG A 1 360 ? -58.665 29.663 -5.735 1.00 61.19 360 ARG A C 1
ATOM 2882 O O . ARG A 1 360 ? -59.663 29.401 -5.068 1.00 61.19 360 ARG A O 1
ATOM 2889 N N . HIS A 1 361 ? -58.104 28.802 -6.573 1.00 59.94 361 HIS A N 1
ATOM 2890 C CA . HIS A 1 361 ? -58.474 27.395 -6.657 1.00 59.94 361 HIS A CA 1
ATOM 2891 C C . HIS A 1 361 ? -57.509 26.555 -5.817 1.00 59.94 361 HIS A C 1
ATOM 2893 O O . HIS A 1 361 ? -56.291 26.725 -5.867 1.00 59.94 361 HIS A O 1
ATOM 2899 N N . ARG A 1 362 ? -58.045 25.652 -4.993 1.00 61.62 362 ARG A N 1
ATOM 2900 C CA . ARG A 1 362 ? -57.246 24.707 -4.203 1.00 61.62 362 ARG A CA 1
ATOM 2901 C C . ARG A 1 362 ? -57.360 23.344 -4.865 1.00 61.62 362 ARG A C 1
ATOM 2903 O O . ARG A 1 362 ? -58.475 22.859 -5.022 1.00 61.62 362 ARG A O 1
ATOM 2910 N N . SER A 1 363 ? -56.235 22.752 -5.267 1.00 65.12 363 SER A N 1
ATOM 2911 C CA . SER A 1 363 ? -56.262 21.369 -5.751 1.00 65.12 363 SER A CA 1
ATOM 2912 C C . SER A 1 363 ? -56.756 20.434 -4.645 1.00 65.12 363 SER A C 1
ATOM 2914 O O . SER A 1 363 ? -56.636 20.747 -3.458 1.00 65.12 363 SER A O 1
ATOM 2916 N N . GLU A 1 364 ? -57.347 19.302 -5.010 1.00 64.94 364 GLU A N 1
ATOM 2917 C CA . GLU A 1 364 ? -57.787 18.335 -4.009 1.00 64.94 364 GLU A CA 1
ATOM 2918 C C . GLU A 1 364 ? -56.576 17.713 -3.289 1.00 64.94 364 GLU A C 1
ATOM 2920 O O . GLU A 1 364 ? -55.529 17.474 -3.908 1.00 64.94 364 GLU A O 1
ATOM 2925 N N . PRO A 1 365 ? -56.673 17.479 -1.967 1.00 68.94 365 PRO A N 1
ATOM 2926 C CA . PRO A 1 365 ? -55.644 16.751 -1.247 1.00 68.94 365 PRO A CA 1
ATOM 2927 C C . PRO A 1 365 ? -55.587 15.321 -1.780 1.00 68.94 365 PRO A C 1
ATOM 2929 O O . PRO A 1 365 ? -56.590 14.607 -1.790 1.00 68.94 365 PRO A O 1
ATOM 2932 N N . HIS A 1 366 ? -54.402 14.894 -2.188 1.00 78.56 366 HIS A N 1
ATOM 2933 C CA . HIS A 1 366 ? -54.172 13.548 -2.685 1.00 78.56 366 HIS A CA 1
ATOM 2934 C C . HIS A 1 366 ? -53.125 12.851 -1.817 1.00 78.56 366 HIS A C 1
ATOM 2936 O O . HIS A 1 366 ? -52.300 13.481 -1.146 1.00 78.56 366 HIS A O 1
ATOM 2942 N N . ILE A 1 367 ? -53.227 11.526 -1.748 1.00 88.25 367 ILE A N 1
ATOM 2943 C CA . ILE A 1 367 ? -52.355 10.704 -0.919 1.00 88.25 367 ILE A CA 1
ATOM 2944 C C . ILE A 1 367 ? -51.514 9.841 -1.843 1.00 88.25 367 ILE A C 1
ATOM 2946 O O . ILE A 1 367 ? -52.054 9.058 -2.618 1.00 88.25 367 ILE A O 1
ATOM 2950 N N . THR A 1 368 ? -50.199 9.964 -1.727 1.00 91.44 368 THR A N 1
ATOM 2951 C CA . THR A 1 368 ? -49.248 9.164 -2.495 1.00 91.44 368 THR A CA 1
ATOM 2952 C C . THR A 1 368 ? -48.764 8.009 -1.626 1.00 91.44 368 THR A C 1
ATOM 2954 O O . THR A 1 368 ? -48.328 8.208 -0.487 1.00 91.44 368 THR A O 1
ATOM 2957 N N . VAL A 1 369 ? -48.875 6.789 -2.145 1.00 92.56 369 VAL A N 1
ATOM 2958 C CA . VAL A 1 369 ? -48.529 5.550 -1.443 1.00 92.56 369 VAL A CA 1
ATOM 2959 C C . VAL A 1 369 ? -47.316 4.907 -2.109 1.00 92.56 369 VAL A C 1
ATOM 2961 O O . VAL A 1 369 ? -47.283 4.758 -3.327 1.00 92.56 369 VAL A O 1
ATOM 2964 N N . LEU A 1 370 ? -46.335 4.520 -1.294 1.00 93.19 370 LEU A N 1
ATOM 2965 C CA . LEU A 1 370 ? -45.163 3.743 -1.692 1.00 93.19 370 LEU A CA 1
ATOM 2966 C C . LEU A 1 370 ? -45.548 2.271 -1.869 1.00 93.19 370 LEU A C 1
ATOM 2968 O O . LEU A 1 370 ? -46.033 1.644 -0.921 1.00 93.19 370 LEU A O 1
ATOM 2972 N N . LEU A 1 371 ? -45.308 1.728 -3.059 1.00 89.75 371 LEU A N 1
ATOM 2973 C CA . LEU A 1 371 ? -45.653 0.351 -3.403 1.00 89.75 371 LEU A CA 1
ATOM 2974 C C . LEU A 1 371 ? -44.497 -0.617 -3.111 1.00 89.75 371 LEU A C 1
ATOM 2976 O O . LEU A 1 371 ? -44.734 -1.661 -2.511 1.00 89.75 371 LEU A O 1
ATOM 2980 N N . GLY A 1 372 ? -43.258 -0.238 -3.443 1.00 87.88 372 GLY A N 1
ATOM 2981 C CA . GLY A 1 372 ? -42.056 -1.051 -3.220 1.00 87.88 372 GLY A CA 1
ATOM 2982 C C . GLY A 1 372 ? -40.820 -0.488 -3.927 1.00 87.88 372 GLY A C 1
ATOM 2983 O O . GLY A 1 372 ? -40.901 0.562 -4.579 1.00 87.88 372 GLY A O 1
ATOM 2984 N N . SER A 1 373 ? -39.679 -1.173 -3.794 1.00 87.69 373 SER A N 1
ATOM 2985 C CA . SER A 1 373 ? -38.494 -0.861 -4.603 1.00 87.69 373 SER A CA 1
ATOM 2986 C C . SER A 1 373 ? -38.764 -1.166 -6.081 1.00 87.69 373 SER A C 1
ATOM 2988 O O . SER A 1 373 ? -39.688 -1.914 -6.415 1.00 87.69 373 SER A O 1
ATOM 2990 N N . LYS A 1 374 ? -37.983 -0.569 -6.989 1.00 84.56 374 LYS A N 1
ATOM 2991 C CA . LYS A 1 374 ? -38.137 -0.824 -8.429 1.00 84.56 374 LYS A CA 1
ATOM 2992 C C . LYS A 1 374 ? -38.038 -2.320 -8.761 1.00 84.56 374 LYS A C 1
ATOM 2994 O O . LYS A 1 374 ? -38.890 -2.844 -9.469 1.00 84.56 374 LYS A O 1
ATOM 2999 N N . GLU A 1 375 ? -37.039 -2.992 -8.198 1.00 83.19 375 GLU A N 1
ATOM 3000 C CA . GLU A 1 375 ? -36.754 -4.409 -8.441 1.00 83.19 375 GLU A CA 1
ATOM 3001 C C . GLU A 1 375 ? -37.838 -5.329 -7.856 1.00 83.19 375 GLU A C 1
ATOM 3003 O O . GLU A 1 375 ? -38.290 -6.260 -8.523 1.00 83.19 375 GLU A O 1
ATOM 3008 N N . GLU A 1 376 ? -38.317 -5.041 -6.640 1.00 81.69 376 GLU A N 1
ATOM 3009 C CA . GLU A 1 376 ? -39.391 -5.810 -5.993 1.00 81.69 376 GLU A CA 1
ATOM 3010 C C . GLU A 1 376 ? -40.725 -5.664 -6.733 1.00 81.69 376 GLU A C 1
ATOM 3012 O O . GLU A 1 376 ? -41.491 -6.617 -6.831 1.00 81.69 376 GLU A O 1
ATOM 3017 N N . PHE A 1 377 ? -41.022 -4.471 -7.253 1.00 82.38 377 PHE A N 1
ATOM 3018 C CA . PHE A 1 377 ? -42.299 -4.212 -7.913 1.00 82.38 377 PHE A CA 1
ATOM 3019 C C . PHE A 1 377 ? -42.342 -4.756 -9.351 1.00 82.38 377 PHE A C 1
ATOM 3021 O O . PHE A 1 377 ? -43.384 -5.231 -9.797 1.00 82.38 377 PHE A O 1
ATOM 3028 N N . GLU A 1 378 ? -41.219 -4.727 -10.076 1.00 83.12 378 GLU A N 1
ATOM 3029 C CA . GLU A 1 378 ? -41.121 -5.282 -11.438 1.00 83.12 378 GLU A CA 1
ATOM 3030 C C . GLU A 1 378 ? -41.116 -6.819 -11.459 1.00 83.12 378 GLU A C 1
ATOM 3032 O O . GLU A 1 378 ? -41.457 -7.420 -12.476 1.00 83.12 378 GLU A O 1
ATOM 3037 N N . SER A 1 379 ? -40.786 -7.459 -10.336 1.00 83.44 379 SER A N 1
ATOM 3038 C CA . SER A 1 379 ? -40.756 -8.920 -10.186 1.00 83.44 379 SER A CA 1
ATOM 3039 C C . SER A 1 379 ? -42.067 -9.529 -9.664 1.00 83.44 379 SER A C 1
ATOM 3041 O O . SER A 1 379 ? -42.100 -10.710 -9.319 1.00 83.44 379 SER A O 1
ATOM 3043 N N . LEU A 1 380 ? -43.160 -8.756 -9.608 1.00 82.94 380 LEU A N 1
ATOM 3044 C CA . LEU A 1 380 ? -44.420 -9.214 -9.020 1.00 82.94 380 LEU A CA 1
ATOM 3045 C C . LEU A 1 380 ? -45.156 -10.273 -9.842 1.00 82.94 380 LEU A C 1
ATOM 3047 O O . LEU A 1 380 ? -45.417 -10.108 -11.033 1.00 82.94 380 LEU A O 1
ATOM 3051 N N . ASP A 1 381 ? -45.625 -11.305 -9.139 1.00 81.38 381 ASP A N 1
ATOM 3052 C CA . ASP A 1 381 ? -46.509 -12.321 -9.698 1.00 81.38 381 ASP A CA 1
ATOM 3053 C C . ASP A 1 381 ? -47.859 -11.737 -10.144 1.00 81.38 381 ASP A C 1
ATOM 3055 O O . ASP A 1 381 ? -48.447 -10.844 -9.520 1.00 81.38 381 ASP A O 1
ATOM 3059 N N . SER A 1 382 ? -48.427 -12.334 -11.193 1.00 79.81 382 SER A N 1
ATOM 3060 C CA . SER A 1 382 ? -49.693 -11.910 -11.809 1.00 79.81 382 SER A CA 1
ATOM 3061 C C . SER A 1 382 ? -50.880 -11.927 -10.831 1.00 79.81 382 SER A C 1
ATOM 3063 O O . SER A 1 382 ? -51.830 -11.158 -10.981 1.00 79.81 382 SER A O 1
ATOM 3065 N N . SER A 1 383 ? -50.831 -12.789 -9.810 1.00 81.19 383 SER A N 1
ATOM 3066 C CA . SER A 1 383 ? -51.850 -12.910 -8.758 1.00 81.19 383 SER A CA 1
ATOM 3067 C C . SER A 1 383 ? -51.867 -11.704 -7.807 1.00 81.19 383 SER A C 1
ATOM 3069 O O . SER A 1 383 ? -52.937 -11.245 -7.389 1.00 81.19 383 SER A O 1
ATOM 3071 N N . VAL A 1 384 ? -50.689 -11.155 -7.499 1.00 81.12 384 VAL A N 1
ATOM 3072 C CA . VAL A 1 384 ? -50.529 -9.966 -6.655 1.00 81.12 384 VAL A CA 1
ATOM 3073 C C . VAL A 1 384 ? -50.987 -8.729 -7.421 1.00 81.12 384 VAL A C 1
ATOM 3075 O O . VAL A 1 384 ? -51.757 -7.936 -6.883 1.00 81.12 384 VAL A O 1
ATOM 3078 N N . LEU A 1 385 ? -50.624 -8.620 -8.704 1.00 79.62 385 LEU A N 1
ATOM 3079 C CA . LEU A 1 385 ? -51.096 -7.549 -9.588 1.00 79.62 385 LEU A CA 1
ATOM 3080 C C . LEU A 1 385 ? -52.627 -7.539 -9.715 1.00 79.62 385 LEU A C 1
ATOM 3082 O O . LEU A 1 385 ? -53.248 -6.485 -9.590 1.00 79.62 385 LEU A O 1
ATOM 3086 N N . HIS A 1 386 ? -53.261 -8.709 -9.852 1.00 82.12 386 HIS A N 1
ATOM 3087 C CA . HIS A 1 386 ? -54.725 -8.803 -9.890 1.00 82.12 386 HIS A CA 1
ATOM 3088 C C . HIS A 1 386 ? -55.386 -8.271 -8.607 1.00 82.12 386 HIS A C 1
ATOM 3090 O O . HIS A 1 386 ? -56.411 -7.596 -8.670 1.00 82.12 386 HIS A O 1
ATOM 3096 N N . SER A 1 387 ? -54.767 -8.513 -7.447 1.00 82.19 387 SER A N 1
ATOM 3097 C CA . SER A 1 387 ? -55.251 -8.009 -6.152 1.00 82.19 387 SER A CA 1
ATOM 3098 C C . SER A 1 387 ? -55.107 -6.487 -6.004 1.00 82.19 387 SER A C 1
ATOM 3100 O O . SER A 1 387 ? -55.784 -5.886 -5.170 1.00 82.19 387 SER A O 1
ATOM 3102 N N . LEU A 1 388 ? -54.233 -5.859 -6.797 1.00 83.38 388 LEU A N 1
ATOM 3103 C CA . LEU A 1 388 ? -54.005 -4.412 -6.808 1.00 83.38 388 LEU A CA 1
ATOM 3104 C C . LEU A 1 388 ? -54.873 -3.670 -7.842 1.00 83.38 388 LEU A C 1
ATOM 3106 O O . LEU A 1 388 ? -55.071 -2.464 -7.700 1.00 83.38 388 LEU A O 1
ATOM 3110 N N . ASN A 1 389 ? -55.452 -4.373 -8.824 1.00 82.44 389 ASN A N 1
ATOM 3111 C CA . ASN A 1 389 ? -56.297 -3.773 -9.867 1.00 82.44 389 ASN A CA 1
ATOM 3112 C C . ASN A 1 389 ? -57.553 -3.071 -9.319 1.00 82.44 389 ASN A C 1
ATOM 3114 O O . ASN A 1 389 ? -58.014 -2.104 -9.918 1.00 82.44 389 ASN A O 1
ATOM 3118 N N . GLU A 1 390 ? -58.085 -3.505 -8.169 1.00 82.69 390 GLU A N 1
ATOM 3119 C CA . GLU A 1 390 ? -59.256 -2.876 -7.523 1.00 82.69 390 GLU A CA 1
ATOM 3120 C C . GLU A 1 390 ? -59.003 -1.407 -7.123 1.00 82.69 390 GLU A C 1
ATOM 3122 O O . GLU A 1 390 ? -59.939 -0.651 -6.876 1.00 82.69 390 GLU A O 1
ATOM 3127 N N . PHE A 1 391 ? -57.737 -0.991 -7.035 1.00 84.56 391 PHE A N 1
ATOM 3128 C CA . PHE A 1 391 ? -57.351 0.332 -6.547 1.00 84.56 391 PHE A CA 1
ATOM 3129 C C . PHE A 1 391 ? -57.112 1.366 -7.650 1.00 84.56 391 PHE A C 1
ATOM 3131 O O . PHE A 1 391 ? -56.792 2.501 -7.301 1.00 84.56 391 PHE A O 1
ATOM 3138 N N . GLU A 1 392 ? -57.258 0.992 -8.930 1.00 83.31 392 GLU A N 1
ATOM 3139 C CA . GLU A 1 392 ? -57.007 1.874 -10.087 1.00 83.31 392 GLU A CA 1
ATOM 3140 C C . GLU A 1 392 ? -55.657 2.608 -9.957 1.00 83.31 392 GLU A C 1
ATOM 3142 O O . GLU A 1 392 ? -55.573 3.826 -10.099 1.00 83.31 392 GLU A O 1
ATOM 3147 N N . LEU A 1 393 ? -54.601 1.876 -9.578 1.00 86.00 393 LEU A N 1
ATOM 3148 C CA . LEU A 1 393 ? -53.284 2.472 -9.353 1.00 86.00 393 LEU A CA 1
ATOM 3149 C C . LEU A 1 393 ? -52.683 2.946 -10.678 1.00 86.00 393 LEU A C 1
ATOM 3151 O O . LEU A 1 393 ? -52.715 2.224 -11.672 1.00 86.00 393 LEU A O 1
ATOM 3155 N N . GLU A 1 394 ? -52.032 4.105 -10.641 1.00 86.44 394 GLU A N 1
ATOM 3156 C CA . GLU A 1 394 ? -51.191 4.632 -11.718 1.00 86.44 394 GLU A CA 1
ATOM 3157 C C . GLU A 1 394 ? -49.754 4.761 -11.180 1.00 86.44 394 GLU A C 1
ATOM 3159 O O . GLU A 1 394 ? -49.355 5.835 -10.714 1.00 86.44 394 GLU A O 1
ATOM 3164 N N . PRO A 1 395 ? -48.974 3.659 -11.141 1.00 89.38 395 PRO A N 1
ATOM 3165 C CA . PRO A 1 395 ? -47.635 3.674 -10.574 1.00 89.38 395 PRO A CA 1
ATOM 3166 C C . PRO A 1 395 ? -46.668 4.491 -11.430 1.00 89.38 395 PRO A C 1
ATOM 3168 O O . PRO A 1 395 ? -46.605 4.331 -12.648 1.00 89.38 395 PRO A O 1
ATOM 3171 N N . PHE A 1 396 ? -45.842 5.302 -10.781 1.00 90.56 396 PHE A N 1
ATOM 3172 C CA . PHE A 1 396 ? -44.728 6.005 -11.407 1.00 90.56 396 PHE A CA 1
ATOM 3173 C C . PHE A 1 396 ? -43.477 5.929 -10.528 1.00 90.56 396 PHE A C 1
ATOM 3175 O O . PHE A 1 396 ? -43.551 5.676 -9.323 1.00 90.56 396 PHE A O 1
ATOM 3182 N N . ILE A 1 397 ? -42.313 6.123 -11.148 1.00 90.19 397 ILE A N 1
ATOM 3183 C CA . ILE A 1 397 ? -41.018 6.009 -10.475 1.00 90.19 397 ILE A CA 1
ATOM 3184 C C . ILE A 1 397 ? -40.661 7.341 -9.810 1.00 90.19 397 ILE A C 1
ATOM 3186 O O . ILE A 1 397 ? -40.748 8.402 -10.429 1.00 90.19 397 ILE A O 1
ATOM 3190 N N . MET A 1 398 ? -40.215 7.279 -8.557 1.00 89.12 398 MET A N 1
ATOM 3191 C CA . MET A 1 398 ? -39.708 8.421 -7.798 1.00 89.12 398 MET A CA 1
ATOM 3192 C C . MET A 1 398 ? -38.389 8.062 -7.108 1.00 89.12 398 MET A C 1
ATOM 3194 O O . MET A 1 398 ? -38.207 6.933 -6.661 1.00 89.12 398 MET A O 1
ATOM 3198 N N . SER A 1 399 ? -37.480 9.030 -6.990 1.00 88.06 399 SER A N 1
ATOM 3199 C CA . SER A 1 399 ? -36.249 8.889 -6.205 1.00 88.06 399 SER A CA 1
ATOM 3200 C C . SER A 1 399 ? -36.469 9.385 -4.778 1.00 88.06 399 SER A C 1
ATOM 3202 O O . SER A 1 399 ? -36.837 10.544 -4.575 1.00 88.06 399 SER A O 1
ATOM 3204 N N . ILE A 1 400 ? -36.238 8.520 -3.789 1.00 89.75 400 ILE A N 1
ATOM 3205 C CA . ILE A 1 400 ? -36.380 8.838 -2.359 1.00 89.75 400 ILE A CA 1
ATOM 3206 C C . ILE A 1 400 ? -35.057 8.618 -1.608 1.00 89.75 400 ILE A C 1
ATOM 3208 O O . ILE A 1 400 ? -34.205 7.890 -2.111 1.00 89.75 400 ILE A O 1
ATOM 3212 N N . PRO A 1 401 ? -34.852 9.212 -0.419 1.00 88.00 401 PRO A N 1
ATOM 3213 C CA . PRO A 1 401 ? -33.607 9.051 0.340 1.00 88.00 401 PRO A CA 1
ATOM 3214 C C . PRO A 1 401 ? -33.311 7.594 0.724 1.00 88.00 401 PRO A C 1
ATOM 3216 O O . PRO A 1 401 ? -34.199 6.893 1.214 1.00 88.00 401 PRO A O 1
ATOM 3219 N N . SER A 1 402 ? -32.055 7.164 0.579 1.00 85.50 402 SER A N 1
ATOM 3220 C CA . SER A 1 402 ? -31.610 5.791 0.876 1.00 85.50 402 SER A CA 1
ATOM 3221 C C . SER A 1 402 ? -31.446 5.475 2.367 1.00 85.50 402 SER A C 1
ATOM 3223 O O . SER A 1 402 ? -31.338 4.308 2.732 1.00 85.50 402 SER A O 1
ATOM 3225 N N . ARG A 1 403 ? -31.440 6.492 3.242 1.00 81.69 403 ARG A N 1
ATOM 3226 C CA . ARG A 1 403 ? -31.201 6.336 4.687 1.00 81.69 403 ARG A CA 1
ATOM 3227 C C . ARG A 1 403 ? -32.103 7.199 5.567 1.00 81.69 403 ARG A C 1
ATOM 3229 O O . ARG A 1 403 ? -32.682 8.189 5.116 1.00 81.69 403 ARG A O 1
ATOM 3236 N N . ALA A 1 404 ? -32.196 6.818 6.843 1.00 83.38 404 ALA A N 1
ATOM 3237 C CA . ALA A 1 404 ? -32.850 7.607 7.883 1.00 83.38 404 ALA A CA 1
ATOM 3238 C C . ALA A 1 404 ? -32.100 8.923 8.145 1.00 83.38 404 ALA A C 1
ATOM 3240 O O . ALA A 1 404 ? -30.894 9.031 7.905 1.00 83.38 404 ALA A O 1
ATOM 3241 N N . ALA A 1 405 ? -32.820 9.910 8.675 1.00 82.06 405 ALA A N 1
ATOM 3242 C CA . ALA A 1 405 ? -32.213 11.161 9.105 1.00 82.06 405 ALA A CA 1
ATOM 3243 C C . ALA A 1 405 ? -31.553 11.001 10.478 1.00 82.06 405 ALA A C 1
ATOM 3245 O O . ALA A 1 405 ? -32.211 10.542 11.417 1.00 82.06 405 ALA A O 1
ATOM 3246 N N . THR A 1 406 ? -30.296 11.428 10.601 1.00 75.81 406 THR A N 1
ATOM 3247 C CA . THR A 1 406 ? -29.539 11.381 11.865 1.00 75.81 406 THR A CA 1
ATOM 3248 C C . THR A 1 406 ? -29.590 12.706 12.623 1.00 75.81 406 THR A C 1
ATOM 3250 O O . THR A 1 406 ? -29.583 12.717 13.855 1.00 75.81 406 THR A O 1
ATOM 3253 N N . THR A 1 407 ? -29.738 13.831 11.913 1.00 77.75 407 THR A N 1
ATOM 3254 C CA . THR A 1 407 ? -29.916 15.171 12.499 1.00 77.75 407 THR A CA 1
ATOM 3255 C C . THR A 1 407 ? -31.314 15.727 12.245 1.00 77.75 407 THR A C 1
ATOM 3257 O O . THR A 1 407 ? -32.060 15.254 11.381 1.00 77.75 407 THR A O 1
ATOM 3260 N N . ARG A 1 408 ? -31.707 16.736 13.028 1.00 79.38 408 ARG A N 1
ATOM 3261 C CA . ARG A 1 408 ? -33.030 17.356 12.897 1.00 79.38 408 ARG A CA 1
ATOM 3262 C C . ARG A 1 408 ? -33.132 18.178 11.613 1.00 79.38 408 ARG A C 1
ATOM 3264 O O . ARG A 1 408 ? -34.179 18.181 10.970 1.00 79.38 408 ARG A O 1
ATOM 3271 N N . GLU A 1 409 ? -32.050 18.839 11.228 1.00 77.25 409 GLU A N 1
ATOM 3272 C CA . GLU A 1 409 ? -31.927 19.634 10.006 1.00 77.25 409 GLU A CA 1
ATOM 3273 C C . GLU A 1 409 ? -32.032 18.731 8.775 1.00 77.25 409 GLU A C 1
ATOM 3275 O O . GLU A 1 409 ? -32.775 19.021 7.836 1.00 77.25 409 GLU A O 1
ATOM 3280 N N . GLU A 1 410 ? -31.352 17.585 8.819 1.00 77.88 410 GLU A N 1
ATOM 3281 C CA . GLU A 1 410 ? -31.442 16.569 7.781 1.00 77.88 410 GLU A CA 1
ATOM 3282 C C . GLU A 1 410 ? -32.842 15.966 7.707 1.00 77.88 410 GLU A C 1
ATOM 3284 O O . GLU A 1 410 ? -33.387 15.830 6.617 1.00 77.88 410 GLU A O 1
ATOM 3289 N N . TYR A 1 411 ? -33.472 15.671 8.846 1.00 83.88 411 TYR A N 1
ATOM 3290 C CA . TYR A 1 411 ? -34.847 15.177 8.875 1.00 83.88 411 TYR A CA 1
ATOM 3291 C C . TYR A 1 411 ? -35.807 16.132 8.165 1.00 83.88 411 TYR A C 1
ATOM 3293 O O . TYR A 1 411 ? -36.620 15.692 7.350 1.00 83.88 411 TYR A O 1
ATOM 3301 N N . VAL A 1 412 ? -35.690 17.437 8.436 1.00 82.88 412 VAL A N 1
ATOM 3302 C CA . VAL A 1 412 ? -36.497 18.463 7.765 1.00 82.88 412 VAL A CA 1
ATOM 3303 C C . VAL A 1 412 ? -36.218 18.468 6.263 1.00 82.88 412 VAL A C 1
ATOM 3305 O O . VAL A 1 412 ? -37.170 18.467 5.488 1.00 82.88 412 VAL A O 1
ATOM 3308 N N . SER A 1 413 ? -34.946 18.415 5.858 1.00 81.31 413 SER A N 1
ATOM 3309 C CA . SER A 1 413 ? -34.530 18.407 4.451 1.00 81.31 413 SER A CA 1
ATOM 3310 C C . SER A 1 413 ? -35.029 17.171 3.688 1.00 81.31 413 SER A C 1
ATOM 3312 O O . SER A 1 413 ? -35.681 17.294 2.654 1.00 81.31 413 SER A O 1
ATOM 3314 N N . LEU A 1 414 ? -34.810 15.967 4.222 1.00 83.69 414 LEU A N 1
ATOM 3315 C CA . LEU A 1 414 ? -35.204 14.706 3.587 1.00 83.69 414 LEU A CA 1
ATOM 3316 C C . LEU A 1 414 ? -36.726 14.554 3.493 1.00 83.69 414 LEU A C 1
ATOM 3318 O O . LEU A 1 414 ? -37.235 14.067 2.480 1.00 83.69 414 LEU A O 1
ATOM 3322 N N . CYS A 1 415 ? -37.460 15.036 4.504 1.00 85.12 415 CYS A N 1
ATOM 3323 C CA . CYS A 1 415 ? -38.923 15.027 4.502 1.00 85.12 415 CYS A CA 1
ATOM 3324 C C . CYS A 1 415 ? -39.550 15.914 3.414 1.00 85.12 415 CYS A C 1
ATOM 3326 O O . CYS A 1 415 ? -40.737 15.740 3.128 1.00 85.12 415 CYS A O 1
ATOM 3328 N N . ILE A 1 416 ? -38.787 16.822 2.785 1.00 83.75 416 ILE A N 1
ATOM 3329 C CA . ILE A 1 416 ? -39.240 17.576 1.602 1.00 83.75 416 ILE A CA 1
ATOM 3330 C C . ILE A 1 416 ? -39.475 16.609 0.435 1.00 83.75 416 ILE A C 1
ATOM 3332 O O . ILE A 1 416 ? -40.519 16.661 -0.224 1.00 83.75 416 ILE A O 1
ATOM 3336 N N . THR A 1 417 ? -38.530 15.693 0.212 1.00 83.25 417 THR A N 1
ATOM 3337 C CA . THR A 1 417 ? -38.603 14.688 -0.853 1.00 83.25 417 THR A CA 1
ATOM 3338 C C . THR A 1 417 ? -39.603 13.595 -0.485 1.00 83.25 417 THR A C 1
ATOM 3340 O O . THR A 1 417 ? -40.615 13.412 -1.171 1.00 83.25 417 THR A O 1
ATOM 3343 N N . TRP A 1 418 ? -39.376 12.911 0.640 1.00 90.19 418 TRP A N 1
ATOM 3344 C CA . TRP A 1 418 ? -40.244 11.837 1.117 1.00 90.19 418 TRP A CA 1
ATOM 3345 C C . TRP A 1 418 ? -40.222 11.741 2.648 1.00 90.19 418 TRP A C 1
ATOM 3347 O O . TRP A 1 418 ? -39.154 11.888 3.236 1.00 90.19 418 TRP A O 1
ATOM 3357 N N . PRO A 1 419 ? -41.350 11.472 3.334 1.00 90.56 419 PRO A N 1
ATOM 3358 C CA . PRO A 1 419 ? -41.344 11.378 4.790 1.00 90.56 419 PRO A CA 1
ATOM 3359 C C . PRO A 1 419 ? -40.487 10.198 5.280 1.00 90.56 419 PRO A C 1
ATOM 3361 O O . PRO A 1 419 ? -40.830 9.035 5.054 1.00 90.56 419 PRO A O 1
ATOM 3364 N N . VAL A 1 420 ? -39.399 10.500 5.990 1.00 89.56 420 VAL A N 1
ATOM 3365 C CA . VAL A 1 420 ? -38.480 9.515 6.586 1.00 89.56 420 VAL A CA 1
ATOM 3366 C C . VAL A 1 420 ? -38.683 9.401 8.102 1.00 89.56 420 VAL A C 1
ATOM 3368 O O . VAL A 1 420 ? -39.422 10.181 8.708 1.00 89.56 420 VAL A O 1
ATOM 3371 N N . LEU A 1 421 ? -38.068 8.402 8.728 1.00 87.94 421 LEU A N 1
ATOM 3372 C CA . LEU A 1 421 ? -37.922 8.293 10.175 1.00 87.94 421 LEU A CA 1
ATOM 3373 C C . LEU A 1 421 ? -36.713 9.110 10.637 1.00 87.94 421 LEU A C 1
ATOM 3375 O O . LEU A 1 421 ? -35.691 9.188 9.953 1.00 87.94 421 LEU A O 1
ATOM 3379 N N . TYR A 1 422 ? -36.845 9.707 11.819 1.00 84.75 422 TYR A N 1
ATOM 3380 C CA . TYR A 1 422 ? -35.731 10.321 12.527 1.00 84.75 422 TYR A CA 1
ATOM 3381 C C . TYR A 1 422 ? -35.108 9.281 13.460 1.00 84.75 422 TYR A C 1
ATOM 3383 O O . TYR A 1 422 ? -35.788 8.783 14.359 1.00 84.75 422 TYR A O 1
ATOM 3391 N N . GLN A 1 423 ? -33.846 8.936 13.217 1.00 77.75 423 GLN A N 1
ATOM 3392 C CA . GLN A 1 423 ? -33.074 7.978 14.006 1.00 77.75 423 GLN A CA 1
ATOM 3393 C C . GLN A 1 423 ? -31.773 8.659 14.442 1.00 77.75 423 GLN A C 1
ATOM 3395 O O . GLN A 1 423 ? -30.769 8.569 13.733 1.00 77.75 423 GLN A O 1
ATOM 3400 N N . PRO A 1 424 ? -31.786 9.393 15.571 1.00 70.94 424 PRO A N 1
ATOM 3401 C CA . PRO A 1 424 ? -30.569 10.006 16.078 1.00 70.94 424 PRO A CA 1
ATOM 3402 C C . PRO A 1 424 ? -29.528 8.926 16.404 1.00 70.94 424 PRO A C 1
ATOM 3404 O O . PRO A 1 424 ? -29.907 7.823 16.820 1.00 70.94 424 PRO A O 1
ATOM 3407 N N . PRO A 1 425 ? -28.228 9.224 16.242 1.00 60.81 425 PRO A N 1
ATOM 3408 C CA . PRO A 1 425 ? -27.186 8.316 16.691 1.00 60.81 425 PRO A CA 1
ATOM 3409 C C . PRO A 1 425 ? -27.327 8.069 18.203 1.00 60.81 425 PRO A C 1
ATOM 3411 O O . PRO A 1 425 ? -27.800 8.951 18.931 1.00 60.81 425 PRO A O 1
ATOM 3414 N N . PRO A 1 426 ? -26.942 6.877 18.694 1.00 58.25 426 PRO A N 1
ATOM 3415 C CA . PRO A 1 426 ? -26.898 6.627 20.127 1.00 58.25 426 PRO A CA 1
ATOM 3416 C C . PRO A 1 426 ? -25.983 7.656 20.815 1.00 58.25 426 PRO A C 1
ATOM 3418 O O . PRO A 1 426 ? -25.047 8.155 20.184 1.00 58.25 426 PRO A O 1
ATOM 3421 N N . PRO A 1 427 ? -26.239 7.989 22.096 1.00 58.03 427 PRO A N 1
ATOM 3422 C CA . PRO A 1 427 ? -25.356 8.877 22.840 1.00 58.03 427 PRO A CA 1
ATOM 3423 C C . PRO A 1 427 ? -23.923 8.318 22.846 1.00 58.03 427 PRO A C 1
ATOM 3425 O O . PRO A 1 427 ? -23.757 7.093 22.831 1.00 58.03 427 PRO A O 1
ATOM 3428 N N . PRO A 1 428 ? -22.900 9.195 22.872 1.00 64.38 428 PRO A N 1
ATOM 3429 C CA . PRO A 1 428 ? -21.508 8.767 22.879 1.00 64.38 428 PRO A CA 1
ATOM 3430 C C . PRO A 1 428 ? -21.267 7.841 24.063 1.00 64.38 428 PRO A C 1
ATOM 3432 O O . PRO A 1 428 ? -21.769 8.072 25.172 1.00 64.38 428 PRO A O 1
ATOM 3435 N N . ARG A 1 429 ? -20.525 6.764 23.822 1.00 75.94 429 ARG A N 1
ATOM 3436 C CA . ARG A 1 429 ? -20.285 5.772 24.855 1.00 75.94 429 ARG A CA 1
ATOM 3437 C C . ARG A 1 429 ? -19.428 6.389 25.954 1.00 75.94 429 ARG A C 1
ATOM 3439 O O . ARG A 1 429 ? -18.416 7.037 25.693 1.00 75.94 429 ARG A O 1
ATOM 3446 N N . GLN A 1 430 ? -19.830 6.162 27.201 1.00 82.50 430 GLN A N 1
ATOM 3447 C CA . GLN A 1 430 ? -19.049 6.605 28.350 1.00 82.50 430 GLN A CA 1
ATOM 3448 C C . GLN A 1 430 ? -17.691 5.891 28.380 1.00 82.50 430 GLN A C 1
ATOM 3450 O O . GLN A 1 430 ? -17.555 4.736 27.959 1.00 82.50 430 GLN A O 1
ATOM 3455 N N . LEU A 1 431 ? -16.665 6.597 28.851 1.00 86.75 431 LEU A N 1
ATOM 3456 C CA . LEU A 1 431 ? -15.361 5.993 29.100 1.00 86.75 431 LEU A CA 1
ATOM 3457 C C . LEU A 1 431 ? -15.459 4.947 30.228 1.00 86.75 431 LEU A C 1
ATOM 3459 O O . LEU A 1 431 ? -16.390 5.015 31.036 1.00 86.75 431 LEU A O 1
ATOM 3463 N N . PRO A 1 432 ? -14.514 3.988 30.288 1.00 87.31 432 PRO A N 1
ATOM 3464 C CA . PRO A 1 432 ? -14.389 3.073 31.420 1.00 87.31 432 PRO A CA 1
ATOM 3465 C C . PRO A 1 432 ? -14.396 3.812 32.763 1.00 87.31 432 PRO A C 1
ATOM 3467 O O . PRO A 1 432 ? -13.889 4.930 32.865 1.00 87.31 432 PRO A O 1
ATOM 3470 N N . SER A 1 433 ? -14.950 3.176 33.798 1.00 88.31 433 SER A N 1
ATOM 3471 C CA . SER A 1 433 ? -14.934 3.733 35.160 1.00 88.31 433 SER A CA 1
ATOM 3472 C C . SER A 1 433 ? -13.500 3.911 35.681 1.00 88.31 433 SER A C 1
ATOM 3474 O O . SER A 1 433 ? -12.586 3.247 35.196 1.00 88.31 433 SER A O 1
ATOM 3476 N N . ASN A 1 434 ? -13.285 4.752 36.702 1.00 84.69 434 ASN A N 1
ATOM 3477 C CA . ASN A 1 434 ? -11.942 4.969 37.266 1.00 84.69 434 ASN A CA 1
ATOM 3478 C C . ASN A 1 434 ? -11.262 3.662 37.707 1.00 84.69 434 ASN A C 1
ATOM 3480 O O . ASN A 1 434 ? -10.093 3.454 37.392 1.00 84.69 434 ASN A O 1
ATOM 3484 N N . GLY A 1 435 ? -11.996 2.758 38.365 1.00 83.25 435 GLY A N 1
ATOM 3485 C CA . GLY A 1 435 ? -11.464 1.447 38.756 1.00 83.25 435 GLY A CA 1
ATOM 3486 C C . GLY A 1 435 ? -11.090 0.582 37.550 1.00 83.25 435 GLY A C 1
ATOM 3487 O O . GLY A 1 435 ? -9.985 0.056 37.483 1.00 83.25 435 GLY A O 1
ATOM 3488 N N . GLU A 1 436 ? -11.970 0.508 36.551 1.00 87.00 436 GLU A N 1
ATOM 3489 C CA . GLU A 1 436 ? -11.713 -0.258 35.327 1.00 87.00 436 GLU A CA 1
ATOM 3490 C C . GLU A 1 436 ? -10.524 0.299 34.534 1.00 87.00 436 GLU A C 1
ATOM 3492 O O . GLU A 1 436 ? -9.703 -0.457 34.019 1.00 87.00 436 GLU A O 1
ATOM 3497 N N . MET A 1 437 ? -10.398 1.624 34.460 1.00 88.00 437 MET A N 1
ATOM 3498 C CA . MET A 1 437 ? -9.289 2.277 33.780 1.00 88.00 437 MET A CA 1
ATOM 3499 C C . MET A 1 437 ? -7.959 2.029 34.511 1.00 88.00 437 MET A C 1
ATOM 3501 O O . MET A 1 437 ? -6.954 1.788 33.850 1.00 88.00 437 MET A O 1
ATOM 3505 N N . LEU A 1 438 ? -7.931 2.000 35.850 1.00 82.88 438 LEU A N 1
ATOM 3506 C CA . LEU A 1 438 ? -6.730 1.608 36.605 1.00 82.88 438 LEU A CA 1
ATOM 3507 C C . LEU A 1 438 ? -6.310 0.164 36.293 1.00 82.88 438 LEU A C 1
ATOM 3509 O O . LEU A 1 438 ? -5.124 -0.084 36.059 1.00 82.88 438 LEU A O 1
ATOM 3513 N N . SER A 1 439 ? -7.261 -0.775 36.214 1.00 84.25 439 SER A N 1
ATOM 3514 C CA . SER A 1 439 ? -6.975 -2.154 35.791 1.00 84.25 439 SER A CA 1
ATOM 3515 C C . SER A 1 439 ? -6.442 -2.192 34.352 1.00 84.25 439 SER A C 1
ATOM 3517 O O . SER A 1 439 ? -5.420 -2.826 34.092 1.00 84.25 439 SER A O 1
ATOM 3519 N N . ILE A 1 440 ? -7.045 -1.430 33.429 1.00 89.50 440 ILE A N 1
ATOM 3520 C CA . ILE A 1 440 ? -6.574 -1.307 32.039 1.00 89.50 440 ILE A CA 1
ATOM 3521 C C . ILE A 1 440 ? -5.116 -0.825 31.975 1.00 89.50 440 ILE A C 1
ATOM 3523 O O . ILE A 1 440 ? -4.312 -1.394 31.233 1.00 89.50 440 ILE A O 1
ATOM 3527 N N . LEU A 1 441 ? -4.754 0.198 32.755 1.00 84.44 441 LEU A N 1
ATOM 3528 C CA . LEU A 1 441 ? -3.392 0.738 32.788 1.00 84.44 441 LEU A CA 1
ATOM 3529 C C . LEU A 1 441 ? -2.389 -0.255 33.373 1.00 84.44 441 LEU A C 1
ATOM 3531 O O . LEU A 1 441 ? -1.280 -0.371 32.851 1.00 84.44 441 LEU A O 1
ATOM 3535 N N . ARG A 1 442 ? -2.777 -0.998 34.415 1.00 80.94 442 ARG A N 1
ATOM 3536 C CA . ARG A 1 442 ? -1.949 -2.055 35.014 1.00 80.94 442 ARG A CA 1
ATOM 3537 C C . ARG A 1 442 ? -1.618 -3.128 33.980 1.00 80.94 442 ARG A C 1
ATOM 3539 O O . ARG A 1 442 ? -0.449 -3.421 33.744 1.00 80.94 442 ARG A O 1
ATOM 3546 N N . TYR A 1 443 ? -2.638 -3.648 33.303 1.00 83.44 443 TYR A N 1
ATOM 3547 C CA . TYR A 1 443 ? -2.472 -4.671 32.275 1.00 83.44 443 TYR A CA 1
ATOM 3548 C C . TYR A 1 443 ? -1.672 -4.172 31.069 1.00 83.44 443 TYR A C 1
ATOM 3550 O O . TYR A 1 443 ? -0.785 -4.875 30.581 1.00 83.44 443 TYR A O 1
ATOM 3558 N N . MET A 1 444 ? -1.919 -2.943 30.612 1.00 87.44 444 MET A N 1
ATOM 3559 C CA . MET A 1 444 ? -1.140 -2.368 29.517 1.00 87.44 444 MET A CA 1
ATOM 3560 C C . MET A 1 444 ? 0.332 -2.162 29.904 1.00 87.44 444 MET A C 1
ATOM 3562 O O . MET A 1 444 ? 1.218 -2.403 29.087 1.00 87.44 444 MET A O 1
ATOM 3566 N N . SER A 1 445 ? 0.607 -1.800 31.159 1.00 78.75 445 SER A N 1
ATOM 3567 C CA . SER A 1 445 ? 1.976 -1.647 31.667 1.00 78.75 445 SER A CA 1
ATOM 3568 C C . SER A 1 445 ? 2.748 -2.968 31.647 1.00 78.75 445 SER A C 1
ATOM 3570 O O . SER A 1 445 ? 3.893 -2.985 31.200 1.00 78.75 445 SER A O 1
ATOM 3572 N N . ILE A 1 446 ? 2.110 -4.075 32.048 1.00 76.88 446 ILE A N 1
ATOM 3573 C CA . ILE A 1 446 ? 2.684 -5.429 31.945 1.00 76.88 446 ILE A CA 1
ATOM 3574 C C . ILE A 1 446 ? 2.965 -5.774 30.476 1.00 76.88 446 ILE A C 1
ATOM 3576 O O . ILE A 1 446 ? 4.053 -6.236 30.132 1.00 76.88 446 ILE A O 1
ATOM 3580 N N . CYS A 1 447 ? 2.004 -5.503 29.588 1.00 80.94 447 CYS A N 1
ATOM 3581 C CA . CYS A 1 447 ? 2.137 -5.771 28.157 1.00 80.94 447 CYS A CA 1
ATOM 3582 C C . CYS A 1 447 ? 3.332 -5.021 27.531 1.00 80.94 447 CYS A C 1
ATOM 3584 O O . CYS A 1 447 ? 4.067 -5.601 26.728 1.00 80.94 447 CYS A O 1
ATOM 3586 N N . PHE A 1 448 ? 3.548 -3.755 27.907 1.00 82.62 448 PHE A N 1
ATOM 3587 C CA . PHE A 1 448 ? 4.682 -2.939 27.453 1.00 82.62 448 PHE A CA 1
ATOM 3588 C C . PHE A 1 448 ? 6.024 -3.416 28.014 1.00 82.62 448 PHE A C 1
ATOM 3590 O O . PHE A 1 448 ? 7.004 -3.468 27.276 1.00 82.62 448 PHE A O 1
ATOM 3597 N N . ASP A 1 449 ? 6.067 -3.803 29.286 1.00 72.62 449 ASP A N 1
ATOM 3598 C CA . ASP A 1 449 ? 7.284 -4.285 29.944 1.00 72.62 449 ASP A CA 1
ATOM 3599 C C . ASP A 1 449 ? 7.789 -5.589 29.309 1.00 72.62 449 ASP A C 1
ATOM 3601 O O . ASP A 1 449 ? 8.967 -5.725 28.967 1.00 72.62 449 ASP A O 1
ATOM 3605 N N . VAL A 1 450 ? 6.867 -6.511 29.021 1.00 77.50 450 VAL A N 1
ATOM 3606 C CA . VAL A 1 450 ? 7.170 -7.749 28.293 1.00 77.50 450 VAL A CA 1
ATOM 3607 C C . VAL A 1 450 ? 7.621 -7.458 26.857 1.00 77.50 450 VAL A C 1
ATOM 3609 O O . VAL A 1 450 ? 8.627 -8.011 26.413 1.00 77.50 450 VAL A O 1
ATOM 3612 N N . ALA A 1 451 ? 6.948 -6.547 26.145 1.00 80.44 451 ALA A N 1
ATOM 3613 C CA . ALA A 1 451 ? 7.351 -6.137 24.798 1.00 80.44 451 ALA A CA 1
ATOM 3614 C C . ALA A 1 451 ? 8.763 -5.522 24.760 1.00 80.44 451 ALA A C 1
ATOM 3616 O O . ALA A 1 451 ? 9.561 -5.850 23.880 1.00 80.44 451 ALA A O 1
ATOM 3617 N N . TRP A 1 452 ? 9.080 -4.658 25.727 1.00 78.19 452 TRP A N 1
ATOM 3618 C CA . TRP A 1 452 ? 10.366 -3.973 25.830 1.00 78.19 452 TRP A CA 1
ATOM 3619 C C . TRP A 1 452 ? 11.514 -4.947 26.117 1.00 78.19 452 TRP A C 1
ATOM 3621 O O . TRP A 1 452 ? 12.538 -4.912 25.430 1.00 78.19 452 TRP A O 1
ATOM 3631 N N . ARG A 1 453 ? 11.338 -5.864 27.081 1.00 70.56 453 ARG A N 1
ATOM 3632 C CA . ARG A 1 453 ? 12.338 -6.910 27.366 1.00 70.56 453 ARG A CA 1
ATOM 3633 C C . ARG A 1 453 ? 12.541 -7.832 26.169 1.00 70.56 453 ARG A C 1
ATOM 3635 O O . ARG A 1 453 ? 13.682 -8.153 25.839 1.00 70.56 453 ARG A O 1
ATOM 3642 N N . HIS A 1 454 ? 11.455 -8.217 25.498 1.00 73.50 454 HIS A N 1
ATOM 3643 C CA . HIS A 1 454 ? 11.514 -9.062 24.310 1.00 73.50 454 HIS A CA 1
ATOM 3644 C C . HIS A 1 454 ? 12.331 -8.412 23.188 1.00 73.50 454 HIS A C 1
ATOM 3646 O O . HIS A 1 454 ? 13.172 -9.072 22.582 1.00 73.50 454 HIS A O 1
ATOM 3652 N N . GLU A 1 455 ? 12.156 -7.110 22.949 1.00 71.44 455 GLU A N 1
ATOM 3653 C CA . GLU A 1 455 ? 12.948 -6.387 21.951 1.00 71.44 455 GLU A CA 1
ATOM 3654 C C . GLU A 1 455 ? 14.431 -6.270 22.336 1.00 71.44 455 GLU A C 1
ATOM 3656 O O . GLU A 1 455 ? 15.300 -6.334 21.470 1.00 71.44 455 GLU A O 1
ATOM 3661 N N . LYS A 1 456 ? 14.744 -6.088 23.626 1.00 70.44 456 LYS A N 1
ATOM 3662 C CA . LYS A 1 456 ? 16.132 -5.949 24.101 1.00 70.44 456 LYS A CA 1
ATOM 3663 C C . LYS A 1 456 ? 16.916 -7.256 24.074 1.00 70.44 456 LYS A C 1
ATOM 3665 O O . LYS A 1 456 ? 18.106 -7.234 23.769 1.00 70.44 456 LYS A O 1
ATOM 3670 N N . ASN A 1 457 ? 16.254 -8.366 24.381 1.00 63.47 457 ASN A N 1
ATOM 3671 C CA . ASN A 1 457 ? 16.894 -9.670 24.537 1.00 63.47 457 ASN A CA 1
ATOM 3672 C C . ASN A 1 457 ? 16.849 -10.521 23.259 1.00 63.47 457 ASN A C 1
ATOM 3674 O O . ASN A 1 457 ? 17.385 -11.626 23.242 1.00 63.47 457 ASN A O 1
ATOM 3678 N N . SER A 1 458 ? 16.217 -10.037 22.184 1.00 64.12 458 SER A N 1
ATOM 3679 C CA . SER A 1 458 ? 16.035 -10.815 20.960 1.00 64.12 458 SER A CA 1
ATOM 3680 C C . SER A 1 458 ? 16.175 -9.985 19.680 1.00 64.12 458 SER A C 1
ATOM 3682 O O . SER A 1 458 ? 16.277 -8.763 19.693 1.00 64.12 458 SER A O 1
ATOM 3684 N N . SER A 1 459 ? 16.176 -10.673 18.537 1.00 61.03 459 SER A N 1
ATOM 3685 C CA . SER A 1 459 ? 16.128 -10.047 17.208 1.00 61.03 459 SER A CA 1
ATOM 3686 C C . SER A 1 459 ? 14.700 -9.927 16.656 1.00 61.03 459 SER A C 1
ATOM 3688 O O . SER A 1 459 ? 14.516 -9.714 15.457 1.00 61.03 459 SER A O 1
ATOM 3690 N N . PHE A 1 460 ? 13.682 -10.093 17.502 1.00 65.25 460 PHE A N 1
ATOM 3691 C CA . PHE A 1 460 ? 12.267 -10.052 17.134 1.00 65.25 460 PHE A CA 1
ATOM 3692 C C . PHE A 1 460 ? 11.647 -8.670 17.392 1.00 65.25 460 PHE A C 1
ATOM 3694 O O . PHE A 1 460 ? 12.264 -7.789 17.995 1.00 65.25 460 PHE A O 1
ATOM 3701 N N . LEU A 1 461 ? 10.430 -8.450 16.890 1.00 66.38 461 LEU A N 1
ATOM 3702 C CA . LEU A 1 461 ? 9.705 -7.197 17.106 1.00 66.38 461 LEU A CA 1
ATOM 3703 C C . LEU A 1 461 ? 9.259 -7.051 18.575 1.00 66.38 461 LEU A C 1
ATOM 3705 O O . LEU A 1 461 ? 8.808 -8.004 19.212 1.00 66.38 461 LEU A O 1
ATOM 3709 N N . GLY A 1 462 ? 9.339 -5.827 19.106 1.00 78.31 462 GLY A N 1
ATOM 3710 C CA . GLY A 1 462 ? 8.839 -5.450 20.435 1.00 78.31 462 GLY A CA 1
ATOM 3711 C C . GLY A 1 462 ? 7.319 -5.280 20.477 1.00 78.31 462 GLY A C 1
ATOM 3712 O O . GLY A 1 462 ? 6.823 -4.231 20.880 1.00 78.31 462 GLY A O 1
ATOM 3713 N N . ILE A 1 463 ? 6.564 -6.272 19.999 1.00 86.12 463 ILE A N 1
ATOM 3714 C CA . ILE A 1 463 ? 5.096 -6.254 20.002 1.00 86.12 463 ILE A CA 1
ATOM 3715 C C . ILE A 1 463 ? 4.601 -7.358 20.933 1.00 86.12 463 ILE A C 1
ATOM 3717 O O . ILE A 1 463 ? 5.061 -8.496 20.858 1.00 86.12 463 ILE A O 1
ATOM 3721 N N . CYS A 1 464 ? 3.653 -7.024 21.806 1.00 87.94 464 CYS A N 1
ATOM 3722 C CA . CYS A 1 464 ? 3.056 -7.962 22.752 1.00 87.94 464 CYS A CA 1
ATOM 3723 C C . CYS A 1 464 ? 1.526 -7.905 22.679 1.00 87.94 464 CYS A C 1
ATOM 3725 O O . CYS A 1 464 ? 0.936 -6.872 22.333 1.00 87.94 464 CYS A O 1
ATOM 3727 N N . ALA A 1 465 ? 0.894 -9.036 22.979 1.00 93.31 465 ALA A N 1
ATOM 3728 C CA . ALA A 1 465 ? -0.535 -9.161 23.181 1.00 93.31 465 ALA A CA 1
ATOM 3729 C C . ALA A 1 465 ? -0.814 -9.996 24.435 1.00 93.31 465 ALA A C 1
ATOM 3731 O O . ALA A 1 465 ? -0.162 -11.012 24.684 1.00 93.31 465 ALA A O 1
ATOM 3732 N N . MET A 1 466 ? -1.812 -9.579 25.204 1.00 90.50 466 MET A N 1
ATOM 3733 C CA . MET A 1 466 ? -2.233 -10.223 26.439 1.00 90.50 466 MET A CA 1
ATOM 3734 C C . MET A 1 466 ? -3.755 -10.359 26.472 1.00 90.50 466 MET A C 1
ATOM 3736 O O . MET A 1 466 ? -4.474 -9.416 26.154 1.00 90.50 466 MET A O 1
ATOM 3740 N N . MET A 1 467 ? -4.247 -11.526 26.875 1.00 91.12 467 MET A N 1
ATOM 3741 C CA . MET A 1 467 ? -5.664 -11.814 27.073 1.00 91.12 467 MET A CA 1
ATOM 3742 C C . MET A 1 467 ? -5.983 -11.905 28.555 1.00 91.12 467 MET A C 1
ATOM 3744 O O . MET A 1 467 ? -5.377 -12.696 29.278 1.00 91.12 467 MET A O 1
ATOM 3748 N N . VAL A 1 468 ? -6.978 -11.135 28.980 1.00 87.44 468 VAL A N 1
ATOM 3749 C CA . VAL A 1 468 ? -7.432 -11.065 30.368 1.00 87.44 468 VAL A CA 1
ATOM 3750 C C . VAL A 1 468 ? -8.923 -11.351 30.420 1.00 87.44 468 VAL A C 1
ATOM 3752 O O . VAL A 1 468 ? -9.682 -10.902 29.559 1.00 87.44 468 VAL A O 1
ATOM 3755 N N . ARG A 1 469 ? -9.362 -12.081 31.442 1.00 85.19 469 ARG A N 1
ATOM 3756 C CA . ARG A 1 469 ? -10.777 -12.243 31.765 1.00 85.19 469 ARG A CA 1
ATOM 3757 C C . ARG A 1 469 ? -11.186 -11.163 32.779 1.00 85.19 469 ARG A C 1
ATOM 3759 O O . ARG A 1 469 ? -10.794 -11.247 33.938 1.00 85.19 469 ARG A O 1
ATOM 3766 N N . PRO A 1 470 ? -12.013 -10.172 32.399 1.00 82.44 470 PRO A N 1
ATOM 3767 C CA . PRO A 1 470 ? -12.340 -9.063 33.298 1.00 82.44 470 PRO A CA 1
ATOM 3768 C C . PRO A 1 470 ? -13.212 -9.457 34.496 1.00 82.44 470 PRO A C 1
ATOM 3770 O O . PRO A 1 470 ? -13.258 -8.726 35.473 1.00 82.44 470 PRO A O 1
ATOM 3773 N N . SER A 1 471 ? -13.936 -10.582 34.434 1.00 80.50 471 SER A N 1
ATOM 3774 C CA . SER A 1 471 ? -14.864 -10.989 35.502 1.00 80.50 471 SER A CA 1
ATOM 3775 C C . SER A 1 471 ? -14.171 -11.377 36.810 1.00 80.50 471 SER A C 1
ATOM 3777 O O . SER A 1 471 ? -14.789 -11.288 37.863 1.00 80.50 471 SER A O 1
ATOM 3779 N N . ASN A 1 472 ? -12.927 -11.847 36.732 1.00 78.88 472 ASN A N 1
ATOM 3780 C CA . ASN A 1 472 ? -12.118 -12.296 37.867 1.00 78.88 472 ASN A CA 1
ATOM 3781 C C . ASN A 1 472 ? -10.675 -11.760 37.807 1.00 78.88 472 ASN A C 1
ATOM 3783 O O . ASN A 1 472 ? -9.818 -12.277 38.511 1.00 78.88 472 ASN A O 1
ATOM 3787 N N . GLU A 1 473 ? -10.409 -10.766 36.952 1.00 76.69 473 GLU A N 1
ATOM 3788 C CA . GLU A 1 473 ? -9.092 -10.127 36.788 1.00 76.69 473 GLU A CA 1
ATOM 3789 C C . GLU A 1 473 ? -7.933 -11.094 36.442 1.00 76.69 473 GLU A C 1
ATOM 3791 O O . GLU A 1 473 ? -6.759 -10.809 36.683 1.00 76.69 473 GLU A O 1
ATOM 3796 N N . GLU A 1 474 ? -8.247 -12.227 35.809 1.00 77.88 474 GLU A N 1
ATOM 3797 C CA . GLU A 1 474 ? -7.293 -13.299 35.513 1.00 77.88 474 GLU A CA 1
ATOM 3798 C C . GLU A 1 474 ? -6.597 -13.107 34.155 1.00 77.88 474 GLU A C 1
ATOM 3800 O O . GLU A 1 474 ? -7.253 -12.944 33.119 1.00 77.88 474 GLU A O 1
ATOM 3805 N N . ILE A 1 475 ? -5.262 -13.191 34.129 1.00 80.19 475 ILE A N 1
ATOM 3806 C CA . ILE A 1 475 ? -4.468 -13.193 32.891 1.00 80.19 475 ILE A CA 1
ATOM 3807 C C . ILE A 1 475 ? -4.445 -14.613 32.318 1.00 80.19 475 ILE A C 1
ATOM 3809 O O . ILE A 1 475 ? -3.836 -15.519 32.878 1.00 80.19 475 ILE A O 1
ATOM 3813 N N . ILE A 1 476 ? -5.079 -14.807 31.163 1.00 81.38 476 ILE A N 1
ATOM 3814 C CA . ILE A 1 476 ? -5.165 -16.117 30.510 1.00 81.38 476 ILE A CA 1
ATOM 3815 C C . ILE A 1 476 ? -3.886 -16.406 29.724 1.00 81.38 476 ILE A C 1
ATOM 3817 O O . ILE A 1 476 ? -3.302 -17.484 29.836 1.00 81.38 476 ILE A O 1
ATOM 3821 N N . ALA A 1 477 ? -3.438 -15.449 28.913 1.00 84.50 477 ALA A N 1
ATOM 3822 C CA . ALA A 1 477 ? -2.276 -15.619 28.053 1.00 84.50 477 ALA A CA 1
ATOM 3823 C C . ALA A 1 477 ? -1.560 -14.291 27.824 1.00 84.50 477 ALA A C 1
ATOM 3825 O O . ALA A 1 477 ? -2.199 -13.253 27.689 1.00 84.50 477 ALA A O 1
ATOM 3826 N N . ILE A 1 478 ? -0.239 -14.352 27.703 1.00 86.56 478 ILE A N 1
ATOM 3827 C CA . ILE A 1 478 ? 0.612 -13.260 27.238 1.00 86.56 478 ILE A CA 1
ATOM 3828 C C . ILE A 1 478 ? 1.564 -13.816 26.182 1.00 86.56 478 ILE A C 1
ATOM 3830 O O . ILE A 1 478 ? 2.028 -14.953 26.289 1.00 86.56 478 ILE A O 1
ATOM 3834 N N . SER A 1 479 ? 1.784 -13.084 25.095 1.00 86.06 479 SER A N 1
ATOM 3835 C CA . SER A 1 479 ? 2.631 -13.549 23.998 1.00 86.06 479 SER A CA 1
ATOM 3836 C C . SER A 1 479 ? 3.246 -12.388 23.233 1.00 86.06 479 SER A C 1
ATOM 3838 O O . SER A 1 479 ? 2.580 -11.392 22.946 1.00 86.06 479 SER A O 1
ATOM 3840 N N . CYS A 1 480 ? 4.510 -12.553 22.855 1.00 83.44 480 CYS A N 1
ATOM 3841 C CA . CYS A 1 480 ? 5.218 -11.634 21.977 1.00 83.44 480 CYS A CA 1
ATOM 3842 C C . CYS A 1 480 ? 5.134 -12.070 20.516 1.00 83.44 480 CYS A C 1
ATOM 3844 O O . CYS A 1 480 ? 4.816 -13.218 20.190 1.00 83.44 480 CYS A O 1
ATOM 3846 N N . ASP A 1 481 ? 5.413 -11.120 19.637 1.00 82.69 481 ASP A N 1
ATOM 3847 C CA . ASP A 1 481 ? 5.583 -11.360 18.215 1.00 82.69 481 ASP A CA 1
ATOM 3848 C C . ASP A 1 481 ? 6.893 -12.105 17.960 1.00 82.69 481 ASP A C 1
ATOM 3850 O O . ASP A 1 481 ? 7.953 -11.644 18.369 1.00 82.69 481 ASP A O 1
ATOM 3854 N N . THR A 1 482 ? 6.829 -13.259 17.301 1.00 76.50 482 THR A N 1
ATOM 3855 C CA . THR A 1 482 ? 8.016 -14.076 17.001 1.00 76.50 482 THR A CA 1
ATOM 3856 C C . THR A 1 482 ? 8.438 -13.966 15.540 1.00 76.50 482 THR A C 1
ATOM 3858 O O . THR A 1 482 ? 9.290 -14.727 15.077 1.00 76.50 482 THR A O 1
ATOM 3861 N N . SER A 1 483 ? 7.886 -12.998 14.802 1.00 69.00 483 SER A N 1
ATOM 3862 C CA . SER A 1 483 ? 8.443 -12.596 13.516 1.00 69.00 483 SER A CA 1
ATOM 3863 C C . SER A 1 483 ? 9.730 -11.794 13.745 1.00 69.00 483 SER A C 1
ATOM 3865 O O . SER A 1 483 ? 9.799 -10.853 14.544 1.00 69.00 483 SER A O 1
ATOM 3867 N N . CYS A 1 484 ? 10.821 -12.236 13.118 1.00 57.97 484 CYS A N 1
ATOM 3868 C CA . CYS A 1 484 ? 12.117 -11.598 13.298 1.00 57.97 484 CYS A CA 1
ATOM 3869 C C . CYS A 1 484 ? 12.145 -10.262 12.559 1.00 57.97 484 CYS A C 1
ATOM 3871 O O . CYS A 1 484 ? 11.571 -10.117 11.480 1.00 57.97 484 CYS A O 1
ATOM 3873 N N . ARG A 1 485 ? 12.881 -9.291 13.109 1.00 51.28 485 ARG A N 1
ATOM 3874 C CA . ARG A 1 485 ? 13.155 -8.001 12.450 1.00 51.28 485 ARG A CA 1
ATOM 3875 C C . ARG A 1 485 ? 13.746 -8.210 11.056 1.00 51.28 485 ARG A C 1
ATOM 3877 O O . ARG A 1 485 ? 13.492 -7.438 10.144 1.00 51.28 485 ARG A O 1
ATOM 3884 N N . ALA A 1 486 ? 14.506 -9.295 10.919 1.00 42.72 486 ALA A N 1
ATOM 3885 C CA . ALA A 1 486 ? 15.134 -9.714 9.686 1.00 42.72 486 ALA A CA 1
ATOM 3886 C C . ALA A 1 486 ? 1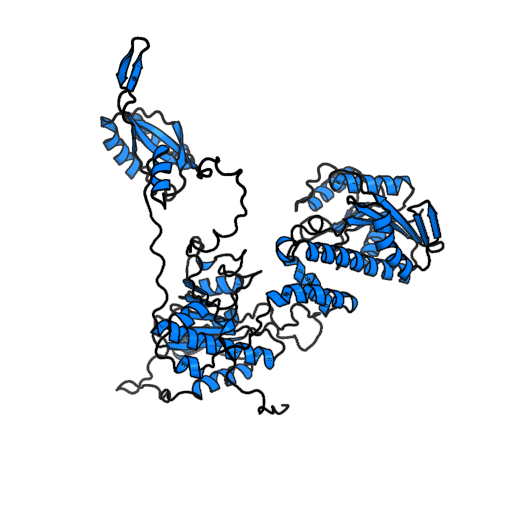4.173 -10.385 8.695 1.00 42.72 486 ALA A C 1
ATOM 3888 O O . ALA A 1 486 ? 14.595 -10.613 7.583 1.00 42.72 486 ALA A O 1
ATOM 3889 N N . HIS A 1 487 ? 12.915 -10.720 9.002 1.00 48.06 487 HIS A N 1
ATOM 3890 C CA . HIS A 1 487 ? 12.053 -11.438 8.045 1.00 48.06 487 HIS A CA 1
ATOM 3891 C C . HIS A 1 487 ? 11.544 -10.545 6.911 1.00 48.06 487 HIS A C 1
ATOM 3893 O O . HIS A 1 487 ? 11.219 -11.038 5.835 1.00 48.06 487 HIS A O 1
ATOM 3899 N N . MET A 1 488 ? 11.580 -9.229 7.112 1.00 44.38 488 MET A N 1
ATOM 3900 C CA . MET A 1 488 ? 11.414 -8.242 6.043 1.00 44.38 488 MET A CA 1
ATOM 3901 C C . MET A 1 488 ? 12.687 -8.105 5.174 1.00 44.38 488 MET A C 1
ATOM 3903 O O . MET A 1 488 ? 12.699 -7.420 4.158 1.00 44.38 488 MET A O 1
ATOM 3907 N N . SER A 1 489 ? 13.766 -8.792 5.560 1.00 40.78 489 SER A N 1
ATOM 3908 C CA . SER A 1 489 ? 15.137 -8.579 5.098 1.00 40.78 489 SER A CA 1
ATOM 3909 C C . SER A 1 489 ? 15.972 -9.878 4.969 1.00 40.78 489 SER A C 1
ATOM 3911 O O . SER A 1 489 ? 17.186 -9.824 4.771 1.00 40.78 489 SER A O 1
ATOM 3913 N N . CYS A 1 490 ? 15.353 -11.061 5.073 1.00 39.69 490 CYS A N 1
ATOM 3914 C CA . CYS A 1 490 ? 16.049 -12.343 5.192 1.00 39.69 490 CYS A CA 1
ATOM 3915 C C . CYS A 1 490 ? 16.146 -12.990 3.807 1.00 39.69 490 CYS A C 1
ATOM 3917 O O . CYS A 1 490 ? 15.120 -13.407 3.259 1.00 39.69 490 CYS A O 1
ATOM 3919 N N . PRO A 1 491 ? 17.349 -13.125 3.223 1.00 40.22 491 PRO A N 1
ATOM 3920 C CA . PRO A 1 491 ? 17.541 -14.099 2.164 1.00 40.22 491 PRO A CA 1
ATOM 3921 C C . PRO A 1 491 ? 17.340 -15.481 2.795 1.00 40.22 491 PRO A C 1
ATOM 3923 O O . PRO A 1 491 ? 17.919 -15.756 3.844 1.00 40.22 491 PRO A O 1
ATOM 3926 N N . ARG A 1 492 ? 16.504 -16.326 2.179 1.00 43.34 492 ARG A N 1
ATOM 3927 C CA . ARG A 1 492 ? 16.021 -17.645 2.652 1.00 43.34 492 ARG A CA 1
ATOM 3928 C C . ARG A 1 492 ? 17.103 -18.690 3.032 1.00 43.34 492 ARG A C 1
ATOM 3930 O O . ARG A 1 492 ? 16.780 -19.860 3.173 1.00 43.34 492 ARG A O 1
ATOM 3937 N N . GLU A 1 493 ? 18.364 -18.307 3.212 1.00 41.06 493 GLU A N 1
ATOM 3938 C CA . GLU A 1 493 ? 19.530 -19.197 3.279 1.00 41.06 493 GLU A CA 1
ATOM 3939 C C . GLU A 1 493 ? 20.413 -19.024 4.535 1.00 41.06 493 GLU A C 1
ATOM 3941 O O . GLU A 1 493 ? 21.611 -19.289 4.486 1.00 41.06 493 GLU A O 1
ATOM 3946 N N . LYS A 1 494 ? 19.882 -18.601 5.694 1.00 41.56 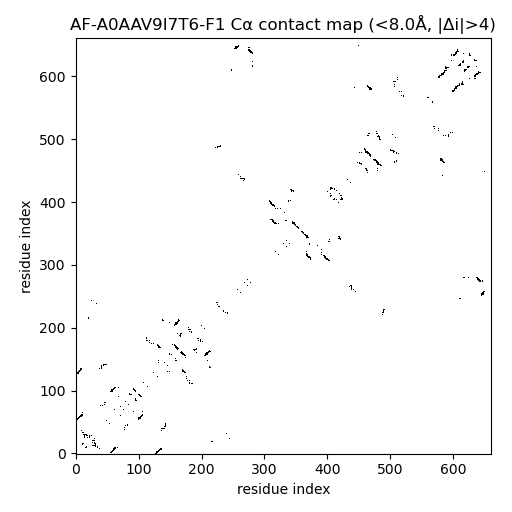494 LYS A N 1
ATOM 3947 C CA . LYS A 1 494 ? 20.648 -18.683 6.960 1.00 41.56 494 LYS A CA 1
ATOM 3948 C C . LYS A 1 494 ? 19.911 -19.465 8.047 1.00 41.56 494 LYS A C 1
ATOM 3950 O O . LYS A 1 494 ? 18.829 -19.071 8.474 1.00 41.56 494 LYS A O 1
ATOM 3955 N N . GLU A 1 495 ? 20.594 -20.489 8.565 1.00 46.00 495 GLU A N 1
ATOM 3956 C CA . GLU A 1 495 ? 20.217 -21.445 9.630 1.00 46.00 495 GLU A CA 1
ATOM 3957 C C . GLU A 1 495 ? 19.632 -20.814 10.918 1.00 46.00 495 GLU A C 1
ATOM 3959 O O . GLU A 1 495 ? 19.028 -21.498 11.733 1.00 46.00 495 GLU A O 1
ATOM 3964 N N . LYS A 1 496 ? 19.738 -19.490 11.122 1.00 45.31 496 LYS A N 1
ATOM 3965 C CA . LYS A 1 496 ? 19.130 -18.787 12.272 1.00 45.31 496 LYS A CA 1
ATOM 3966 C C . LYS A 1 496 ? 17.631 -18.481 12.119 1.00 45.31 496 LYS A C 1
ATOM 3968 O O . LYS A 1 496 ? 17.030 -17.981 13.066 1.00 45.31 496 LYS A O 1
ATOM 3973 N N . CYS A 1 497 ? 17.030 -18.728 10.952 1.00 50.84 497 CYS A N 1
ATOM 3974 C CA . CYS A 1 497 ? 15.642 -18.353 10.651 1.00 50.84 497 CYS A CA 1
ATOM 3975 C C . CYS A 1 497 ? 14.703 -19.541 10.377 1.00 50.84 497 CYS A C 1
ATOM 3977 O O . CYS A 1 497 ? 13.557 -19.326 9.998 1.00 50.84 497 CYS A O 1
ATOM 3979 N N . GLU A 1 498 ? 15.148 -20.783 10.597 1.00 48.94 498 GLU A N 1
ATOM 3980 C CA . GLU A 1 498 ? 14.396 -21.996 10.223 1.00 48.94 498 GLU A CA 1
ATOM 3981 C C . GLU A 1 498 ? 13.002 -22.104 10.873 1.00 48.94 498 GLU A C 1
ATOM 3983 O O . GLU A 1 498 ? 12.107 -22.717 10.297 1.00 48.94 498 GLU A O 1
ATOM 3988 N N . ASN A 1 499 ? 12.782 -21.439 12.015 1.00 50.88 499 ASN A N 1
ATOM 3989 C CA . ASN A 1 499 ? 11.503 -21.435 12.739 1.00 50.88 499 ASN A CA 1
ATOM 3990 C C . ASN A 1 499 ? 10.767 -20.083 12.758 1.00 50.88 499 ASN A C 1
ATOM 3992 O O . ASN A 1 499 ? 9.711 -19.966 13.384 1.00 50.88 499 ASN A O 1
ATOM 3996 N N . CYS A 1 500 ? 11.287 -19.052 12.089 1.00 54.81 500 CYS A N 1
ATOM 3997 C CA . CYS A 1 500 ? 10.591 -17.774 12.001 1.00 54.81 500 CYS A CA 1
ATOM 3998 C C . CYS A 1 500 ? 9.439 -17.906 10.996 1.00 54.81 500 CYS A C 1
ATOM 4000 O O . CYS A 1 500 ? 9.647 -18.299 9.852 1.00 54.81 500 CYS A O 1
ATOM 4002 N N . GLN A 1 501 ? 8.207 -17.596 11.397 1.00 66.62 501 GLN A N 1
ATOM 4003 C CA . GLN A 1 501 ? 7.037 -17.648 10.516 1.00 66.62 501 GLN A CA 1
ATOM 4004 C C . GLN A 1 501 ? 6.414 -16.253 10.428 1.00 66.62 501 GLN A C 1
ATOM 4006 O O . GLN A 1 501 ? 6.082 -15.694 11.474 1.00 66.62 501 GLN A O 1
ATOM 4011 N N . PRO A 1 502 ? 6.192 -15.690 9.220 1.00 72.56 502 PRO A N 1
ATOM 4012 C CA . PRO A 1 502 ? 5.659 -14.333 9.075 1.00 72.56 502 PRO A CA 1
ATOM 4013 C C . PRO A 1 502 ? 4.300 -14.125 9.750 1.00 72.56 502 PRO A C 1
ATOM 4015 O O . PRO A 1 502 ? 3.968 -13.011 10.110 1.00 72.56 502 PRO A O 1
ATOM 4018 N N . PHE A 1 503 ? 3.519 -15.190 9.946 1.00 80.94 503 PHE A N 1
ATOM 4019 C CA . PHE A 1 503 ? 2.174 -15.117 10.520 1.00 80.94 503 PHE A CA 1
ATOM 4020 C C . PHE A 1 503 ? 2.127 -15.229 12.051 1.00 80.94 503 PHE A C 1
ATOM 4022 O O . PHE A 1 503 ? 1.041 -15.152 12.630 1.00 80.94 503 PHE A O 1
ATOM 4029 N N . ARG A 1 504 ? 3.269 -15.405 12.731 1.00 83.56 504 ARG A N 1
ATOM 4030 C CA . ARG A 1 504 ? 3.327 -15.532 14.198 1.00 83.56 504 ARG A CA 1
ATOM 4031 C C . ARG A 1 504 ? 3.364 -14.184 14.910 1.00 83.56 504 ARG A C 1
ATOM 4033 O O . ARG A 1 504 ? 4.257 -13.889 15.705 1.00 83.56 504 ARG A O 1
ATOM 4040 N N . HIS A 1 505 ? 2.343 -13.384 14.626 1.00 87.44 505 HIS A N 1
ATOM 4041 C CA . HIS A 1 505 ? 2.139 -12.107 15.290 1.00 87.44 505 HIS A CA 1
ATOM 4042 C C . HIS A 1 505 ? 1.744 -12.303 16.755 1.00 87.44 505 HIS A C 1
ATOM 4044 O O . HIS A 1 505 ? 1.096 -13.298 17.096 1.00 87.44 505 HIS A O 1
ATOM 4050 N N . ALA A 1 506 ? 2.026 -11.312 17.604 1.00 90.38 506 ALA A N 1
ATOM 4051 C CA . ALA A 1 506 ? 1.724 -11.373 19.039 1.00 90.38 506 ALA A CA 1
ATOM 4052 C C . ALA A 1 506 ? 0.276 -11.811 19.342 1.00 90.38 506 ALA A C 1
ATOM 4054 O O . ALA A 1 506 ? 0.047 -12.696 20.164 1.00 90.38 506 ALA A O 1
ATOM 4055 N N . VAL A 1 507 ? -0.708 -11.253 18.623 1.00 94.62 507 VAL A N 1
ATOM 4056 C CA . VAL A 1 507 ? -2.134 -11.602 18.780 1.00 94.62 507 VAL A CA 1
ATOM 4057 C C . VAL A 1 507 ? -2.419 -13.058 18.406 1.00 94.62 507 VAL A C 1
ATOM 4059 O O . VAL A 1 507 ? -3.184 -13.722 19.101 1.00 94.62 507 VAL A O 1
ATOM 4062 N N . MET A 1 508 ? -1.805 -13.571 17.337 1.00 93.00 508 MET A N 1
ATOM 4063 C CA . MET A 1 508 ? -1.997 -14.962 16.905 1.00 93.00 508 MET A CA 1
ATOM 4064 C C . MET A 1 508 ? -1.438 -15.932 17.944 1.00 93.00 508 MET A C 1
ATOM 4066 O O . MET A 1 508 ? -2.136 -16.856 18.360 1.00 93.00 508 MET A O 1
ATOM 4070 N N . ASN A 1 509 ? -0.219 -15.661 18.414 1.00 88.69 509 ASN A N 1
ATOM 4071 C CA . ASN A 1 509 ? 0.437 -16.440 19.462 1.00 88.69 509 ASN A CA 1
ATOM 4072 C C . ASN A 1 509 ? -0.392 -16.412 20.763 1.00 88.69 509 ASN A C 1
ATOM 4074 O O . ASN A 1 509 ? -0.571 -17.439 21.417 1.00 88.69 509 ASN A O 1
ATOM 4078 N N . CYS A 1 510 ? -0.980 -15.257 21.093 1.00 90.50 510 CYS A N 1
ATOM 4079 C CA . CYS A 1 510 ? -1.827 -15.089 22.271 1.00 90.50 510 CYS A CA 1
ATOM 4080 C C . CYS A 1 510 ? -3.136 -15.899 22.173 1.00 90.50 510 CYS A C 1
ATOM 4082 O O . CYS A 1 510 ? -3.487 -16.607 23.117 1.00 90.50 510 CYS A O 1
ATOM 4084 N N . ILE A 1 511 ? -3.824 -15.873 21.019 1.00 91.00 511 ILE A N 1
ATOM 4085 C CA . ILE A 1 511 ? -5.024 -16.697 20.761 1.00 91.00 511 ILE A CA 1
ATOM 4086 C C . ILE A 1 511 ? -4.690 -18.190 20.872 1.00 91.00 511 ILE A C 1
ATOM 4088 O O . ILE A 1 511 ? -5.447 -18.952 21.479 1.00 91.00 511 ILE A O 1
ATOM 4092 N N . GLU A 1 512 ? -3.566 -18.619 20.296 1.00 87.06 512 GLU A N 1
ATOM 4093 C CA . GLU A 1 512 ? -3.105 -20.008 20.362 1.00 87.06 512 GLU A CA 1
ATOM 4094 C C . GLU A 1 512 ? -2.848 -20.440 21.815 1.00 87.06 512 GLU A C 1
ATOM 4096 O O . GLU A 1 512 ? -3.348 -21.482 22.250 1.00 87.06 512 GLU A O 1
ATOM 4101 N N . SER A 1 513 ? -2.127 -19.619 22.585 1.00 82.56 513 SER A N 1
ATOM 4102 C CA . SER A 1 513 ? -1.823 -19.869 23.998 1.00 82.56 513 SER A CA 1
ATOM 4103 C C . SER A 1 513 ? -3.093 -19.945 24.856 1.00 82.56 513 SER A C 1
ATOM 4105 O O . SER A 1 513 ? -3.300 -20.922 25.584 1.00 82.56 513 SER A O 1
ATOM 4107 N N . ALA A 1 514 ? -4.017 -18.993 24.685 1.00 83.94 514 ALA A N 1
ATOM 4108 C CA . ALA A 1 514 ? -5.311 -19.011 25.364 1.00 83.94 514 ALA A CA 1
ATOM 4109 C C . ALA A 1 514 ? -6.118 -20.273 25.012 1.00 83.94 514 ALA A C 1
ATOM 4111 O O . ALA A 1 514 ? -6.655 -20.949 25.893 1.00 83.94 514 ALA A O 1
ATOM 4112 N N . SER A 1 515 ? -6.133 -20.658 23.734 1.00 78.81 515 SER A N 1
ATOM 4113 C CA . SER A 1 515 ? -6.837 -21.853 23.256 1.00 78.81 515 SER A CA 1
ATOM 4114 C C . SER A 1 515 ? -6.254 -23.147 23.824 1.00 78.81 515 SER A C 1
ATOM 4116 O O . SER A 1 515 ? -7.007 -24.075 24.124 1.00 78.81 515 SER A O 1
ATOM 4118 N N . ARG A 1 516 ? -4.931 -23.232 24.019 1.00 75.00 516 ARG A N 1
ATOM 4119 C CA . ARG A 1 516 ? -4.293 -24.386 24.676 1.00 75.00 516 ARG A CA 1
ATOM 4120 C C . ARG A 1 516 ? -4.703 -24.508 26.137 1.00 75.00 516 ARG A C 1
ATOM 4122 O O . ARG A 1 516 ? -4.962 -25.628 26.576 1.00 75.00 516 ARG A O 1
ATOM 4129 N N . LYS A 1 517 ? -4.799 -23.396 26.871 1.00 70.88 517 LYS A N 1
ATOM 4130 C CA . LYS A 1 517 ? -5.229 -23.394 28.280 1.00 70.88 517 LYS A CA 1
ATOM 4131 C C . LYS A 1 517 ? -6.708 -23.792 28.412 1.00 70.88 517 LYS A C 1
ATOM 4133 O O . LYS A 1 517 ? -7.023 -24.701 29.177 1.00 70.88 517 LYS A O 1
ATOM 4138 N N . VAL A 1 518 ? -7.584 -23.246 27.561 1.00 66.62 518 VAL A N 1
ATOM 4139 C CA . VAL A 1 518 ? -9.016 -23.618 27.495 1.00 66.62 518 VAL A CA 1
ATOM 4140 C C . VAL A 1 518 ? -9.212 -25.075 27.030 1.00 66.62 518 VAL A C 1
ATOM 4142 O O . VAL A 1 518 ? -10.055 -25.807 27.548 1.00 66.62 518 VAL A O 1
ATOM 4145 N N . GLY A 1 519 ? -8.429 -25.528 26.046 1.00 58.56 519 GLY A N 1
ATOM 4146 C CA . GLY A 1 519 ? -8.542 -26.862 25.450 1.00 58.56 519 GLY A CA 1
ATOM 4147 C C . GLY A 1 519 ? -7.936 -27.987 26.293 1.00 58.56 519 GLY A C 1
ATOM 4148 O O . GLY A 1 519 ? -8.504 -29.077 26.353 1.00 58.56 519 GLY A O 1
ATOM 4149 N N . SER A 1 520 ? -6.812 -27.742 26.974 1.00 55.53 520 SER A N 1
ATOM 4150 C CA . SER A 1 520 ? -6.187 -28.720 27.882 1.00 55.53 520 SER A CA 1
ATOM 4151 C C . SER A 1 520 ? -7.074 -29.009 29.092 1.00 55.53 520 SER A C 1
ATOM 4153 O O . SER A 1 520 ? -7.105 -30.143 29.564 1.00 55.53 520 SER A O 1
ATOM 4155 N N . TYR A 1 521 ? -7.861 -28.021 29.529 1.00 49.56 521 TYR A N 1
ATOM 4156 C CA . TYR A 1 521 ? -8.892 -28.195 30.548 1.00 49.56 521 TYR A CA 1
ATOM 4157 C C . TYR A 1 521 ? -9.983 -29.190 30.102 1.00 49.56 521 TYR A C 1
ATOM 4159 O O . TYR A 1 521 ? -10.223 -30.188 30.780 1.00 49.56 521 TYR A O 1
ATOM 4167 N N . LYS A 1 522 ? -10.550 -29.022 28.894 1.00 47.75 522 LYS A N 1
ATOM 4168 C CA . LYS A 1 522 ? -11.532 -29.977 28.331 1.00 47.75 522 LYS A CA 1
ATOM 4169 C C . LYS A 1 522 ? -10.948 -31.378 28.089 1.00 47.75 522 LYS A C 1
ATOM 4171 O O . LYS A 1 522 ? -11.664 -32.366 28.219 1.00 47.75 522 LYS A O 1
ATOM 4176 N N . ARG A 1 523 ? -9.650 -31.490 27.769 1.00 43.09 523 ARG A N 1
ATOM 4177 C CA . ARG A 1 523 ? -8.965 -32.787 27.575 1.00 43.09 523 ARG A CA 1
ATOM 4178 C C . ARG A 1 523 ? -8.682 -33.536 28.878 1.00 43.09 523 ARG A C 1
ATOM 4180 O O . ARG A 1 523 ? -8.722 -34.759 28.864 1.00 43.09 523 ARG A O 1
ATOM 4187 N N . ARG A 1 524 ? -8.426 -32.854 30.002 1.00 42.53 524 ARG A N 1
ATOM 4188 C CA . ARG A 1 524 ? -8.239 -33.532 31.304 1.00 42.53 524 ARG A CA 1
ATOM 4189 C C . ARG A 1 524 ? -9.516 -34.223 31.794 1.00 42.53 524 ARG A C 1
ATOM 4191 O O . ARG A 1 524 ? -9.419 -35.270 32.419 1.00 42.53 524 ARG A O 1
ATOM 4198 N N . HIS A 1 525 ? -10.688 -33.715 31.408 1.00 39.94 525 HIS A N 1
ATOM 4199 C CA . HIS A 1 525 ? -11.988 -34.351 31.664 1.00 39.94 525 HIS A CA 1
ATOM 4200 C C . HIS A 1 525 ? -12.444 -35.357 30.589 1.00 39.94 525 HIS A C 1
ATOM 4202 O O . HIS A 1 525 ? -13.484 -35.992 30.738 1.00 39.94 525 HIS A O 1
ATOM 4208 N N . SER A 1 526 ? -11.666 -35.547 29.521 1.00 34.25 526 SER A N 1
ATOM 4209 C CA . SER A 1 526 ? -11.941 -36.509 28.452 1.00 34.25 526 SER A CA 1
ATOM 4210 C C . SER A 1 526 ? -10.667 -37.298 28.163 1.00 34.25 526 SER A C 1
ATOM 4212 O O . SER A 1 526 ? -9.913 -36.974 27.245 1.00 34.25 526 SER A O 1
ATOM 4214 N N . LEU A 1 527 ? -10.404 -38.327 28.971 1.00 31.70 527 LEU A N 1
ATOM 4215 C CA . LEU A 1 527 ? -9.302 -39.267 28.755 1.00 31.70 527 LEU A CA 1
ATOM 4216 C C . LEU A 1 527 ? -9.249 -39.755 27.291 1.00 31.70 527 LEU A C 1
ATOM 4218 O O . LEU A 1 527 ? -10.275 -40.066 26.694 1.00 31.70 527 LEU A O 1
ATOM 4222 N N . HIS A 1 528 ? -8.013 -39.900 26.794 1.00 31.66 528 HIS A N 1
ATOM 4223 C CA . HIS A 1 528 ? -7.572 -40.449 25.499 1.00 31.66 528 HIS A CA 1
ATOM 4224 C C . HIS A 1 528 ? -7.551 -39.523 24.267 1.00 31.66 528 HIS A C 1
ATOM 4226 O O . HIS A 1 528 ? -8.339 -39.679 23.341 1.00 31.66 528 HIS A O 1
ATOM 4232 N N . TYR A 1 529 ? -6.494 -38.706 24.146 1.00 24.86 529 TYR A N 1
ATOM 4233 C CA . TYR A 1 529 ? -5.706 -38.696 22.901 1.00 24.86 529 TYR A CA 1
ATOM 4234 C C . TYR A 1 529 ? -4.265 -38.211 23.130 1.00 24.86 529 TYR A C 1
ATOM 4236 O O . TYR A 1 529 ? -4.018 -37.249 23.857 1.00 24.86 529 TYR A O 1
ATOM 4244 N N . LYS A 1 530 ? -3.311 -38.926 22.529 1.00 25.44 530 LYS A N 1
ATOM 4245 C CA . LYS A 1 530 ? -1.862 -38.816 22.743 1.00 25.44 530 LYS A CA 1
ATOM 4246 C C . LYS A 1 530 ? -1.255 -37.696 21.880 1.00 25.44 530 LYS A C 1
ATOM 4248 O O . LYS A 1 530 ? -1.490 -37.671 20.681 1.00 25.44 530 LYS A O 1
ATOM 4253 N N . ALA A 1 531 ? -0.473 -36.844 22.550 1.00 27.73 531 ALA A N 1
ATOM 4254 C CA . ALA A 1 531 ? 0.695 -36.053 22.131 1.00 27.73 531 ALA A CA 1
ATOM 4255 C C . ALA A 1 531 ? 0.704 -35.291 20.789 1.00 27.73 531 ALA A C 1
ATOM 4257 O O . ALA A 1 531 ? 0.662 -35.891 19.725 1.00 27.73 531 ALA A O 1
ATOM 4258 N N . LEU A 1 532 ? 0.953 -33.979 20.892 1.00 26.41 532 LEU A N 1
ATOM 4259 C CA . LEU A 1 532 ? 1.900 -33.215 20.065 1.00 26.41 532 LEU A CA 1
ATOM 4260 C C . LEU A 1 532 ? 2.418 -32.063 20.949 1.00 26.41 532 LEU A C 1
ATOM 4262 O O . LEU A 1 532 ? 1.848 -30.973 20.985 1.00 26.41 532 LEU A O 1
ATOM 4266 N N . SER A 1 533 ? 3.424 -32.373 21.765 1.00 29.92 533 SER A N 1
ATOM 4267 C CA . SER A 1 533 ? 4.351 -31.395 22.332 1.00 29.92 533 SER A CA 1
ATOM 4268 C C . SER A 1 533 ? 5.452 -31.180 21.303 1.00 29.92 533 SER A C 1
ATOM 4270 O O . SER A 1 533 ? 5.871 -32.164 20.704 1.00 29.92 533 SER A O 1
ATOM 4272 N N . ASP A 1 534 ? 5.828 -29.924 21.066 1.00 26.30 534 ASP A N 1
ATOM 4273 C CA . ASP A 1 534 ? 7.205 -29.467 20.807 1.00 26.30 534 ASP A CA 1
ATOM 4274 C C . ASP A 1 534 ? 7.142 -28.051 20.224 1.00 26.30 534 ASP A C 1
ATOM 4276 O O . ASP A 1 534 ? 7.076 -27.857 19.014 1.00 26.30 534 ASP A O 1
ATOM 4280 N N . CYS A 1 535 ? 7.078 -27.055 21.114 1.00 26.88 535 CYS A N 1
ATOM 4281 C CA . CYS A 1 535 ? 7.621 -25.707 20.909 1.00 26.88 535 CYS A CA 1
ATOM 4282 C C . CYS A 1 535 ? 7.458 -24.914 22.218 1.00 26.88 535 CYS A C 1
ATOM 4284 O O . CYS A 1 535 ? 6.600 -24.039 22.329 1.00 26.88 535 CYS A O 1
ATOM 4286 N N . SER A 1 536 ? 8.241 -25.264 23.236 1.00 32.28 536 SER A N 1
ATOM 4287 C CA . SER A 1 536 ? 8.454 -24.436 24.425 1.00 32.28 536 SER A CA 1
ATOM 4288 C C . SER A 1 536 ? 9.710 -23.599 24.190 1.00 32.28 536 SER A C 1
ATOM 4290 O O . SER A 1 536 ? 10.826 -24.105 24.293 1.00 32.28 536 SER A O 1
ATOM 4292 N N . SER A 1 537 ? 9.546 -22.330 23.819 1.00 37.66 537 SER A N 1
ATOM 4293 C CA . SER A 1 537 ? 10.631 -21.360 23.959 1.00 37.66 537 SER A CA 1
ATOM 4294 C C . SER A 1 537 ? 10.726 -20.989 25.437 1.00 37.66 537 SER A C 1
ATOM 4296 O O . SER A 1 537 ? 9.785 -20.409 25.977 1.00 37.66 537 SER A O 1
ATOM 4298 N N . SER A 1 538 ? 11.857 -21.313 26.063 1.00 35.09 538 SER A N 1
ATOM 4299 C CA . SER A 1 538 ? 12.181 -21.115 27.489 1.00 35.09 538 SER A CA 1
ATOM 4300 C C . SER A 1 538 ? 11.938 -19.698 28.027 1.00 35.09 538 SER A C 1
ATOM 4302 O O . SER A 1 538 ? 11.808 -19.505 29.228 1.00 35.09 538 SER A O 1
ATOM 4304 N N . PHE A 1 539 ? 11.818 -18.703 27.148 1.00 34.34 539 PHE A N 1
ATOM 4305 C CA . PHE A 1 539 ? 11.571 -17.306 27.508 1.00 34.34 539 PHE A CA 1
ATOM 4306 C C . PHE A 1 539 ? 10.132 -17.015 27.977 1.00 34.34 539 PHE A C 1
ATOM 4308 O O . PHE A 1 539 ? 9.893 -16.017 28.652 1.00 34.34 539 PHE A O 1
ATOM 4315 N N . CYS A 1 540 ? 9.152 -17.853 27.612 1.00 34.44 540 CYS A N 1
ATOM 4316 C CA . CYS A 1 540 ? 7.757 -17.668 28.033 1.00 34.44 540 CYS A CA 1
ATOM 4317 C C . CYS A 1 540 ? 7.539 -18.059 29.503 1.00 34.44 540 CYS A C 1
ATOM 4319 O O . CYS A 1 540 ? 6.704 -17.454 30.173 1.00 34.44 540 CYS A O 1
ATOM 4321 N N . ASP A 1 541 ? 8.318 -19.021 30.000 1.00 32.91 541 ASP A N 1
ATOM 4322 C CA . ASP A 1 541 ? 8.201 -19.547 31.363 1.00 32.91 541 ASP A CA 1
ATOM 4323 C C . ASP A 1 541 ? 8.715 -18.530 32.409 1.00 32.91 541 ASP A C 1
ATOM 4325 O O . ASP A 1 541 ? 8.167 -18.420 33.505 1.00 32.91 541 ASP A O 1
ATOM 4329 N N . GLU A 1 542 ? 9.696 -17.689 32.055 1.00 34.12 542 GLU A N 1
ATOM 4330 C CA . GLU A 1 542 ? 10.187 -16.607 32.926 1.00 34.12 542 GLU A CA 1
ATOM 4331 C C . GLU A 1 542 ? 9.193 -15.437 33.041 1.00 34.12 542 GLU A C 1
ATOM 4333 O O . GLU A 1 542 ? 9.074 -14.828 34.106 1.00 34.12 542 GLU A O 1
ATOM 4338 N N . ALA A 1 543 ? 8.413 -15.149 31.992 1.00 33.72 543 ALA A N 1
ATOM 4339 C CA . ALA A 1 543 ? 7.357 -14.133 32.046 1.00 33.72 543 ALA A CA 1
ATOM 4340 C C . ALA A 1 543 ? 6.206 -14.550 32.981 1.00 33.72 543 ALA A C 1
ATOM 4342 O O . ALA A 1 543 ? 5.634 -13.698 33.662 1.00 33.72 543 ALA A O 1
ATOM 4343 N N . GLU A 1 544 ? 5.900 -15.851 33.061 1.00 34.59 544 GLU A N 1
ATOM 4344 C CA . GLU A 1 544 ? 4.941 -16.390 34.035 1.00 34.59 544 GLU A CA 1
ATOM 4345 C C . GLU A 1 544 ? 5.496 -16.333 35.476 1.00 34.59 544 GLU A C 1
ATOM 4347 O O . GLU A 1 544 ? 4.739 -16.030 36.398 1.00 34.59 544 GLU A O 1
ATOM 4352 N N . SER A 1 545 ? 6.814 -16.488 35.682 1.00 31.62 545 SER A N 1
ATOM 4353 C CA . SER A 1 545 ? 7.433 -16.386 37.021 1.00 31.62 545 SER A CA 1
ATOM 4354 C C . SER A 1 545 ? 7.439 -14.974 37.631 1.00 31.62 545 SER A C 1
ATOM 4356 O O . SER A 1 545 ? 7.479 -14.825 38.854 1.00 31.62 545 SER A O 1
ATOM 4358 N N . PHE A 1 546 ? 7.348 -13.920 36.812 1.00 30.62 546 PHE A N 1
ATOM 4359 C CA . PHE A 1 546 ? 7.317 -12.538 37.308 1.00 30.62 546 PHE A CA 1
ATOM 4360 C C . PHE A 1 546 ? 5.928 -12.126 37.820 1.00 30.62 546 PHE A C 1
ATOM 4362 O O . PHE A 1 546 ? 5.830 -11.321 38.742 1.00 30.62 546 P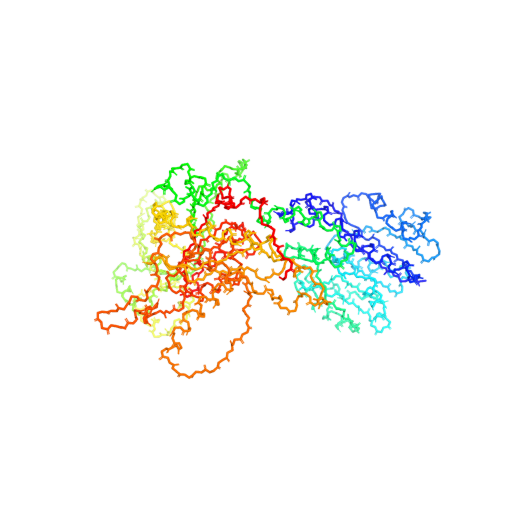HE A O 1
ATOM 4369 N N . VAL A 1 547 ? 4.850 -12.727 37.293 1.00 33.91 547 VAL A N 1
ATOM 4370 C CA . VAL A 1 547 ? 3.482 -12.537 37.821 1.00 33.91 547 VAL A CA 1
ATOM 4371 C C . VAL A 1 547 ? 3.365 -13.097 39.245 1.00 33.91 547 VAL A C 1
ATOM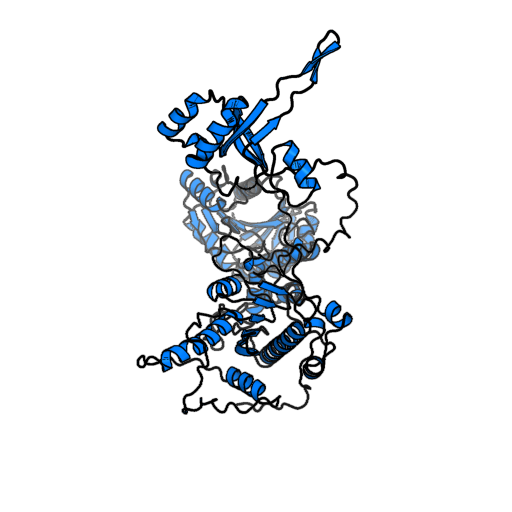 4373 O O . VAL A 1 547 ? 2.586 -12.590 40.044 1.00 33.91 547 VAL A O 1
ATOM 4376 N N . THR A 1 548 ? 4.178 -14.101 39.586 1.00 28.62 548 THR A N 1
ATOM 4377 C CA . THR A 1 548 ? 4.209 -14.713 40.923 1.00 28.62 548 THR A CA 1
ATOM 4378 C C . THR A 1 548 ? 5.158 -14.033 41.914 1.00 28.62 548 THR A C 1
ATOM 4380 O O . THR A 1 548 ? 5.150 -14.395 43.086 1.00 28.62 548 THR A O 1
ATOM 4383 N N . ALA A 1 549 ? 5.991 -13.085 41.470 1.00 27.28 549 ALA A N 1
ATOM 4384 C CA . ALA A 1 549 ? 7.065 -12.529 42.295 1.00 27.28 549 ALA A CA 1
ATOM 4385 C C . ALA A 1 549 ? 6.717 -11.196 42.980 1.00 27.28 549 ALA A C 1
ATOM 4387 O O . ALA A 1 549 ? 7.394 -10.833 43.938 1.00 27.28 549 ALA A O 1
ATOM 4388 N N . ASP A 1 550 ? 5.682 -10.481 42.523 1.00 25.84 550 ASP A N 1
ATOM 4389 C CA . ASP A 1 550 ? 5.409 -9.112 42.982 1.00 25.84 550 ASP A CA 1
ATOM 4390 C C . ASP A 1 550 ? 3.907 -8.858 43.196 1.00 25.84 550 ASP A C 1
ATOM 4392 O O . ASP A 1 550 ? 3.221 -8.170 42.440 1.00 25.84 550 ASP A O 1
ATOM 4396 N N . SER A 1 551 ? 3.349 -9.545 44.190 1.00 26.06 551 SER A N 1
ATOM 4397 C CA . SER A 1 551 ? 2.262 -9.087 45.069 1.00 26.06 551 SER A CA 1
ATOM 4398 C C . SER A 1 551 ? 1.817 -10.255 45.944 1.00 26.06 551 SER A C 1
ATOM 4400 O O . SER A 1 551 ? 1.738 -11.390 45.483 1.00 26.06 551 SER A O 1
ATOM 4402 N N . ASP A 1 552 ? 1.511 -9.963 47.205 1.00 26.75 552 ASP A N 1
ATOM 4403 C CA . ASP A 1 552 ? 0.828 -10.839 48.158 1.00 26.75 552 ASP A CA 1
ATOM 4404 C C . ASP A 1 552 ? -0.579 -11.243 47.654 1.00 26.75 552 ASP A C 1
ATOM 4406 O O . ASP A 1 552 ? -1.604 -10.850 48.214 1.00 26.75 552 ASP A O 1
ATOM 4410 N N . LEU A 1 553 ? -0.654 -12.010 46.566 1.00 28.50 553 LEU A N 1
ATOM 4411 C CA . LEU A 1 553 ? -1.848 -12.710 46.118 1.00 28.50 553 LEU A CA 1
ATOM 4412 C C . LEU A 1 553 ? -1.668 -14.181 46.472 1.00 28.50 553 LEU A C 1
ATOM 4414 O O . LEU A 1 553 ? -0.775 -14.847 45.956 1.00 28.50 553 LEU A O 1
ATOM 4418 N N . HIS A 1 554 ? -2.513 -14.628 47.399 1.00 25.69 554 HIS A N 1
ATOM 4419 C CA . HIS A 1 554 ? -2.667 -15.991 47.889 1.00 25.69 554 HIS A CA 1
ATOM 4420 C C . HIS A 1 554 ? -2.047 -17.060 46.986 1.00 25.69 554 HIS A C 1
ATOM 4422 O O . HIS A 1 554 ? -2.452 -17.242 45.838 1.00 25.69 554 HIS A O 1
ATOM 4428 N N . SER A 1 555 ? -1.103 -17.799 47.573 1.00 24.73 555 SER A N 1
ATOM 4429 C CA . SER A 1 555 ? -0.811 -19.190 47.248 1.00 24.73 555 SER A CA 1
ATOM 4430 C C . SER A 1 555 ? -2.015 -19.850 46.576 1.00 24.73 555 SER A C 1
ATOM 4432 O O . SER A 1 555 ? -3.058 -20.002 47.212 1.00 24.73 555 SER A O 1
ATOM 4434 N N . LEU A 1 556 ? -1.866 -20.217 45.300 1.00 32.69 556 LEU A N 1
ATOM 4435 C CA . LEU A 1 556 ? -2.772 -21.112 44.582 1.00 32.69 556 LEU A CA 1
ATOM 4436 C C . LEU A 1 556 ? -2.690 -22.506 45.225 1.00 32.69 556 LEU A C 1
ATOM 4438 O O . LEU A 1 556 ? -2.184 -23.463 44.647 1.00 32.69 556 LEU A O 1
ATOM 4442 N N . GLU A 1 557 ? -3.159 -22.606 46.463 1.00 30.47 557 GLU A N 1
ATOM 4443 C CA . GLU A 1 557 ? -3.776 -23.817 46.959 1.00 30.47 557 GLU A CA 1
ATOM 4444 C C . GLU A 1 557 ? -5.071 -23.953 46.160 1.00 30.47 557 GLU A C 1
ATOM 4446 O O . GLU A 1 557 ? -5.874 -23.022 46.083 1.00 30.47 557 GLU A O 1
ATOM 4451 N N . SER A 1 558 ? -5.241 -25.088 45.489 1.00 35.44 558 SER A N 1
ATOM 4452 C CA . SER A 1 558 ? -6.510 -25.468 44.883 1.00 35.44 558 SER A CA 1
ATOM 4453 C C . SER A 1 558 ? -7.618 -25.268 45.918 1.00 35.44 558 SER A C 1
ATOM 4455 O O . SER A 1 558 ? -7.631 -25.976 46.926 1.00 35.44 558 SER A O 1
ATOM 4457 N N . GLU A 1 559 ? -8.525 -24.308 45.707 1.00 36.75 559 GLU A N 1
ATOM 4458 C CA . GLU A 1 559 ? -9.711 -24.187 46.551 1.00 36.75 559 GLU A CA 1
ATOM 4459 C C . GLU A 1 559 ? -10.544 -25.453 46.352 1.00 36.75 559 GLU A C 1
ATOM 4461 O O . GLU A 1 559 ? -11.286 -25.591 45.375 1.00 36.75 559 GLU A O 1
ATOM 4466 N N . THR A 1 560 ? -10.370 -26.398 47.268 1.00 35.41 560 THR A N 1
ATOM 4467 C CA . THR A 1 560 ? -11.224 -27.566 47.385 1.00 35.41 560 THR A CA 1
ATOM 4468 C C . THR A 1 560 ? -12.558 -27.122 47.965 1.00 35.41 560 THR A C 1
ATOM 4470 O O . THR A 1 560 ? -12.595 -26.373 48.947 1.00 35.41 560 THR A O 1
ATOM 4473 N N . ASP A 1 561 ? -13.663 -27.573 47.381 1.00 41.72 561 ASP A N 1
ATOM 4474 C CA . ASP A 1 561 ? -14.964 -27.473 48.040 1.00 41.72 561 ASP A CA 1
ATOM 4475 C C . ASP A 1 561 ? -14.970 -28.250 49.377 1.00 41.72 561 ASP A C 1
ATOM 4477 O O . ASP A 1 561 ? -14.020 -28.953 49.730 1.00 41.72 561 ASP A O 1
ATOM 4481 N N . THR A 1 562 ? -16.043 -28.120 50.166 1.00 44.09 562 THR A N 1
ATOM 4482 C CA . THR A 1 562 ? -16.196 -28.799 51.471 1.00 44.09 562 THR A CA 1
ATOM 4483 C C . THR A 1 562 ? -16.132 -30.331 51.390 1.00 44.09 562 THR A C 1
ATOM 4485 O O . THR A 1 562 ? -16.154 -30.994 52.426 1.00 44.09 562 THR A O 1
AT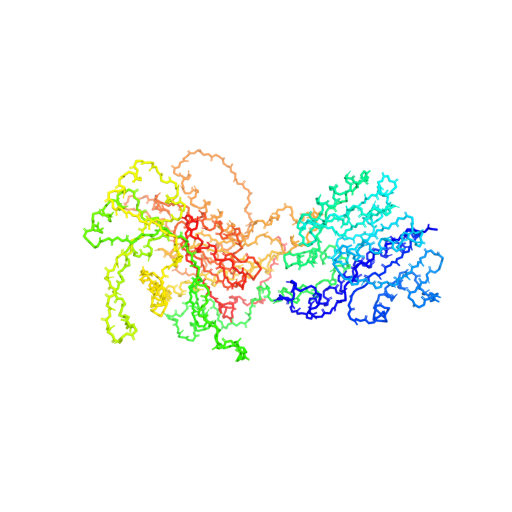OM 4488 N N . GLU A 1 563 ? -16.049 -30.884 50.178 1.00 47.25 563 GLU A N 1
ATOM 4489 C CA . GLU A 1 563 ? -15.957 -32.308 49.870 1.00 47.25 563 GLU A CA 1
ATOM 4490 C C . GLU A 1 563 ? -14.602 -32.720 49.254 1.00 47.25 563 GLU A C 1
ATOM 4492 O O . GLU A 1 563 ? -14.382 -33.912 49.040 1.00 47.25 563 GLU A O 1
ATOM 4497 N N . GLY A 1 564 ? -13.658 -31.792 49.041 1.00 38.47 564 GLY A N 1
ATOM 4498 C CA . GLY A 1 564 ? -12.307 -32.109 48.564 1.00 38.47 564 GLY A CA 1
ATOM 4499 C C . GLY A 1 564 ? -12.110 -32.097 47.041 1.00 38.47 564 GLY A C 1
ATOM 4500 O O . GLY A 1 564 ? -11.064 -32.550 46.581 1.00 38.47 564 GLY A O 1
ATOM 4501 N N . ASN A 1 565 ? -13.061 -31.595 46.249 1.00 42.81 565 ASN A N 1
ATOM 4502 C CA . ASN A 1 565 ? -12.934 -31.464 44.795 1.00 42.81 565 ASN A CA 1
ATOM 4503 C C . ASN A 1 565 ? -12.371 -30.094 44.386 1.00 42.81 565 ASN A C 1
ATOM 4505 O O . ASN A 1 565 ? -12.794 -29.051 44.887 1.00 42.81 565 ASN A O 1
ATOM 4509 N N . GLU A 1 566 ? -11.442 -30.098 43.425 1.00 44.94 566 GLU A N 1
ATOM 4510 C CA . GLU A 1 566 ? -10.878 -28.890 42.812 1.00 44.94 566 GLU A CA 1
ATOM 4511 C C . GLU A 1 566 ? -11.964 -28.082 42.079 1.00 44.94 566 GLU A C 1
ATOM 4513 O O . GLU A 1 566 ? -12.659 -28.607 41.202 1.00 44.94 566 GLU A O 1
ATOM 4518 N N . LYS A 1 567 ? -12.098 -26.784 42.390 1.00 41.72 567 LYS A N 1
ATOM 4519 C CA . LYS A 1 567 ? -12.980 -25.894 41.622 1.00 41.72 567 LYS A CA 1
ATOM 4520 C C . LYS A 1 567 ? -12.525 -25.781 40.154 1.00 41.72 567 LYS A C 1
ATOM 4522 O O . LYS A 1 567 ? -11.335 -25.609 39.882 1.00 41.72 567 LYS A O 1
ATOM 4527 N N . PRO A 1 568 ? -13.462 -25.794 39.190 1.00 46.28 568 PRO A N 1
ATOM 4528 C CA . PRO A 1 568 ? -13.150 -25.714 37.767 1.00 46.28 568 PRO A CA 1
ATOM 4529 C C . PRO A 1 568 ? -12.519 -24.362 37.375 1.00 46.28 568 PRO A C 1
ATOM 4531 O O . PRO A 1 568 ? -13.115 -23.310 37.594 1.00 46.28 568 PRO A O 1
ATOM 4534 N N . LEU A 1 569 ? -11.339 -24.382 36.730 1.00 51.66 569 LEU A N 1
ATOM 4535 C CA . LEU A 1 569 ? -10.617 -23.176 36.262 1.00 51.66 569 LEU A CA 1
ATOM 4536 C C . LEU A 1 569 ? -11.338 -22.441 35.107 1.00 51.66 569 LEU A C 1
ATOM 4538 O O . LEU A 1 569 ? -11.104 -21.260 34.845 1.00 51.66 569 LEU A O 1
ATOM 4542 N N . PHE A 1 570 ? -12.219 -23.143 34.389 1.00 55.81 570 PHE A N 1
ATOM 4543 C CA . PHE A 1 570 ? -13.067 -22.585 33.337 1.00 55.81 570 PHE A CA 1
ATOM 4544 C C . PHE A 1 570 ? -14.525 -23.004 33.570 1.00 55.81 570 PHE A C 1
ATOM 4546 O O . PHE A 1 570 ? -14.763 -24.179 33.855 1.00 55.81 570 PHE A O 1
ATOM 4553 N N . PRO A 1 571 ? -15.505 -22.095 33.391 1.00 58.94 571 PRO A N 1
ATOM 4554 C CA . PRO A 1 571 ? -16.919 -22.464 33.375 1.00 58.94 571 PRO A CA 1
ATOM 4555 C C . PRO A 1 571 ? -17.188 -23.561 32.335 1.00 58.94 571 PRO A C 1
ATOM 4557 O O . PRO A 1 571 ? -16.571 -23.547 31.267 1.00 58.94 571 PRO A O 1
ATOM 4560 N N . GLU A 1 572 ? -18.129 -24.475 32.592 1.00 55.78 572 GLU A N 1
ATOM 4561 C CA . GLU A 1 572 ? -18.514 -25.520 31.621 1.00 55.78 572 GLU A CA 1
ATOM 4562 C C . GLU A 1 572 ? -18.944 -24.924 30.263 1.00 55.78 572 GLU A C 1
ATOM 4564 O O . GLU A 1 572 ? -18.658 -25.490 29.204 1.00 55.78 572 GLU A O 1
ATOM 4569 N N . ASP A 1 573 ? -19.493 -23.707 30.293 1.00 59.81 573 ASP A N 1
ATOM 4570 C CA . ASP A 1 573 ? -19.938 -22.937 29.128 1.00 59.81 573 ASP A CA 1
ATOM 4571 C C . ASP A 1 573 ? -18.811 -22.156 28.421 1.00 59.81 573 ASP A C 1
ATOM 4573 O O . ASP A 1 573 ? -19.064 -21.400 27.478 1.00 59.81 573 ASP A O 1
ATOM 4577 N N . ALA A 1 574 ? -17.550 -22.301 28.850 1.00 62.50 574 ALA A N 1
ATOM 4578 C CA . ALA A 1 574 ? -16.424 -21.601 28.241 1.00 62.50 574 ALA A CA 1
ATOM 4579 C C . ALA A 1 574 ? -16.273 -21.988 26.757 1.00 62.50 574 ALA A C 1
ATOM 4581 O O . ALA A 1 574 ? -15.961 -23.133 26.387 1.00 62.50 574 ALA A O 1
ATOM 4582 N N . TYR A 1 575 ? -16.481 -20.991 25.896 1.00 69.69 575 TYR A N 1
ATOM 4583 C CA . TYR A 1 575 ? -16.434 -21.116 24.447 1.00 69.69 575 TYR A CA 1
ATOM 4584 C C . TYR A 1 575 ? -15.466 -20.091 23.848 1.00 69.69 575 TYR A C 1
ATOM 4586 O O . TYR A 1 575 ? -15.709 -18.884 23.899 1.00 69.69 575 TYR A O 1
ATOM 4594 N N . MET A 1 576 ? -14.377 -20.583 23.249 1.00 79.50 576 MET A N 1
ATOM 4595 C CA . MET A 1 576 ? -13.308 -19.763 22.656 1.00 79.50 576 MET A CA 1
ATOM 4596 C C . MET A 1 576 ? -12.781 -18.693 23.634 1.00 79.50 576 MET A C 1
ATOM 4598 O O . MET A 1 576 ? -12.577 -18.998 24.808 1.00 79.50 576 MET A O 1
ATOM 4602 N N . CYS A 1 577 ? -12.570 -17.459 23.170 1.00 85.12 577 CYS A N 1
ATOM 4603 C CA . CYS A 1 577 ? -12.118 -16.330 23.983 1.00 85.12 577 CYS A CA 1
ATOM 4604 C C . CYS A 1 577 ? -13.282 -15.386 24.347 1.00 85.12 577 CYS A C 1
ATOM 4606 O O . CYS A 1 577 ? -13.090 -14.179 24.511 1.00 85.12 577 CYS A O 1
ATOM 4608 N N . THR A 1 578 ? -14.505 -15.923 24.449 1.00 85.62 578 THR A N 1
ATOM 4609 C CA . THR A 1 578 ? -15.707 -15.124 24.726 1.00 85.62 578 THR A CA 1
ATOM 4610 C C . THR A 1 578 ? -15.590 -14.411 26.073 1.00 85.62 578 THR A C 1
ATOM 4612 O O . THR A 1 578 ? -15.231 -15.018 27.080 1.00 85.62 578 THR A O 1
ATOM 4615 N N . GLY A 1 579 ? -15.898 -13.112 26.094 1.00 84.56 579 GLY A N 1
ATOM 4616 C CA . GLY A 1 579 ? -15.854 -12.297 27.312 1.00 84.56 579 GLY A CA 1
ATOM 4617 C C . GLY A 1 579 ? -14.460 -11.800 27.711 1.00 84.56 579 GLY A C 1
ATOM 4618 O O . GLY A 1 579 ? -14.361 -11.081 28.701 1.00 84.56 579 GLY A O 1
ATOM 4619 N N . MET A 1 580 ? -13.407 -12.148 26.962 1.00 90.19 580 MET A N 1
ATOM 4620 C CA . MET A 1 580 ? -12.036 -11.711 27.240 1.00 90.19 580 MET A CA 1
ATOM 4621 C C . MET A 1 580 ? -11.732 -10.340 26.633 1.00 90.19 580 MET A C 1
ATOM 4623 O O . MET A 1 580 ? -12.188 -10.018 25.529 1.00 90.19 580 MET A O 1
ATOM 4627 N N . ASP A 1 581 ? -10.903 -9.581 27.341 1.00 95.12 581 ASP A N 1
ATOM 4628 C CA . ASP A 1 581 ? -10.299 -8.341 26.871 1.00 95.12 581 ASP A CA 1
ATOM 4629 C C . ASP A 1 581 ? -8.881 -8.623 26.367 1.00 95.12 581 ASP A C 1
ATOM 4631 O O . ASP A 1 581 ? -8.112 -9.347 27.006 1.00 95.12 581 ASP A O 1
ATOM 4635 N N . VAL A 1 582 ? -8.529 -8.049 25.219 1.00 96.69 582 VAL A N 1
ATOM 4636 C CA . VAL A 1 582 ? -7.207 -8.192 24.603 1.00 96.69 582 VAL A CA 1
ATOM 4637 C C . VAL A 1 582 ? -6.461 -6.874 24.689 1.00 96.69 582 VAL A C 1
ATOM 4639 O O . VAL A 1 582 ? -6.902 -5.877 24.131 1.00 96.69 582 VAL A O 1
ATOM 4642 N N . TYR A 1 583 ? -5.310 -6.881 25.342 1.00 95.44 583 TYR A N 1
ATOM 4643 C CA . TYR A 1 583 ? -4.384 -5.760 25.427 1.00 95.44 583 TYR A CA 1
ATOM 4644 C C . TYR A 1 583 ? -3.271 -5.985 24.419 1.00 95.44 583 TYR A C 1
ATOM 4646 O O . TYR A 1 583 ? -2.725 -7.082 24.350 1.00 95.44 583 TYR A O 1
ATOM 4654 N N . THR A 1 584 ? -2.919 -4.981 23.627 1.00 94.38 584 THR A N 1
ATOM 4655 C CA . THR A 1 584 ? -1.793 -5.090 22.700 1.00 94.38 584 THR A CA 1
ATOM 4656 C C . THR A 1 584 ? -1.041 -3.776 22.582 1.00 94.38 584 THR A C 1
ATOM 4658 O O . THR A 1 584 ? -1.631 -2.698 22.622 1.00 94.38 584 THR A O 1
ATOM 4661 N N . THR A 1 585 ? 0.281 -3.853 22.451 1.00 90.38 585 THR A N 1
ATOM 4662 C CA . THR A 1 585 ? 1.103 -2.645 22.337 1.00 90.38 585 THR A CA 1
ATOM 4663 C C . THR A 1 585 ? 0.838 -1.916 21.019 1.00 90.38 585 THR A C 1
ATOM 4665 O O . THR A 1 585 ? 0.698 -0.694 21.021 1.00 90.38 585 THR A O 1
ATOM 4668 N N . ARG A 1 586 ? 0.667 -2.659 19.917 1.00 88.31 586 ARG A N 1
ATOM 4669 C CA . ARG A 1 586 ? 0.414 -2.141 18.563 1.00 88.31 586 ARG A CA 1
ATOM 4670 C C . ARG A 1 586 ? -0.985 -2.491 18.078 1.00 88.31 586 ARG A C 1
ATOM 4672 O O . ARG A 1 586 ? -1.474 -3.584 18.340 1.00 88.31 586 ARG A O 1
ATOM 4679 N N . GLU A 1 587 ? -1.593 -1.624 17.277 1.00 90.81 587 GLU A N 1
ATOM 4680 C CA . GLU A 1 587 ? -2.819 -1.960 16.553 1.00 90.81 587 GLU A CA 1
ATOM 4681 C C . GLU A 1 587 ? -2.623 -3.237 15.700 1.00 90.81 587 GLU A C 1
ATOM 4683 O O . GLU A 1 587 ? -1.720 -3.286 14.850 1.00 90.81 587 GLU A O 1
ATOM 4688 N N . PRO A 1 588 ? -3.466 -4.272 15.887 1.00 91.75 588 PRO A N 1
ATOM 4689 C CA . PRO A 1 588 ? -3.364 -5.507 15.126 1.00 91.75 588 PRO A CA 1
ATOM 4690 C C . PRO A 1 588 ? -3.597 -5.278 13.629 1.00 91.75 588 PRO A C 1
ATOM 4692 O O . PRO A 1 588 ? -4.430 -4.463 13.222 1.00 91.75 588 PRO A O 1
ATOM 4695 N N . CYS A 1 589 ? -2.900 -6.047 12.791 1.00 89.12 589 CYS A N 1
ATOM 4696 C CA . CYS A 1 589 ? -3.161 -6.036 11.354 1.00 89.12 589 CYS A CA 1
ATOM 4697 C C . CYS A 1 589 ? -4.517 -6.680 11.013 1.00 89.12 589 CYS A C 1
ATOM 4699 O O . CYS A 1 589 ? -5.141 -7.317 11.866 1.00 89.12 589 CYS A O 1
ATOM 4701 N N . LEU A 1 590 ? -4.959 -6.580 9.756 1.00 88.25 590 LEU A N 1
ATOM 4702 C CA . LEU A 1 590 ? -6.225 -7.174 9.294 1.00 88.25 590 LEU A CA 1
ATOM 4703 C C . LEU A 1 590 ? -6.370 -8.669 9.617 1.00 88.25 590 LEU A C 1
ATOM 4705 O O . LEU A 1 590 ? -7.428 -9.087 10.086 1.00 88.25 590 LEU A O 1
ATOM 4709 N N . MET A 1 591 ? -5.309 -9.463 9.432 1.00 92.38 591 MET A N 1
ATOM 4710 C CA . MET A 1 591 ? -5.316 -10.892 9.774 1.00 92.38 591 MET A CA 1
ATOM 4711 C C . MET A 1 591 ? -5.602 -11.102 11.265 1.00 92.38 591 MET A C 1
ATOM 4713 O O . MET A 1 591 ? -6.491 -11.870 11.628 1.00 92.38 591 MET A O 1
ATOM 4717 N N . CYS A 1 592 ? -4.878 -10.391 12.132 1.00 94.38 592 CYS A N 1
ATOM 4718 C CA . CYS A 1 592 ? -5.062 -10.486 13.576 1.00 94.38 592 CYS A CA 1
ATOM 4719 C C . CYS A 1 592 ? -6.442 -9.979 14.011 1.00 94.38 592 CYS A C 1
ATOM 4721 O O . CYS A 1 592 ? -7.064 -10.584 14.877 1.00 94.38 592 CYS A O 1
ATOM 4723 N N . CYS A 1 593 ? -6.957 -8.917 13.386 1.00 93.62 593 CYS A N 1
ATOM 4724 C CA . CYS A 1 593 ? -8.306 -8.416 13.647 1.00 93.62 593 CYS A CA 1
ATOM 4725 C C . CYS A 1 593 ? -9.370 -9.459 13.292 1.00 93.62 593 CYS A C 1
ATOM 4727 O O . CYS A 1 593 ? -10.269 -9.714 14.091 1.00 93.62 593 CYS A O 1
ATOM 4729 N N . MET A 1 594 ? -9.248 -10.113 12.134 1.00 94.06 594 MET A N 1
ATOM 4730 C CA . MET A 1 594 ? -10.169 -11.180 11.742 1.00 94.06 594 MET A CA 1
ATOM 4731 C C . MET A 1 594 ? -10.057 -12.396 12.675 1.00 94.06 594 MET A C 1
ATOM 4733 O O . MET A 1 594 ? -11.069 -12.985 13.051 1.00 94.06 594 MET A O 1
ATOM 4737 N N . ALA A 1 595 ? -8.848 -12.737 13.130 1.00 94.81 595 ALA A N 1
ATOM 4738 C CA . ALA A 1 595 ? -8.649 -13.785 14.129 1.00 94.81 595 ALA A CA 1
ATOM 4739 C C . ALA A 1 595 ? -9.349 -13.456 15.462 1.00 94.81 595 ALA A C 1
ATOM 4741 O O . ALA A 1 595 ? -9.969 -14.333 16.059 1.00 94.81 595 ALA A O 1
ATOM 4742 N N . LEU A 1 596 ? -9.334 -12.191 15.893 1.00 95.12 596 LEU A N 1
ATOM 4743 C CA . LEU A 1 596 ? -10.059 -11.725 17.082 1.00 95.12 596 LEU A CA 1
ATOM 4744 C C . LEU A 1 596 ? -11.586 -11.811 16.912 1.00 95.12 596 LEU A C 1
ATOM 4746 O O . LEU A 1 596 ? -12.279 -12.206 17.853 1.00 95.12 596 LEU A O 1
ATOM 4750 N N . VAL A 1 597 ? -12.113 -11.529 15.711 1.00 92.75 597 VAL A N 1
ATOM 4751 C CA . VAL A 1 597 ? -13.532 -11.770 15.374 1.00 92.75 597 VAL A CA 1
ATOM 4752 C C . VAL A 1 597 ? -13.875 -13.251 15.531 1.00 92.75 597 VAL A C 1
ATOM 4754 O O . VAL A 1 597 ? -14.869 -13.590 16.174 1.00 92.75 597 VAL A O 1
ATOM 4757 N N . HIS A 1 598 ? -13.041 -14.141 14.989 1.00 92.06 598 HIS A N 1
ATOM 4758 C CA . HIS A 1 598 ? -13.237 -15.586 15.111 1.00 92.06 598 HIS A CA 1
ATOM 4759 C C . HIS A 1 598 ? -13.132 -16.077 16.558 1.00 92.06 598 HIS A C 1
ATOM 4761 O O . HIS A 1 598 ? -13.925 -16.923 16.961 1.00 92.06 598 HIS A O 1
ATOM 4767 N N . ALA A 1 599 ? -12.221 -15.510 17.350 1.00 90.69 599 ALA A N 1
ATOM 4768 C CA . ALA A 1 599 ? -12.048 -15.835 18.764 1.00 90.69 599 ALA A CA 1
ATOM 4769 C C . ALA A 1 599 ? -13.184 -15.307 19.666 1.00 90.69 599 ALA A C 1
ATOM 4771 O O . ALA A 1 599 ? -13.270 -15.711 20.827 1.00 90.69 599 ALA A O 1
ATOM 4772 N N . ARG A 1 600 ? -14.067 -14.445 19.137 1.00 91.44 600 ARG A N 1
ATOM 4773 C CA . ARG A 1 600 ? -15.210 -13.826 19.833 1.00 91.44 600 ARG A CA 1
ATOM 4774 C C . ARG A 1 600 ? -14.837 -13.006 21.068 1.00 91.44 600 ARG A C 1
ATOM 4776 O O . ARG A 1 600 ? -15.558 -13.002 22.066 1.00 91.44 600 ARG A O 1
ATOM 4783 N N . VAL A 1 601 ? -13.720 -12.288 20.996 1.00 93.75 601 VAL A N 1
ATOM 4784 C CA . VAL A 1 601 ? -13.275 -11.412 22.091 1.00 93.75 601 VAL A CA 1
ATOM 4785 C C . VAL A 1 601 ? -14.300 -10.311 22.378 1.00 93.75 601 VAL A C 1
ATOM 4787 O O . VAL A 1 601 ? -15.074 -9.931 21.498 1.00 93.75 601 VAL A O 1
ATOM 4790 N N . LYS A 1 602 ? -14.316 -9.797 23.610 1.00 92.94 602 LYS A N 1
ATOM 4791 C CA . LYS A 1 602 ? -15.239 -8.736 24.039 1.00 92.94 602 LYS A CA 1
ATOM 4792 C C . LYS A 1 602 ? -14.729 -7.355 23.639 1.00 92.94 602 LYS A C 1
ATOM 4794 O O . LYS A 1 602 ? -15.479 -6.552 23.082 1.00 92.94 602 LYS A O 1
ATOM 4799 N N . ARG A 1 603 ? -13.459 -7.079 23.938 1.00 94.50 603 ARG A N 1
ATOM 4800 C CA . ARG A 1 603 ? -12.841 -5.765 23.751 1.00 94.50 603 ARG A CA 1
ATOM 4801 C C . ARG A 1 603 ? -11.365 -5.892 23.398 1.00 94.50 603 ARG A C 1
ATOM 4803 O O . ARG A 1 603 ? -10.689 -6.794 23.881 1.00 94.50 603 ARG A O 1
ATOM 4810 N N . VAL A 1 604 ? -10.867 -4.966 22.589 1.00 96.50 604 VAL A N 1
ATOM 4811 C CA . VAL A 1 604 ? -9.446 -4.808 22.272 1.00 96.50 604 VAL A CA 1
ATOM 4812 C C . VAL A 1 604 ? -8.984 -3.429 22.732 1.00 96.50 604 VAL A C 1
ATOM 4814 O O . VAL A 1 604 ? -9.612 -2.420 22.413 1.00 96.50 604 VAL A O 1
ATOM 4817 N N . ILE A 1 605 ? -7.890 -3.386 23.482 1.00 95.88 605 ILE A N 1
ATOM 4818 C CA . ILE A 1 605 ? -7.232 -2.177 23.958 1.00 95.88 605 ILE A CA 1
ATOM 4819 C C . ILE A 1 605 ? -5.854 -2.115 23.301 1.00 95.88 605 ILE A C 1
ATOM 4821 O O . ILE A 1 605 ? -5.057 -3.039 23.469 1.00 95.88 605 ILE A O 1
ATOM 4825 N N . PHE A 1 606 ? -5.563 -1.041 22.567 1.00 94.12 606 PHE A N 1
ATOM 4826 C CA . PHE A 1 606 ? -4.253 -0.849 21.937 1.00 94.12 606 PHE A CA 1
ATOM 4827 C C . PHE A 1 606 ? -3.682 0.550 22.168 1.00 94.12 606 PHE A C 1
ATOM 4829 O O . PHE A 1 606 ? -4.429 1.489 22.455 1.00 94.12 606 PHE A O 1
ATOM 4836 N N . VAL A 1 607 ? -2.357 0.679 22.048 1.00 89.31 607 VAL A N 1
ATOM 4837 C CA . VAL A 1 607 ? -1.645 1.948 22.273 1.00 89.31 607 VAL A CA 1
ATOM 4838 C C . VAL A 1 607 ? -1.216 2.593 20.967 1.00 89.31 607 VAL A C 1
ATOM 4840 O O . VAL A 1 607 ? -1.770 3.627 20.622 1.00 89.31 607 VAL A O 1
ATOM 4843 N N . SER A 1 608 ? -0.284 2.002 20.216 1.00 85.50 608 SER A N 1
ATOM 4844 C CA . SER A 1 608 ? 0.236 2.673 19.020 1.00 85.50 608 SER A CA 1
ATOM 4845 C C . SER A 1 608 ? -0.517 2.230 17.761 1.00 85.50 608 SER A C 1
ATOM 4847 O O . SER A 1 608 ? -0.655 1.024 17.519 1.00 85.50 608 SER A O 1
ATOM 4849 N N . PRO A 1 609 ? -1.005 3.168 16.931 1.00 83.38 609 PRO A N 1
ATOM 4850 C CA . PRO A 1 609 ? -1.710 2.842 15.699 1.00 83.38 609 PRO A CA 1
ATOM 4851 C C . PRO A 1 609 ? -0.773 2.213 14.666 1.00 83.38 609 PRO A C 1
ATOM 4853 O O . PRO A 1 609 ? 0.399 2.567 14.562 1.00 83.38 609 PRO A O 1
ATOM 4856 N N . ASN A 1 610 ? -1.311 1.308 13.853 1.00 78.31 610 ASN A N 1
ATOM 4857 C CA . ASN A 1 610 ? -0.598 0.705 12.735 1.00 78.31 610 ASN A CA 1
ATOM 4858 C C . ASN A 1 610 ? -1.025 1.435 11.461 1.00 78.31 610 ASN A C 1
ATOM 4860 O O . ASN A 1 610 ? -2.062 1.130 10.872 1.00 78.31 610 ASN A O 1
ATOM 4864 N N . LYS A 1 611 ? -0.235 2.439 11.064 1.00 68.94 611 LYS A N 1
ATOM 4865 C CA . LYS A 1 611 ? -0.602 3.401 10.012 1.00 68.94 611 LYS A CA 1
ATOM 4866 C C . LYS A 1 611 ? -0.868 2.746 8.656 1.00 68.94 611 LYS A C 1
ATOM 4868 O O . LYS A 1 611 ? -1.735 3.222 7.926 1.00 68.94 611 LYS A O 1
ATOM 4873 N N . CYS A 1 612 ? -0.132 1.680 8.348 1.00 62.88 612 CYS A N 1
ATOM 4874 C CA . CYS A 1 612 ? -0.167 1.022 7.045 1.00 62.88 612 CYS A CA 1
ATOM 4875 C C . CYS A 1 612 ? -1.170 -0.137 6.999 1.00 62.88 612 CYS A C 1
ATOM 4877 O O . CYS A 1 612 ? -1.938 -0.246 6.050 1.00 62.88 612 CYS A O 1
ATOM 4879 N N . PHE A 1 613 ? -1.194 -0.989 8.031 1.00 73.50 613 PHE A N 1
ATOM 4880 C CA . PHE A 1 613 ? -1.912 -2.273 7.975 1.00 73.50 613 PHE A CA 1
ATOM 4881 C C . PHE A 1 613 ? -2.917 -2.486 9.114 1.00 73.50 613 PHE A C 1
ATOM 4883 O O . PHE A 1 613 ? -3.428 -3.597 9.274 1.00 73.50 613 PHE A O 1
ATOM 4890 N N . GLY A 1 614 ? -3.185 -1.456 9.922 1.00 81.50 614 GLY A N 1
ATOM 4891 C CA . GLY A 1 614 ? -4.112 -1.511 11.051 1.00 81.50 614 GLY A CA 1
ATOM 4892 C C . GLY A 1 614 ? -5.541 -1.854 10.634 1.00 81.50 614 GLY A C 1
ATOM 4893 O O . GLY A 1 614 ? -6.111 -1.238 9.730 1.00 81.50 614 GLY A O 1
ATOM 4894 N N . GLY A 1 615 ? -6.120 -2.858 11.296 1.00 84.81 615 GLY A N 1
ATOM 4895 C CA . GLY A 1 615 ? -7.479 -3.330 11.024 1.00 84.81 615 GLY A CA 1
ATOM 4896 C C . GLY A 1 615 ? -8.550 -2.793 11.976 1.00 84.81 615 GLY A C 1
ATOM 4897 O O . GLY A 1 615 ? -9.689 -3.259 11.900 1.00 84.81 615 GLY A O 1
ATOM 4898 N N . LEU A 1 616 ? -8.209 -1.859 12.875 1.00 87.12 616 LEU A N 1
ATOM 4899 C CA . LEU A 1 616 ? -9.140 -1.294 13.858 1.00 87.12 616 LEU A CA 1
ATOM 4900 C C . LEU A 1 616 ? -9.430 0.199 13.647 1.00 87.12 616 LEU A C 1
ATOM 4902 O O . LEU A 1 616 ? -10.310 0.734 14.314 1.00 87.12 616 LEU A O 1
ATOM 4906 N N . GLY A 1 617 ? -8.743 0.879 12.728 1.00 76.06 617 GLY A N 1
ATOM 4907 C CA . GLY A 1 617 ? -8.966 2.296 12.429 1.00 76.06 617 GLY A CA 1
ATOM 4908 C C . GLY A 1 617 ? -8.134 3.252 13.285 1.00 76.06 617 GLY A C 1
ATOM 4909 O O . GLY A 1 617 ? -8.563 4.382 13.528 1.00 76.06 617 GLY A O 1
ATOM 4910 N N . GLY A 1 618 ? -6.967 2.817 13.772 1.00 67.69 618 GLY A N 1
ATOM 4911 C CA . GLY A 1 618 ? -6.025 3.685 14.483 1.00 67.69 618 GLY A CA 1
ATOM 4912 C C . GLY A 1 618 ? -5.315 4.695 13.571 1.00 67.69 618 GLY A C 1
ATOM 4913 O O . GLY A 1 618 ? -5.036 5.812 14.016 1.00 67.69 618 GLY A O 1
ATOM 4914 N N . GLY A 1 619 ? -5.068 4.332 12.304 1.00 62.91 619 GLY A N 1
ATOM 4915 C CA . GLY A 1 619 ? -4.423 5.167 11.277 1.00 62.91 619 GLY A CA 1
ATOM 4916 C C . GLY A 1 619 ? -5.382 5.848 10.275 1.00 62.91 619 GLY A C 1
ATOM 4917 O O . GLY A 1 619 ? -6.559 5.499 10.206 1.00 62.91 619 GLY A O 1
ATOM 4918 N N . PRO A 1 620 ? -4.891 6.794 9.442 1.00 52.47 620 PRO A N 1
ATOM 4919 C CA . PRO A 1 620 ? -5.706 7.585 8.502 1.00 52.47 620 PRO A CA 1
ATOM 4920 C C . PRO A 1 620 ? -6.353 6.770 7.367 1.00 52.47 620 PRO A C 1
ATOM 4922 O O . PRO A 1 620 ? -7.335 7.221 6.783 1.00 52.47 620 PRO A O 1
ATOM 4925 N N . LYS A 1 621 ? -5.821 5.578 7.065 1.00 51.94 621 LYS A N 1
ATOM 4926 C CA . LYS A 1 621 ? -6.396 4.600 6.122 1.00 51.94 621 LYS A CA 1
ATOM 4927 C C . LYS A 1 621 ? -6.873 3.311 6.809 1.00 51.94 621 LYS A C 1
ATOM 4929 O O . LYS A 1 621 ? -7.206 2.346 6.128 1.00 51.94 621 LYS A O 1
ATOM 4934 N N . GLY A 1 622 ? -6.878 3.273 8.145 1.00 61.41 622 GLY A N 1
ATOM 4935 C CA . GLY A 1 622 ? -7.205 2.067 8.901 1.00 61.41 622 GLY A CA 1
ATOM 4936 C C . GLY A 1 622 ? -8.656 1.643 8.679 1.00 61.41 622 GLY A C 1
ATOM 4937 O O . GLY A 1 622 ? -9.581 2.447 8.814 1.00 61.41 622 GLY A O 1
ATOM 4938 N N . ILE A 1 623 ? -8.858 0.371 8.350 1.00 72.38 623 ILE A N 1
ATOM 4939 C CA . ILE A 1 623 ? -10.193 -0.221 8.215 1.00 72.38 623 ILE A CA 1
ATOM 4940 C C . ILE A 1 623 ? -10.759 -0.415 9.625 1.00 72.38 623 ILE A C 1
ATOM 4942 O O . ILE A 1 623 ? -10.037 -0.833 10.517 1.00 72.38 623 ILE A O 1
ATOM 4946 N N . GLN A 1 624 ? -12.044 -0.141 9.850 1.00 85.38 624 GLN A N 1
ATOM 4947 C CA . GLN A 1 624 ? -12.714 -0.436 11.125 1.00 85.38 624 GLN A CA 1
ATOM 4948 C C . GLN A 1 624 ? -13.399 -1.801 11.043 1.00 85.38 624 GLN A C 1
ATOM 4950 O O . GLN A 1 624 ? -14.627 -1.891 10.975 1.00 85.38 624 GLN A O 1
ATOM 4955 N N . LEU A 1 625 ? -12.604 -2.876 10.988 1.00 86.25 625 LEU A N 1
ATOM 4956 C CA . LEU A 1 625 ? -13.119 -4.227 10.738 1.00 86.25 625 LEU A CA 1
ATOM 4957 C C . LEU A 1 625 ? -14.159 -4.635 11.790 1.00 86.25 625 LEU A C 1
ATOM 4959 O O . LEU A 1 625 ? -15.184 -5.216 11.449 1.00 86.25 625 LEU A O 1
ATOM 4963 N N . HIS A 1 626 ? -13.960 -4.238 13.049 1.00 83.44 626 HIS A N 1
ATOM 4964 C CA . HIS A 1 626 ? -14.874 -4.490 14.170 1.00 83.44 626 HIS A CA 1
ATOM 4965 C C . HIS A 1 626 ? -16.261 -3.836 14.037 1.00 83.44 626 HIS A C 1
ATOM 4967 O O . HIS A 1 626 ? -17.157 -4.170 14.810 1.00 83.44 626 HIS A O 1
ATOM 4973 N N . LYS A 1 627 ? -16.456 -2.918 13.078 1.00 80.25 627 LYS A N 1
ATOM 4974 C CA . LYS A 1 627 ? -17.734 -2.239 12.785 1.00 80.25 627 LYS A CA 1
ATOM 4975 C C . LYS A 1 627 ? -18.417 -2.741 11.511 1.00 80.25 627 LYS A C 1
ATOM 4977 O O . LYS A 1 627 ? -19.510 -2.275 11.187 1.00 80.25 627 LYS A O 1
ATOM 4982 N N . LEU A 1 628 ? -17.788 -3.641 10.756 1.00 77.88 628 LEU A N 1
ATOM 4983 C CA . LEU A 1 628 ? -18.329 -4.094 9.480 1.00 77.88 628 LEU A CA 1
ATOM 4984 C C . LEU A 1 628 ? -19.581 -4.956 9.708 1.00 77.88 628 LEU A C 1
ATOM 4986 O O . LEU A 1 628 ? -19.481 -6.108 10.123 1.00 77.88 628 LEU A O 1
ATOM 4990 N N . GLY A 1 629 ? -20.759 -4.419 9.374 1.00 69.88 629 GLY A N 1
ATOM 4991 C CA . GLY A 1 629 ? -22.052 -5.065 9.650 1.00 69.88 629 GLY A CA 1
ATOM 4992 C C . GLY A 1 629 ? -22.291 -6.409 8.946 1.00 69.88 629 GLY A C 1
ATOM 4993 O O . GLY A 1 629 ? -23.216 -7.127 9.309 1.00 69.88 629 GLY A O 1
ATOM 4994 N N . ALA A 1 630 ? -21.462 -6.768 7.960 1.00 74.25 630 ALA A N 1
ATOM 4995 C CA . ALA A 1 630 ? -21.485 -8.084 7.318 1.00 74.25 630 ALA A CA 1
ATOM 4996 C C . ALA A 1 630 ? -20.850 -9.196 8.180 1.00 74.25 630 ALA A C 1
ATOM 4998 O O . ALA A 1 630 ? -20.971 -10.374 7.845 1.00 74.25 630 ALA A O 1
ATOM 4999 N N . LEU A 1 631 ? -20.146 -8.847 9.262 1.00 78.56 631 LEU A N 1
ATOM 5000 C CA . LEU A 1 631 ? -19.493 -9.814 10.141 1.00 78.56 631 LEU A CA 1
ATOM 5001 C C . LEU A 1 631 ? -20.448 -10.346 11.214 1.00 78.56 631 LEU A C 1
ATOM 5003 O O . LEU A 1 631 ? -21.285 -9.630 11.751 1.00 78.56 631 LEU A O 1
ATOM 5007 N N . ASN A 1 632 ? -20.257 -11.612 11.584 1.00 76.00 632 ASN A N 1
ATOM 5008 C CA . ASN A 1 632 ? -21.116 -12.305 12.550 1.00 76.00 632 ASN A CA 1
ATOM 5009 C C . ASN A 1 632 ? -20.801 -11.987 14.023 1.00 76.00 632 ASN A C 1
ATOM 5011 O O . ASN A 1 632 ? -21.580 -12.347 14.901 1.00 76.00 632 ASN A O 1
ATOM 5015 N N . HIS A 1 633 ? -19.649 -11.377 14.312 1.00 86.19 633 HIS A N 1
ATOM 5016 C CA . HIS A 1 633 ? -19.232 -10.990 15.663 1.00 86.19 633 HIS A CA 1
ATOM 5017 C C . HIS A 1 633 ? -18.583 -9.612 15.626 1.00 86.19 633 HIS A C 1
ATOM 5019 O O . HIS A 1 633 ? -17.877 -9.293 14.669 1.00 86.19 633 HIS A O 1
ATOM 5025 N N . HIS A 1 634 ? -18.835 -8.797 16.646 1.00 87.50 634 HIS A N 1
ATOM 5026 C CA . HIS A 1 634 ? -18.284 -7.451 16.795 1.00 87.50 634 HIS A CA 1
ATOM 5027 C C . HIS A 1 634 ? -17.721 -7.311 18.208 1.00 87.50 634 HIS A C 1
ATOM 5029 O O . HIS A 1 634 ? -18.220 -7.932 19.147 1.00 87.50 634 HIS A O 1
ATOM 5035 N N . PHE A 1 635 ? -16.688 -6.492 18.354 1.00 91.88 635 PHE A N 1
ATOM 5036 C CA . PHE A 1 635 ? -16.047 -6.229 19.635 1.00 91.88 635 PHE A CA 1
ATOM 5037 C C . PHE A 1 635 ? -15.736 -4.748 19.777 1.00 91.88 635 PHE A C 1
ATOM 5039 O O . PHE A 1 635 ? -15.642 -4.007 18.795 1.00 91.88 635 PHE A O 1
ATOM 5046 N N . ASP A 1 636 ? -15.576 -4.318 21.019 1.00 92.19 636 ASP A N 1
ATOM 5047 C CA . ASP A 1 636 ? -15.297 -2.924 21.316 1.00 92.19 636 ASP A CA 1
ATOM 5048 C C . ASP A 1 636 ? -13.802 -2.624 21.199 1.00 92.19 636 ASP A C 1
ATOM 5050 O O . ASP A 1 636 ? -12.967 -3.482 21.478 1.00 92.19 636 ASP A O 1
ATOM 5054 N N . VAL A 1 637 ? -13.445 -1.401 20.810 1.00 93.62 637 VAL A N 1
ATOM 5055 C CA . VAL A 1 637 ? -12.041 -1.015 20.623 1.00 93.62 637 VAL A CA 1
ATOM 5056 C C . VAL A 1 637 ? -11.738 0.274 21.366 1.00 93.62 637 VAL A C 1
ATOM 5058 O O . VAL A 1 637 ? -12.309 1.318 21.047 1.00 93.62 637 VAL A O 1
ATOM 5061 N N . LEU A 1 638 ? -10.815 0.204 22.324 1.00 93.12 638 LEU A N 1
ATOM 5062 C CA . LEU A 1 638 ? -10.310 1.348 23.078 1.00 93.12 638 LEU A CA 1
ATOM 5063 C C . LEU A 1 638 ? -8.866 1.650 22.657 1.00 93.12 638 LEU A C 1
ATOM 5065 O O . LEU A 1 638 ? -8.001 0.781 22.703 1.00 93.12 638 LEU A O 1
ATOM 5069 N N . HIS A 1 639 ? -8.599 2.891 22.269 1.00 91.94 639 HIS A N 1
ATOM 5070 C CA . HIS A 1 639 ? -7.258 3.362 21.931 1.00 91.94 639 HIS A CA 1
ATOM 5071 C C . HIS A 1 639 ? -6.722 4.275 23.031 1.00 91.94 639 HIS A C 1
ATOM 5073 O O . HIS A 1 639 ? -7.361 5.278 23.355 1.00 91.94 639 HIS A O 1
ATOM 5079 N N . LEU A 1 640 ? -5.549 3.940 23.567 1.00 88.69 640 LEU A N 1
ATOM 5080 C CA . LEU A 1 640 ? -4.847 4.695 24.605 1.00 88.69 640 LEU A CA 1
ATOM 5081 C C . LEU A 1 640 ? -3.683 5.488 23.992 1.00 88.69 640 LEU A C 1
ATOM 5083 O O . LEU A 1 640 ? -2.517 5.178 24.223 1.00 88.69 640 LEU A O 1
ATOM 5087 N N . GLU A 1 641 ? -4.013 6.511 23.203 1.00 81.94 641 GLU A N 1
ATOM 5088 C CA . GLU A 1 641 ? -3.074 7.264 22.349 1.00 81.94 641 GLU A CA 1
ATOM 5089 C C . GLU A 1 641 ? -1.860 7.830 23.104 1.00 81.94 641 GLU A C 1
ATOM 5091 O O . GLU A 1 641 ? -0.779 7.973 22.546 1.00 81.94 641 GLU A O 1
ATOM 5096 N N . GLY A 1 642 ? -2.031 8.199 24.372 1.00 76.81 642 GLY A N 1
ATOM 5097 C CA . GLY A 1 642 ? -0.967 8.818 25.153 1.00 76.81 642 GLY A CA 1
ATOM 5098 C C . GLY A 1 642 ? -0.208 7.886 26.089 1.00 76.81 642 GLY A C 1
ATOM 5099 O O . GLY A 1 642 ? 0.731 8.341 26.739 1.00 76.81 642 GLY A O 1
ATOM 5100 N N . PHE A 1 643 ? -0.578 6.603 26.167 1.00 79.69 643 PHE A N 1
ATOM 5101 C CA . PHE A 1 643 ? 0.030 5.663 27.115 1.00 79.69 643 PHE A CA 1
ATOM 5102 C C . PHE A 1 643 ? 1.539 5.497 26.890 1.00 79.69 643 PHE A C 1
ATOM 5104 O O . PHE A 1 643 ? 2.326 5.522 27.833 1.00 79.69 643 PHE A O 1
ATOM 5111 N N . GLU A 1 644 ? 1.957 5.420 25.628 1.00 70.44 644 GLU A N 1
ATOM 5112 C CA . GLU A 1 644 ? 3.368 5.366 25.238 1.00 70.44 644 GLU A CA 1
ATOM 5113 C C . GLU A 1 644 ? 4.183 6.538 25.802 1.00 70.44 644 GLU A C 1
ATOM 5115 O O . GLU A 1 644 ? 5.337 6.361 26.154 1.00 70.44 644 GLU A O 1
ATOM 5120 N N . LYS A 1 645 ? 3.594 7.725 25.983 1.00 69.69 645 LYS A N 1
ATOM 5121 C CA . LYS A 1 645 ? 4.316 8.914 26.467 1.00 69.69 645 LYS A CA 1
ATOM 5122 C C . LYS A 1 645 ? 4.535 8.931 27.976 1.00 69.69 645 LYS A C 1
ATOM 5124 O O . LYS A 1 645 ? 5.298 9.765 28.454 1.00 69.69 645 LYS A O 1
ATOM 5129 N N . ILE A 1 646 ? 3.835 8.087 28.730 1.00 69.50 646 ILE A N 1
ATOM 5130 C CA . ILE A 1 646 ? 3.835 8.135 30.198 1.00 69.50 646 ILE A CA 1
ATOM 5131 C C . ILE A 1 646 ? 4.498 6.921 30.852 1.00 69.50 646 ILE A C 1
ATOM 5133 O O . ILE A 1 646 ? 4.844 7.007 32.032 1.00 69.50 646 ILE A O 1
ATOM 5137 N N . TRP A 1 647 ? 4.668 5.825 30.112 1.00 70.56 647 TRP A N 1
ATOM 5138 C CA . TRP A 1 647 ? 5.194 4.558 30.612 1.00 70.56 647 TRP A CA 1
ATOM 5139 C C . TRP A 1 647 ? 6.732 4.527 30.648 1.00 70.56 647 TRP A C 1
ATOM 5141 O O . TRP A 1 647 ? 7.388 4.872 29.664 1.00 70.56 647 TRP A O 1
ATOM 5151 N N . LYS A 1 648 ? 7.310 4.032 31.756 1.00 65.31 648 LYS A N 1
ATOM 5152 C CA . LYS A 1 648 ? 8.740 3.695 31.886 1.00 65.31 648 LYS A CA 1
ATOM 5153 C C . LYS A 1 648 ? 8.952 2.210 32.219 1.00 65.31 648 LYS A C 1
ATOM 5155 O O . LYS A 1 648 ? 8.163 1.653 32.986 1.00 65.31 648 LYS A O 1
ATOM 5160 N N . PRO A 1 649 ? 10.054 1.597 31.745 1.00 61.50 649 PRO A N 1
ATOM 5161 C CA . PRO A 1 649 ? 10.454 0.260 32.176 1.00 61.50 649 PRO A CA 1
ATOM 5162 C C . PRO A 1 649 ? 10.788 0.246 33.675 1.00 61.50 649 PRO A C 1
ATOM 5164 O O . PRO A 1 649 ? 11.364 1.198 34.203 1.00 61.50 649 PRO A O 1
ATOM 5167 N N . SER A 1 650 ? 10.435 -0.842 34.357 1.00 55.72 650 SER A N 1
ATOM 5168 C CA . SER A 1 650 ? 10.509 -0.988 35.820 1.00 55.72 650 SER A CA 1
ATOM 5169 C C . SER A 1 650 ? 11.906 -1.313 36.375 1.00 55.72 650 SER A C 1
ATOM 5171 O O . SER A 1 650 ? 12.056 -1.437 37.584 1.00 55.72 650 SER A O 1
ATOM 5173 N N . VAL A 1 651 ? 12.951 -1.425 35.541 1.00 52.06 651 VAL A N 1
ATOM 5174 C CA . VAL A 1 651 ? 14.276 -1.915 35.975 1.00 52.06 651 VAL A CA 1
ATOM 5175 C C . VAL A 1 651 ? 15.404 -0.960 35.570 1.00 52.06 651 VAL A C 1
ATOM 5177 O O . VAL A 1 651 ? 15.538 -0.603 34.398 1.00 52.06 651 VAL A O 1
ATOM 5180 N N . SER A 1 652 ? 16.241 -0.569 36.541 1.00 41.00 652 SER A N 1
ATOM 5181 C CA . SER A 1 652 ? 17.498 0.146 36.301 1.00 41.00 652 SER A CA 1
ATOM 5182 C C . SER A 1 652 ? 18.488 -0.758 35.558 1.00 41.00 652 SER A C 1
ATOM 5184 O O . SER A 1 652 ? 18.709 -1.916 35.905 1.00 41.00 652 SER A O 1
ATOM 5186 N N . THR A 1 653 ? 19.093 -0.234 34.501 1.00 39.41 653 THR A N 1
ATOM 5187 C CA . THR A 1 653 ? 19.908 -0.978 33.529 1.00 39.41 653 THR A CA 1
ATOM 5188 C C . THR A 1 653 ? 21.278 -1.454 34.033 1.00 39.41 653 THR A C 1
ATOM 5190 O O . THR A 1 653 ? 22.059 -1.960 33.233 1.00 39.41 653 THR A O 1
ATOM 5193 N N . ASP A 1 654 ? 21.595 -1.334 35.324 1.00 30.22 654 ASP A N 1
ATOM 5194 C CA . ASP A 1 654 ? 22.996 -1.367 35.769 1.00 30.22 654 ASP A CA 1
ATOM 5195 C C . ASP A 1 654 ? 23.487 -2.691 36.378 1.00 30.22 654 ASP A C 1
ATOM 5197 O O . ASP A 1 654 ? 24.689 -2.822 36.585 1.00 30.22 654 ASP A O 1
ATOM 5201 N N . ASN A 1 655 ? 22.639 -3.700 36.630 1.00 28.17 655 ASN A N 1
ATOM 5202 C CA . ASN A 1 655 ? 23.082 -4.879 37.405 1.00 28.17 655 ASN A CA 1
ATOM 5203 C C . ASN A 1 655 ? 22.727 -6.277 36.875 1.00 28.17 655 ASN A C 1
ATOM 5205 O O . ASN A 1 655 ? 22.976 -7.255 37.578 1.00 28.17 655 ASN A O 1
ATOM 5209 N N . ILE A 1 656 ? 22.241 -6.436 35.643 1.00 31.00 656 ILE A N 1
ATOM 5210 C CA . ILE A 1 656 ? 22.010 -7.786 35.099 1.00 31.00 656 ILE A CA 1
ATOM 5211 C C . ILE A 1 656 ? 23.192 -8.201 34.215 1.00 31.00 656 ILE A C 1
ATOM 5213 O O . ILE A 1 656 ? 23.220 -7.961 33.011 1.00 31.00 656 ILE A O 1
ATOM 5217 N N . LYS A 1 657 ? 24.192 -8.845 34.831 1.00 26.38 657 LYS A N 1
ATOM 5218 C CA . LYS A 1 657 ? 25.148 -9.697 34.108 1.00 26.38 657 LYS A CA 1
ATOM 5219 C C . LYS A 1 657 ? 24.434 -10.997 33.748 1.00 26.38 657 LYS A C 1
ATOM 5221 O O . LYS A 1 657 ? 24.212 -11.823 34.625 1.00 26.38 657 LYS A O 1
ATOM 5226 N N . ILE A 1 658 ? 24.096 -11.177 32.476 1.00 27.25 658 ILE A N 1
ATOM 5227 C CA . ILE A 1 658 ? 23.583 -12.453 31.965 1.00 27.25 658 ILE A CA 1
ATOM 5228 C C . ILE A 1 658 ? 24.787 -13.319 31.579 1.00 27.25 658 ILE A C 1
ATOM 5230 O O . ILE A 1 658 ? 25.646 -12.891 30.804 1.00 27.25 658 ILE A O 1
ATOM 5234 N N . SER A 1 659 ? 24.885 -14.503 32.184 1.00 23.44 659 SER A N 1
ATOM 5235 C CA . SER A 1 659 ? 25.867 -15.533 31.842 1.00 23.44 659 SER A CA 1
ATOM 5236 C C . SER A 1 659 ? 25.580 -16.113 30.452 1.00 23.44 659 SER A C 1
ATOM 5238 O O . SER A 1 659 ? 24.413 -16.266 30.100 1.00 23.44 659 SER A O 1
ATOM 5240 N N . PRO A 1 660 ? 26.616 -16.441 29.663 1.00 27.41 660 PRO A N 1
ATOM 5241 C CA . PRO A 1 660 ? 26.455 -16.938 28.307 1.00 27.41 660 PRO A CA 1
ATOM 5242 C C . PRO A 1 660 ? 26.225 -18.452 28.329 1.00 27.41 660 PRO A C 1
ATOM 5244 O O . PRO A 1 660 ? 27.180 -19.206 28.164 1.00 27.41 660 PRO A O 1
ATOM 5247 N N . GLU A 1 661 ? 24.990 -18.897 28.541 1.00 25.23 661 GLU A N 1
ATOM 5248 C CA . GLU A 1 661 ? 24.579 -20.274 28.227 1.00 25.23 661 GLU A CA 1
ATOM 5249 C C . GLU A 1 661 ? 23.270 -20.289 27.443 1.00 25.23 661 GLU A C 1
ATOM 5251 O O . GLU A 1 661 ? 22.320 -19.590 27.865 1.00 25.23 661 GLU A O 1
#

Solvent-accessible surface area (backbone atoms only — not comparable to full-atom values): 37489 Å² total; per-residue (Å²): 118,44,38,34,44,33,38,52,44,67,51,53,36,59,76,71,22,48,61,71,30,16,90,76,60,36,34,62,51,20,4,52,49,50,42,53,32,33,51,50,24,46,51,42,33,47,53,41,45,58,73,68,67,62,60,37,33,38,32,45,32,36,44,68,95,68,58,70,65,57,53,47,71,61,50,48,58,58,53,33,70,66,59,39,78,66,45,80,79,54,99,52,31,35,31,32,78,91,52,35,38,39,36,61,42,78,52,58,89,72,58,71,56,60,29,51,53,49,55,52,53,52,44,49,72,77,45,39,53,31,42,37,38,31,58,36,50,31,72,85,51,42,34,67,59,56,51,49,47,58,55,49,40,75,82,25,40,31,32,35,24,34,25,78,73,22,40,59,49,28,47,30,32,39,56,93,68,70,50,50,58,59,92,53,55,75,98,37,58,54,24,44,63,44,31,52,50,28,28,54,74,66,70,45,46,72,46,77,53,77,71,47,65,58,65,56,47,72,85,37,51,57,55,46,47,28,35,30,58,69,36,81,80,27,42,67,38,46,65,59,47,48,68,54,42,67,78,69,51,87,68,82,43,94,31,83,39,40,64,67,60,59,71,68,50,91,66,76,49,72,68,57,49,62,52,26,46,71,40,66,56,92,59,89,65,94,77,80,72,85,86,76,70,75,87,64,87,83,62,91,79,69,73,82,74,87,73,63,60,41,59,25,33,32,24,63,40,61,77,88,50,47,69,60,49,52,56,50,39,57,72,78,44,59,74,51,82,77,47,64,41,45,55,58,63,43,79,44,76,40,58,74,43,67,47,100,87,67,50,78,46,62,47,75,67,48,31,36,35,58,65,41,46,49,71,64,57,75,67,59,53,74,70,58,54,59,72,46,58,86,66,71,65,60,73,44,82,46,73,33,72,55,67,54,22,55,47,73,69,48,35,58,56,48,40,70,78,40,48,56,40,77,52,62,72,78,78,84,80,79,74,74,52,61,69,57,44,53,53,51,52,53,54,46,50,53,39,46,46,54,11,52,51,46,32,73,78,44,69,30,44,59,34,18,16,32,35,30,36,71,93,75,73,42,77,68,24,72,24,55,22,55,30,39,64,48,69,62,28,57,71,98,82,52,88,90,47,83,83,54,42,90,77,38,36,13,56,48,44,17,54,53,48,34,46,49,59,61,47,52,56,60,43,74,78,44,84,86,81,85,82,88,84,89,83,82,65,76,71,59,61,56,60,58,53,54,70,70,68,76,62,101,65,76,78,84,64,76,61,47,49,104,84,69,48,72,64,74,94,61,63,93,82,69,55,86,41,55,67,21,36,35,38,26,46,47,40,46,36,50,70,47,44,52,50,43,43,74,35,42,34,41,34,41,38,28,35,43,56,25,58,87,54,12,18,58,39,66,21,98,76,23,44,48,58,54,70,45,83,88,52,96,53,66,42,47,40,40,35,28,67,25,45,56,60,39,44,39,76,84,68,82,90,83,75,82,85,79,78,96,125

Foldseek 3Di:
DFAEEEEEAEQLFFPGALVQCCVQLNSNLRSVLSLLLLLLLCLQQLQVCLVVLAQYEYEYAYDDPDDVVVVCVRCVVSNCVRLNDWDDDDDQWTDRPPRYIYGYHYQDDDDPLVSVLVVLVVCVVVPHQKYKYFYSQFNPDGNVQVVVLVVVQVPFQKEFAAEPQLATRMIMGRDNLSQLSPPAPPPHNCRNVSSVVSCVVSVTGYHYGYYTYGDNHPVCCLVLVQQCQPDPSSVVSVVSVCSNVVVVALDLDDDDDELVRLVPDPFQDPVNCVLQVKDWFPDDPVPPDPPDPPDPVVPPDDDPPDFDWFKFKKWKFDPVCVVVVCVLCCVPPNEDPQCPFFDQKDKDFFDWDQDPVRDTDTDHTIMMGTNYGPVSVVPDDPVSVVVCVVGVTDIDMAIAGRDAAQDPVSQVVRVVRGRGHHDHDDDGDDDDDRVVVSLVLSVLLLQQLQLVVDVVVDQQHSKKKWKAQPVVRHTQFIFAQQAGPCPSHDDPDDPVCPPHDPPRHNLVVRLVSSCCSVVVLVDVVPDDDDDDDDDDPVVRVVSVVVVVVDDPDDDPPQPADVVGDGDRPDDPPDDASANMEMEMAEQDFPVSVVVCLVSQHAEYEYEHYNQPGHQCNNHPPHNNVLPPPVRPHHYIYMYRDSSSVHHDHNDDPPDDDDDDD

Radius of gyration: 34.4 Å; Cα contacts (8 Å, |Δi|>4): 1069; chains: 1; bounding box: 96×77×90 Å